Protein AF-0000000079726625 (afdb_homodimer)

Solvent-accessible surface area (backbone atoms only — not comparable to full-atom values): 26584 Å² total; per-residue (Å²): 125,80,91,59,58,45,36,35,36,34,38,48,50,61,68,59,41,50,49,52,41,50,54,44,37,72,76,68,40,56,81,48,45,80,24,52,32,28,70,52,34,39,53,48,41,72,72,69,56,46,57,30,37,39,31,24,46,80,27,88,80,30,96,45,37,30,55,58,28,49,41,59,38,52,74,76,40,96,51,44,33,29,39,46,28,74,72,80,50,70,67,56,52,58,59,41,52,78,60,60,53,50,36,78,44,56,54,84,73,52,72,67,57,54,53,50,39,52,52,49,23,54,52,51,43,53,54,50,51,50,52,52,50,51,36,50,50,50,49,25,50,58,49,37,45,94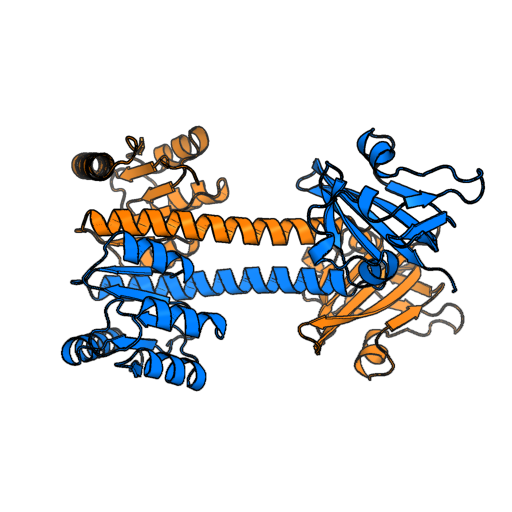,40,24,33,40,32,23,33,78,85,37,26,23,72,47,51,24,62,48,29,23,71,65,27,72,43,49,51,79,73,41,49,68,34,48,47,76,73,41,40,45,39,28,39,68,80,52,87,73,39,74,57,58,66,65,64,45,44,75,71,63,78,41,64,64,49,78,41,74,68,24,33,38,31,21,66,85,64,50,76,42,56,26,33,37,40,36,26,50,21,48,52,97,86,34,82,49,17,39,34,39,37,32,44,75,56,82,128,126,79,91,61,60,46,36,35,35,35,38,50,52,61,69,60,41,50,50,50,39,50,54,45,36,72,76,67,40,57,80,47,45,79,21,51,33,28,70,52,36,38,52,49,43,71,72,67,58,45,58,32,37,39,30,24,46,79,27,87,80,29,96,44,37,29,54,56,28,49,41,59,38,51,74,76,40,94,52,44,35,29,40,45,28,75,72,78,51,70,68,59,52,60,60,39,52,79,59,61,53,50,36,78,43,56,53,86,74,53,72,66,57,53,52,50,43,52,54,50,22,54,52,51,45,53,53,51,49,50,52,50,51,51,36,49,51,50,50,26,50,57,49,37,45,94,39,22,34,40,31,23,33,78,85,36,26,24,72,45,49,24,62,49,28,22,70,66,27,71,42,50,51,78,72,41,50,66,34,47,47,75,73,40,39,45,41,27,38,70,80,51,85,72,40,74,58,60,67,65,65,46,43,74,70,63,78,39,64,64,49,77,42,74,69,23,34,37,31,20,66,85,63,51,76,41,55,25,33,37,41,36,26,49,20,48,51,97,86,34,80,50,18,40,35,40,37,33,44,75,53,82,130

Foldseek 3Di:
DPPAWAEEEEAQDPVVQVVLQVLCVVVPHDRHHYHNELVRSLVCCVVVVTQEYEAEQARPPYPHGRLVSLQNNCVPHPHAYEYEYQDDDPVSVVSNVVSVHQYYHHPPDDSVVVVVSVVSRSVVSVVVVVVVVVVVVVLVVVQPPPWWKWKAFLQQQTCATHPNVCVVAVDDRVRRHRDHVVLRKWKAAPVPPGDTDDVSVCCSVPVDFKDWDAQIWIQHNVRDIFTWIKMKGFDDDPRDGTIMMITIDGDDD/DPPAWAEEEEAQDPVVQVVLQVLCVVVPHDRHHYHNELVRSLVCCVVVVTQEYEAEQARPPYPHGRLVSLQNNCVPHPHAYEYEYQDDDPVSVVSNVVSVHQYYHHPPDDSVVVVVSVVSRSVVSVVVVVVVVVVVVVLVVVQPPPWWKWKAFLQQQTCATHPNVCVVAVDDRVRRHRDHVVLRKWKAAPVPPGDTDDVSVCCSVPVDFKDWDAQIWIQHNVRDIFTWIKMKGFDDDPRDGTIMMITIDGDDD

pLDDT: mean 92.31, std 8.37, range [39.91, 98.44]

Nearest PDB structures (foldseek):
  3cg0-assembly2_D  TM=9.453E-01  e=1.811E-12  Oleidesulfovibrio alaskensis G20
  6oec-assembly3_H  TM=8.052E-01  e=1.205E-09  Carboxydothermus hydrogenoformans Z-2901
  6oec-assembly4_K  TM=7.975E-01  e=1.748E-09  Carboxydothermus hydrogenoformans Z-2901
  6oec-assembly1_C  TM=8.055E-01  e=2.696E-09  Carboxydothermus hydrogenoformans Z-2901
  6oec-assembly3_I  TM=7.957E-01  e=1.978E-09  Carboxydothermus hydrogenoformans Z-2901

Radius of gyration: 27.56 Å; Cα contacts (8 Å, |Δi|>4): 1011; chains: 2; bounding box: 52×83×65 Å

Organism: NCBI:txid2484979

Secondary structure (DSSP, 8-state):
--SS--EEEE-S-HHHHHHHHHHHHHTTPPPPEEESSHHHHHHHHHHH--SEEEE-S--TT-SS-HHHHHHHHHTT----EEEEES---HHHHHHHHTT--SEEEESS--HHHHHHHHHHHHHHHHHHHHHHHHHHHHHHHHHH-SSEEEEE-TTSBEEEE-HHHHHHHS--HHHHTTSBGGGT-EEE-TTTTTPEE-HHHHHHTTS-SEEEEEEEEEE-TTS-EEEEEEEEEEEEETTEEEEEEEEEEE---/--SS--EEEE-S-HHHHHHHHHHHHHTTPPPPEEESSHHHHHHHHHHH--SEEEE-S--TT-SS-HHHHHHHHHTT----EEEEES---HHHHHHHHTT--SEEEESS--HHHHHHHHHHHHHHHHHHHHHHHHHHHHHHHHHH-SSEEEEE-TTSBEEEE-HHHHHHHS--HHHHTTSBGGGT-EEE-TTTTTPEE-HHHHHHTTS-SEEEEEEEEEE-TTS-EEEEEEEEEEEEETTEEEEEEEEEEE---

Sequence (506 aa):
MNKWPQILIVEDENIVARDLKHRLMNIGYKPPIIATKGAEAVRIAKEVRPDIMIFDIMLSNSVIDGIEAAAEIRSEIDVPLIYLTAYADDYSVIRSKATEPYGYILKPFQTRELHIAIEMALYKHSLDQELKRQQNMLSSILNSIPEGLIATDIEGNVTFMNPYSEKLTGWTSLEAKGKNVRELFQLVSTVEKDISLDPISSLLSGNGSRIYFKNVMLVNRQGKRKWVDCVSKTILQENKVSGILFLFQGMTDMNKWPQILIVEDENIVARDLKHRLMNIGYKPPIIATKGAEAVRIAKEVRPDIMIFDIMLSNSVIDGIEAAAEIRSEIDVPLIYLTAYADDYSVIRSKATEPYGYILKPFQTRELHIAIEMALYKHSLDQELKRQQNMLSSILNSIPEGLIATDIEGNVTFMNPYSEKLTGWTSLEAKGKNVRELFQLVSTVEKDISLDPISSLLSGNGSRIYFKNVMLVNRQGKRKWVDCVSKTILQENKVSGILFLFQGMTD

InterPro domains:
  IPR000014 PAS domain [PS50112] (134-207)
  IPR000014 PAS domain [SM00091] (136-205)
  IPR000014 PAS domain [TIGR00229] (133-247)
  IPR000014 PAS domain [cd00130] (145-185)
  IPR001789 Signal transduction response regulator, receiver domain [PF00072] (7-118)
  IPR001789 Signal transduction response regulator, receiver domain [PS50110] (6-122)
  IPR001789 Signal transduction response regulator, receiver domain [SM00448] (5-118)
  IPR011006 CheY-like superfamily [SSF52172] (6-143)
  IPR013767 PAS fold [PF00989] (137-249)
  IPR035965 PAS domain superfamily [SSF55785] (128-249)
  IPR050595 Bacterial response regulator [PTHR44591] (5-125)

Structure (mmCIF, N/CA/C/O backbone):
data_AF-0000000079726625-model_v1
#
loop_
_entity.id
_entity.type
_entity.pdbx_description
1 polymer 'GGDEF domain-containing response regulator'
#
loop_
_atom_site.group_PDB
_atom_site.id
_atom_site.type_symbol
_atom_site.label_atom_id
_atom_site.label_alt_id
_atom_site.label_comp_id
_atom_site.label_asym_id
_atom_site.label_entity_id
_atom_site.label_seq_id
_atom_site.pdbx_PDB_ins_code
_atom_site.Cartn_x
_atom_site.Cartn_y
_atom_site.Cartn_z
_atom_site.occupancy
_atom_site.B_iso_or_equiv
_atom_site.auth_seq_id
_atom_site.auth_comp_id
_atom_site.auth_asym_id
_atom_site.auth_atom_id
_atom_site.pdbx_PDB_model_num
ATOM 1 N N . MET A 1 1 ? 7.738 -14.281 11.508 1 48.12 1 MET A N 1
ATOM 2 C CA . MET A 1 1 ? 6.891 -15.016 10.57 1 48.12 1 MET A CA 1
ATOM 3 C C . MET A 1 1 ? 6.523 -16.391 11.133 1 48.12 1 MET A C 1
ATOM 5 O O . MET A 1 1 ? 7.359 -17.062 11.734 1 48.12 1 MET A O 1
ATOM 9 N N . ASN A 1 2 ? 5.27 -16.562 11.375 1 54.12 2 ASN A N 1
ATOM 10 C CA . ASN A 1 2 ? 4.848 -17.828 11.969 1 54.12 2 ASN A CA 1
ATOM 11 C C . ASN A 1 2 ? 5.496 -19.031 11.273 1 54.12 2 ASN A C 1
ATOM 13 O O . ASN A 1 2 ? 5.379 -19.188 10.062 1 54.12 2 ASN A O 1
ATOM 17 N N . LYS A 1 3 ? 6.355 -19.719 11.891 1 62.62 3 LYS A N 1
ATOM 18 C CA . LYS A 1 3 ? 7.113 -20.891 11.438 1 62.62 3 LYS A CA 1
ATOM 19 C C . LYS A 1 3 ? 6.184 -21.984 10.945 1 62.62 3 LYS A C 1
ATOM 21 O O . LYS A 1 3 ? 6.547 -22.766 10.055 1 62.62 3 LYS A O 1
ATOM 26 N N . TRP A 1 4 ? 4.938 -21.922 11.336 1 83.56 4 TRP A N 1
ATOM 27 C CA . TRP A 1 4 ? 4.027 -22.984 10.938 1 83.56 4 TRP A CA 1
ATOM 28 C C . TRP A 1 4 ? 2.621 -22.438 10.703 1 83.56 4 TRP A C 1
ATOM 30 O O . TRP A 1 4 ? 1.78 -22.469 11.609 1 83.56 4 TRP A O 1
ATOM 40 N N . PRO A 1 5 ? 2.279 -22.016 9.531 1 93.81 5 PRO A N 1
ATOM 41 C CA . PRO A 1 5 ? 0.998 -21.359 9.258 1 93.81 5 PRO A CA 1
ATOM 42 C C . PRO A 1 5 ? -0.183 -22.328 9.32 1 93.81 5 PRO A C 1
ATOM 44 O O . PRO A 1 5 ? -0.061 -23.484 8.906 1 93.81 5 PRO A O 1
ATOM 47 N N . GLN A 1 6 ? -1.198 -21.953 9.93 1 96.31 6 GLN A N 1
ATOM 48 C CA . GLN A 1 6 ? -2.453 -22.703 9.898 1 96.31 6 GLN A CA 1
ATOM 49 C C . GLN A 1 6 ? -3.135 -22.578 8.539 1 96.31 6 GLN A C 1
ATOM 51 O O . GLN A 1 6 ? -3.463 -21.469 8.102 1 96.31 6 GLN A O 1
ATOM 56 N N . ILE A 1 7 ? -3.402 -23.766 7.941 1 98.19 7 ILE A N 1
ATOM 57 C CA . ILE A 1 7 ? -3.93 -23.781 6.582 1 98.19 7 ILE A CA 1
ATOM 58 C C . ILE A 1 7 ? -5.379 -24.266 6.598 1 98.19 7 ILE A C 1
ATOM 60 O O . ILE A 1 7 ? -5.711 -25.234 7.277 1 98.19 7 ILE A O 1
ATOM 64 N N . LEU A 1 8 ? -6.23 -23.531 5.949 1 98.44 8 LEU A N 1
ATOM 65 C CA . LEU A 1 8 ? -7.594 -23.984 5.684 1 98.44 8 LEU A CA 1
ATOM 66 C C . LEU A 1 8 ? -7.734 -24.469 4.242 1 98.44 8 LEU A C 1
ATOM 68 O O . LEU A 1 8 ? -7.477 -23.703 3.305 1 98.44 8 LEU A O 1
ATOM 72 N N . ILE A 1 9 ? -8.117 -25.719 4.109 1 98.44 9 ILE A N 1
ATOM 73 C CA . ILE A 1 9 ? -8.383 -26.297 2.799 1 98.44 9 ILE A CA 1
ATOM 74 C C . ILE A 1 9 ? -9.883 -26.344 2.551 1 98.44 9 ILE A C 1
ATOM 76 O O . ILE A 1 9 ? -10.648 -26.844 3.385 1 98.44 9 ILE A O 1
ATOM 80 N N . VAL A 1 10 ? -10.305 -25.766 1.428 1 98 10 VAL A N 1
ATOM 81 C CA . VAL A 1 10 ? -11.703 -25.844 1.018 1 98 10 VAL A CA 1
ATOM 82 C C . VAL A 1 10 ? -11.828 -26.703 -0.233 1 98 10 VAL A C 1
ATOM 84 O O . VAL A 1 10 ? -11.453 -26.281 -1.329 1 98 10 VAL A O 1
ATOM 87 N N . GLU A 1 11 ? -12.305 -27.875 -0.055 1 97.06 11 GLU A N 1
ATOM 88 C CA . GLU A 1 11 ? -12.359 -28.938 -1.055 1 97.06 11 GLU A CA 1
ATOM 89 C C . GLU A 1 11 ? -13.484 -29.922 -0.752 1 97.06 11 GLU A C 1
ATOM 91 O O . GLU A 1 11 ? -13.539 -30.484 0.339 1 97.06 11 GLU A O 1
ATOM 96 N N . ASP A 1 12 ? -14.383 -30.062 -1.745 1 95.62 12 ASP A N 1
ATOM 97 C CA . ASP A 1 12 ? -15.562 -30.875 -1.444 1 95.62 12 ASP A CA 1
ATOM 98 C C . ASP A 1 12 ? -15.289 -32.375 -1.698 1 95.62 12 ASP A C 1
ATOM 100 O O . ASP A 1 12 ? -16.016 -33.219 -1.213 1 95.62 12 ASP A O 1
ATOM 104 N N . GLU A 1 13 ? -14.289 -32.719 -2.512 1 94.81 13 GLU A N 1
ATOM 105 C CA . GLU A 1 13 ? -13.914 -34.125 -2.736 1 94.81 13 GLU A CA 1
ATOM 106 C C . GLU A 1 13 ? -13.008 -34.625 -1.625 1 94.81 13 GLU A C 1
ATOM 108 O O . GLU A 1 13 ? -11.82 -34.312 -1.588 1 94.81 13 GLU A O 1
ATOM 113 N N . ASN A 1 14 ? -13.539 -35.5 -0.842 1 94.5 14 ASN A N 1
ATOM 114 C CA . ASN A 1 14 ? -12.875 -35.969 0.375 1 94.5 14 ASN A CA 1
ATOM 115 C C . ASN A 1 14 ? -11.508 -36.562 0.077 1 94.5 14 ASN A C 1
ATOM 117 O O . ASN A 1 14 ? -10.539 -36.312 0.799 1 94.5 14 ASN A O 1
ATOM 121 N N . ILE A 1 15 ? -11.406 -37.344 -0.925 1 96 15 ILE A N 1
ATOM 122 C CA . ILE A 1 15 ? -10.156 -38 -1.275 1 96 15 ILE A CA 1
ATOM 123 C C . ILE A 1 15 ? -9.094 -36.969 -1.62 1 96 15 ILE A C 1
ATOM 125 O O . ILE A 1 15 ? -7.949 -37.062 -1.175 1 96 15 ILE A O 1
ATOM 129 N N . VAL A 1 16 ? -9.469 -35.969 -2.352 1 95.69 16 VAL A N 1
ATOM 130 C CA . VAL A 1 16 ? -8.555 -34.906 -2.764 1 95.69 16 VAL A CA 1
ATOM 131 C C . VAL A 1 16 ? -8.133 -34.094 -1.546 1 95.69 16 VAL A C 1
ATOM 133 O O . VAL A 1 16 ? -6.949 -33.781 -1.375 1 95.69 16 VAL A O 1
ATOM 136 N N . ALA A 1 17 ? -9.094 -33.75 -0.69 1 96.94 17 ALA A N 1
ATOM 137 C CA . ALA A 1 17 ? -8.828 -32.969 0.515 1 96.94 17 ALA A CA 1
ATOM 138 C C . ALA A 1 17 ? -7.84 -33.688 1.431 1 96.94 17 ALA A C 1
ATOM 140 O O . ALA A 1 17 ? -6.898 -33.094 1.939 1 96.94 17 ALA A O 1
ATOM 141 N N . ARG A 1 18 ? -8.039 -34.938 1.595 1 96.94 18 ARG A N 1
ATOM 142 C CA . ARG A 1 18 ? -7.188 -35.75 2.477 1 96.94 18 ARG A CA 1
ATOM 143 C C . ARG A 1 18 ? -5.789 -35.906 1.889 1 96.94 18 ARG A C 1
ATOM 145 O O . ARG A 1 18 ? -4.793 -35.844 2.617 1 96.94 18 ARG A O 1
ATOM 152 N N . ASP A 1 19 ? -5.797 -36.125 0.611 1 97.25 19 ASP A N 1
ATOM 153 C CA . ASP A 1 19 ? -4.504 -36.219 -0.06 1 97.25 19 ASP A CA 1
ATOM 154 C C . ASP A 1 19 ? -3.703 -34.938 0.126 1 97.25 19 ASP A C 1
ATOM 156 O O . ASP A 1 19 ? -2.516 -34.969 0.453 1 97.25 19 ASP A O 1
ATOM 160 N N . LEU A 1 20 ? -4.332 -33.812 -0.053 1 97.25 20 LEU A N 1
ATOM 161 C CA . LEU A 1 20 ? -3.689 -32.5 0.121 1 97.25 20 LEU A CA 1
ATOM 162 C C . LEU A 1 20 ? -3.172 -32.344 1.547 1 97.25 20 LEU A C 1
ATOM 164 O O . LEU A 1 20 ? -2.037 -31.906 1.753 1 97.25 20 LEU A O 1
ATOM 168 N N . LYS A 1 21 ? -4.035 -32.688 2.465 1 97.75 21 LYS A N 1
ATOM 169 C CA . LYS A 1 21 ? -3.658 -32.625 3.873 1 97.75 21 LYS A CA 1
ATOM 170 C C . LYS A 1 21 ? -2.404 -33.438 4.145 1 97.75 21 LYS A C 1
ATOM 172 O O . LYS A 1 21 ? -1.459 -32.969 4.77 1 97.75 21 LYS A O 1
ATOM 177 N N . HIS A 1 22 ? -2.379 -34.625 3.619 1 97.44 22 HIS A N 1
ATOM 178 C CA . HIS A 1 22 ? -1.25 -35.531 3.838 1 97.44 22 HIS A CA 1
ATOM 179 C C . HIS A 1 22 ? 0.023 -34.969 3.203 1 97.44 22 HIS A C 1
ATOM 181 O O . HIS A 1 22 ? 1.093 -35 3.814 1 97.44 22 HIS A O 1
ATOM 187 N N . ARG A 1 23 ? -0.094 -34.5 2.047 1 96.25 23 ARG A N 1
ATOM 188 C CA . ARG A 1 23 ? 1.051 -33.938 1.342 1 96.25 23 ARG A CA 1
ATOM 189 C C . ARG A 1 23 ? 1.651 -32.781 2.121 1 96.25 23 ARG A C 1
ATOM 191 O O . ARG A 1 23 ? 2.871 -32.688 2.289 1 96.25 23 ARG A O 1
ATOM 198 N N . LEU A 1 24 ? 0.817 -31.891 2.605 1 96.38 24 LEU A N 1
ATOM 199 C CA . LEU A 1 24 ? 1.276 -30.719 3.34 1 96.38 24 LEU A CA 1
ATOM 200 C C . LEU A 1 24 ? 1.916 -31.125 4.664 1 96.38 24 LEU A C 1
ATOM 202 O O . LEU A 1 24 ? 2.951 -30.578 5.051 1 96.38 24 LEU A O 1
ATOM 206 N N . MET A 1 25 ? 1.333 -32.094 5.297 1 96.12 25 MET A N 1
ATOM 207 C CA . MET A 1 25 ? 1.899 -32.594 6.555 1 96.12 25 MET A CA 1
ATOM 208 C C . MET A 1 25 ? 3.262 -33.219 6.328 1 96.12 25 MET A C 1
ATOM 210 O O . MET A 1 25 ? 4.18 -33.062 7.133 1 96.12 25 MET A O 1
ATOM 214 N N . ASN A 1 26 ? 3.453 -33.875 5.25 1 94.94 26 ASN A N 1
ATOM 215 C CA . ASN A 1 26 ? 4.695 -34.562 4.93 1 94.94 26 ASN A CA 1
ATOM 216 C C . ASN A 1 26 ? 5.844 -33.594 4.703 1 94.94 26 ASN A C 1
ATOM 218 O O . ASN A 1 26 ? 7.008 -33.906 4.926 1 94.94 26 ASN A O 1
ATOM 222 N N . ILE A 1 27 ? 5.5 -32.5 4.316 1 90.12 27 ILE A N 1
ATOM 223 C CA . ILE A 1 27 ? 6.582 -31.547 4.043 1 90.12 27 ILE A CA 1
ATOM 224 C C . ILE A 1 27 ? 6.789 -30.641 5.25 1 90.12 27 ILE A C 1
ATOM 226 O O . ILE A 1 27 ? 7.641 -29.75 5.227 1 90.12 27 ILE A O 1
ATOM 230 N N . GLY A 1 28 ? 5.926 -30.703 6.312 1 91.12 28 GLY A N 1
ATOM 231 C CA . GLY A 1 28 ? 6.293 -30.078 7.578 1 91.12 28 GLY A CA 1
ATOM 232 C C . GLY A 1 28 ? 5.227 -29.141 8.109 1 91.12 28 GLY A C 1
ATOM 233 O O . GL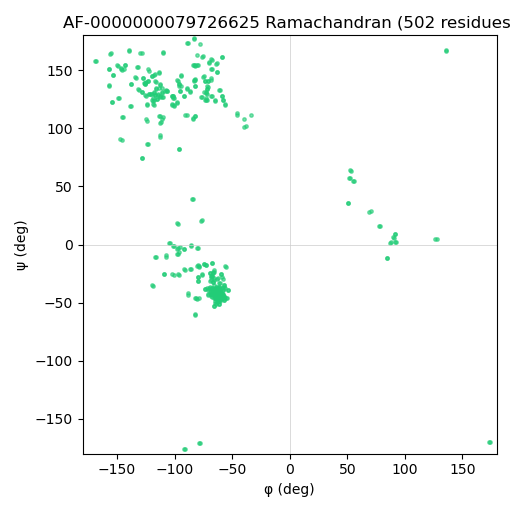Y A 1 28 ? 5.418 -28.5 9.141 1 91.12 28 GLY A O 1
ATOM 234 N N . TYR A 1 29 ? 4.059 -29.047 7.473 1 94.56 29 TYR A N 1
ATOM 235 C CA . TYR A 1 29 ? 3.01 -28.156 7.957 1 94.56 29 TYR A CA 1
ATOM 236 C C . TYR A 1 29 ? 2.193 -28.828 9.055 1 94.56 29 TYR A C 1
ATOM 238 O O . TYR A 1 29 ? 2.137 -30.062 9.133 1 94.56 29 TYR A O 1
ATOM 246 N N . LYS A 1 30 ? 1.623 -27.984 9.891 1 94.81 30 LYS A N 1
ATOM 247 C CA . LYS A 1 30 ? 0.603 -28.5 10.797 1 94.81 30 LYS A CA 1
ATOM 248 C C . LYS A 1 30 ? -0.605 -29.031 10.031 1 94.81 30 LYS A C 1
ATOM 250 O O . LYS A 1 30 ? -0.852 -28.625 8.891 1 94.81 30 LYS A O 1
ATOM 255 N N . PRO A 1 31 ? -1.351 -29.938 10.641 1 96.44 31 PRO A N 1
ATOM 256 C CA . PRO A 1 31 ? -2.535 -30.469 9.953 1 96.44 31 PRO A CA 1
ATOM 257 C C . PRO A 1 31 ? -3.51 -29.359 9.539 1 96.44 31 PRO A C 1
ATOM 259 O O . PRO A 1 31 ? -4.031 -28.641 10.398 1 96.44 31 PRO A O 1
ATOM 262 N N . PRO A 1 32 ? -3.768 -29.25 8.281 1 97.75 32 PRO A N 1
ATOM 263 C CA . PRO A 1 32 ? -4.723 -28.234 7.816 1 97.75 32 PRO A CA 1
ATOM 264 C C . PRO A 1 32 ? -6.152 -28.531 8.258 1 97.75 32 PRO A C 1
ATOM 266 O O . PRO A 1 32 ? -6.512 -29.703 8.469 1 97.75 32 PRO A O 1
ATOM 269 N N . ILE A 1 33 ? -6.863 -27.516 8.406 1 98 33 ILE A N 1
ATOM 270 C CA . ILE A 1 33 ? -8.305 -27.641 8.609 1 98 33 ILE A CA 1
ATOM 271 C C . ILE A 1 33 ? -9 -27.797 7.262 1 98 33 ILE A C 1
ATOM 273 O O . ILE A 1 33 ? -8.633 -27.125 6.289 1 98 33 ILE A O 1
ATOM 277 N N . ILE A 1 34 ? -10.047 -28.688 7.238 1 98.06 34 ILE A N 1
ATOM 278 C CA . ILE A 1 34 ? -10.719 -28.953 5.973 1 98.06 34 ILE A CA 1
ATOM 279 C C . ILE A 1 34 ? -12.18 -28.5 6.055 1 98.06 34 ILE A C 1
ATOM 281 O O . ILE A 1 34 ? -12.852 -28.766 7.051 1 98.06 34 ILE A O 1
ATOM 285 N N . ALA A 1 35 ? -12.586 -27.734 5.113 1 97.56 35 ALA A N 1
ATOM 286 C CA . ALA A 1 35 ? -14 -27.438 4.875 1 97.56 35 ALA A CA 1
ATOM 287 C C . ALA A 1 35 ? -14.469 -28.031 3.557 1 97.56 35 ALA A C 1
ATOM 289 O O . ALA A 1 35 ? -13.789 -27.922 2.535 1 97.56 35 ALA A O 1
ATOM 290 N N . THR A 1 36 ? -15.656 -28.641 3.477 1 95.75 36 THR A N 1
ATOM 291 C CA . THR A 1 36 ? -16.109 -29.359 2.291 1 95.75 36 THR A CA 1
ATOM 292 C C . THR A 1 36 ? -17.203 -28.562 1.564 1 95.75 36 THR A C 1
ATOM 294 O O . THR A 1 36 ? -17.594 -28.922 0.454 1 95.75 36 THR A O 1
ATOM 297 N N . LYS A 1 37 ? -17.672 -27.5 2.219 1 95.5 37 LYS A N 1
ATOM 298 C CA . LYS A 1 37 ? -18.672 -26.625 1.629 1 95.5 37 LYS A CA 1
ATOM 299 C C . LYS A 1 37 ? -18.281 -25.156 1.797 1 95.5 37 LYS A C 1
ATOM 301 O O . LYS A 1 37 ? -17.547 -24.812 2.719 1 95.5 37 LYS A O 1
ATOM 306 N N . GLY A 1 38 ? -18.734 -24.297 0.897 1 94.62 38 GLY A N 1
ATOM 307 C CA . GLY A 1 38 ? -18.438 -22.875 0.945 1 94.62 38 GLY A CA 1
ATOM 308 C C . GLY A 1 38 ? -18.859 -22.219 2.246 1 94.62 38 GLY A C 1
ATOM 309 O O . GLY A 1 38 ? -18.078 -21.516 2.875 1 94.62 38 GLY A O 1
ATOM 310 N N . ALA A 1 39 ? -20.094 -22.516 2.639 1 94 39 ALA A N 1
ATOM 311 C CA . ALA A 1 39 ? -20.641 -21.922 3.857 1 94 39 ALA A CA 1
ATOM 312 C C . ALA A 1 39 ? -19.844 -22.375 5.086 1 94 39 ALA A C 1
ATOM 314 O O . ALA A 1 39 ? -19.625 -21.578 6.012 1 94 39 ALA A O 1
ATOM 315 N N . GLU A 1 40 ? -19.469 -23.578 5.051 1 96.25 40 GLU A N 1
ATOM 316 C CA . GLU A 1 40 ? -18.641 -24.109 6.125 1 96.25 40 GLU A CA 1
ATOM 317 C C . GLU A 1 40 ? -17.281 -23.406 6.172 1 96.25 40 GLU A C 1
ATOM 319 O O . GLU A 1 40 ? -16.781 -23.094 7.25 1 96.25 40 GLU A O 1
ATOM 324 N N . ALA A 1 41 ? -16.719 -23.203 5.027 1 97.19 41 ALA A N 1
ATOM 325 C CA . ALA A 1 41 ? -15.438 -22.516 4.926 1 97.19 41 ALA A CA 1
ATOM 326 C C . ALA A 1 41 ? -15.523 -21.109 5.523 1 97.19 41 ALA A C 1
ATOM 328 O O . ALA A 1 41 ? -14.625 -20.688 6.25 1 97.19 41 ALA A O 1
ATOM 329 N N . VAL A 1 42 ? -16.625 -20.391 5.223 1 96.94 42 VAL A N 1
ATOM 330 C CA . VAL A 1 42 ? -16.828 -19.047 5.723 1 96.94 42 VAL A CA 1
ATOM 331 C C . VAL A 1 42 ? -16.891 -19.062 7.25 1 96.94 42 VAL A C 1
ATOM 333 O O . VAL A 1 42 ? -16.219 -18.266 7.91 1 96.94 42 VAL A O 1
ATOM 336 N N . ARG A 1 43 ? -17.641 -20.016 7.75 1 96.88 43 ARG A N 1
ATOM 337 C CA . ARG A 1 43 ? -17.781 -20.141 9.195 1 96.88 43 ARG A CA 1
ATOM 338 C C . ARG A 1 43 ? -16.438 -20.453 9.859 1 96.88 43 ARG A C 1
ATOM 340 O O . ARG A 1 43 ? -16.047 -19.797 10.812 1 96.88 43 ARG A O 1
ATOM 347 N N . ILE A 1 44 ? -15.75 -21.422 9.359 1 97.69 44 ILE A N 1
ATOM 348 C CA . ILE A 1 44 ? -14.492 -21.875 9.938 1 97.69 44 ILE A CA 1
ATOM 349 C C . ILE A 1 44 ? -13.453 -20.766 9.875 1 97.69 44 ILE A C 1
ATOM 351 O O . ILE A 1 44 ? -12.734 -20.516 10.844 1 97.69 44 ILE A O 1
ATOM 355 N N . ALA A 1 45 ? -13.367 -20.094 8.727 1 97.62 45 ALA A N 1
ATOM 356 C CA . ALA A 1 45 ? -12.391 -19.016 8.547 1 97.62 45 ALA A CA 1
ATOM 357 C C . ALA A 1 45 ? -12.594 -17.922 9.578 1 97.62 45 ALA A C 1
ATOM 359 O O . ALA A 1 45 ? -11.625 -17.391 10.133 1 97.62 45 ALA A O 1
ATOM 360 N N . LYS A 1 46 ? -13.844 -17.578 9.805 1 95.69 46 LYS A N 1
ATOM 361 C CA . LYS A 1 46 ? -14.164 -16.516 10.766 1 95.69 46 LYS A CA 1
ATOM 362 C C . LYS A 1 46 ? -13.797 -16.938 12.188 1 95.69 46 LYS A C 1
ATOM 364 O O . LYS A 1 46 ? -13.359 -16.109 12.992 1 95.69 46 LYS A O 1
ATOM 369 N N . GLU A 1 47 ? -13.906 -18.203 12.461 1 95.88 47 GLU A N 1
ATOM 370 C CA . GLU A 1 47 ? -13.672 -18.734 13.805 1 95.88 47 GLU A CA 1
ATOM 371 C C . GLU A 1 47 ? -12.18 -18.922 14.062 1 95.88 47 GLU A C 1
ATOM 373 O O . GLU A 1 47 ? -11.672 -18.516 15.102 1 95.88 47 GLU A O 1
ATOM 378 N N . VAL A 1 48 ? -11.5 -19.5 13.125 1 95.06 48 VAL A N 1
ATOM 379 C CA . VAL A 1 48 ? -10.141 -19.953 13.359 1 95.06 48 VAL A CA 1
ATOM 380 C C . VAL A 1 48 ? -9.148 -18.906 12.875 1 95.06 48 VAL A C 1
ATOM 382 O O . VAL A 1 48 ? -8 -18.859 13.336 1 95.06 48 VAL A O 1
ATOM 385 N N . ARG A 1 49 ? -9.508 -18.062 11.906 1 94.5 49 ARG A N 1
ATOM 386 C CA . ARG A 1 49 ? -8.641 -17.062 11.297 1 94.5 49 ARG A CA 1
ATOM 387 C C . ARG A 1 49 ? -7.344 -17.688 10.797 1 94.5 49 ARG A C 1
ATOM 389 O O . ARG A 1 49 ? -6.262 -17.359 11.289 1 94.5 49 ARG A O 1
ATOM 396 N N . PRO A 1 50 ? -7.477 -18.578 9.836 1 97.44 50 PRO A N 1
ATOM 397 C CA . PRO A 1 50 ? -6.281 -19.25 9.312 1 97.44 50 PRO A CA 1
ATOM 398 C C . PRO A 1 50 ? -5.258 -18.281 8.734 1 97.44 50 PRO A C 1
ATOM 400 O O . PRO A 1 50 ? -5.586 -17.125 8.461 1 97.44 50 PRO A O 1
ATOM 403 N N . ASP A 1 51 ? -4.031 -18.766 8.609 1 97.44 51 ASP A N 1
ATOM 404 C CA . ASP A 1 51 ? -2.967 -17.938 8.055 1 97.44 51 ASP A CA 1
ATOM 405 C C . ASP A 1 51 ? -3.043 -17.891 6.527 1 97.44 51 ASP A C 1
ATOM 407 O O . ASP A 1 51 ? -2.562 -16.938 5.906 1 97.44 51 ASP A O 1
ATOM 411 N N . ILE A 1 52 ? -3.572 -18.922 6.004 1 98.19 52 ILE A N 1
ATOM 412 C CA . ILE A 1 52 ? -3.701 -19 4.555 1 98.19 52 ILE A CA 1
ATOM 413 C C . ILE A 1 52 ? -4.812 -19.984 4.184 1 98.19 52 ILE A C 1
ATOM 415 O O . ILE A 1 52 ? -5.09 -20.922 4.93 1 98.19 52 ILE A O 1
ATOM 419 N N . MET A 1 53 ? -5.43 -19.75 3.064 1 98.44 53 MET A N 1
ATOM 420 C CA . MET A 1 53 ? -6.512 -20.609 2.598 1 98.44 53 MET A CA 1
ATOM 421 C C . MET A 1 53 ? -6.203 -21.156 1.213 1 98.44 53 MET A C 1
ATOM 423 O O . MET A 1 53 ? -5.676 -20.453 0.355 1 98.44 53 MET A O 1
ATOM 427 N N . ILE A 1 54 ? -6.543 -22.406 0.996 1 98.31 54 ILE A N 1
ATOM 428 C CA . ILE A 1 54 ? -6.441 -23.062 -0.302 1 98.31 54 ILE A CA 1
ATOM 429 C C . ILE A 1 54 ? -7.828 -23.5 -0.772 1 98.31 54 ILE A C 1
ATOM 431 O O . ILE A 1 54 ? -8.477 -24.328 -0.13 1 98.31 54 ILE A O 1
ATOM 435 N N . PHE A 1 55 ? -8.203 -22.984 -1.897 1 97.56 55 PHE A N 1
ATOM 436 C CA . PHE A 1 55 ? -9.586 -23.156 -2.34 1 97.56 55 PHE A CA 1
ATOM 437 C C . PHE A 1 55 ? -9.641 -23.938 -3.65 1 97.56 55 PHE A C 1
ATOM 439 O O . PHE A 1 55 ? -8.914 -23.625 -4.598 1 97.56 55 PHE A O 1
ATOM 446 N N . ASP A 1 56 ? -10.477 -24.938 -3.693 1 96.5 56 ASP A N 1
ATOM 447 C CA . ASP A 1 56 ? -11 -25.344 -4.996 1 96.5 56 ASP A CA 1
ATOM 448 C C . ASP A 1 56 ? -12.039 -24.359 -5.508 1 96.5 56 ASP A C 1
ATOM 450 O O . ASP A 1 56 ? -12.797 -23.781 -4.727 1 96.5 56 ASP A O 1
ATOM 454 N N . ILE A 1 57 ? -12.086 -24.156 -6.766 1 94 57 ILE A N 1
ATOM 455 C CA . ILE A 1 57 ? -13.055 -23.234 -7.348 1 94 57 ILE A CA 1
ATOM 456 C C . ILE A 1 57 ? -14.406 -23.922 -7.48 1 94 57 ILE A C 1
ATOM 458 O O . ILE A 1 57 ? -15.438 -23.359 -7.113 1 94 57 ILE A O 1
ATOM 462 N N . MET A 1 58 ? -14.32 -25.141 -8.008 1 91.06 58 MET A N 1
ATOM 463 C CA . MET A 1 58 ? -15.547 -25.906 -8.195 1 91.06 58 MET A CA 1
ATOM 464 C C . MET A 1 58 ? -15.883 -26.734 -6.957 1 91.06 58 MET A C 1
ATOM 466 O O . MET A 1 58 ? -15.164 -27.672 -6.621 1 91.06 58 MET A O 1
ATOM 470 N N . LEU A 1 59 ? -16.938 -26.328 -6.312 1 92.62 59 LEU A N 1
ATOM 471 C CA . LEU A 1 59 ? -17.484 -27.062 -5.184 1 92.62 59 LEU A CA 1
ATOM 472 C C . LEU A 1 59 ? -18.859 -27.656 -5.523 1 92.62 59 LEU A C 1
ATOM 474 O O . LEU A 1 59 ? -19.875 -26.984 -5.34 1 92.62 59 LEU A O 1
ATOM 478 N N . SER A 1 60 ? -18.875 -28.844 -5.973 1 86.69 60 SER A N 1
ATOM 479 C CA . SER A 1 60 ? -20.078 -29.453 -6.535 1 86.69 60 SER A CA 1
ATOM 480 C C . SER A 1 60 ? -21.156 -29.641 -5.473 1 86.69 60 SER A C 1
ATOM 482 O O . SER A 1 60 ? -22.344 -29.641 -5.781 1 86.69 60 SER A O 1
ATOM 484 N N . ASN A 1 61 ? -20.797 -29.812 -4.285 1 84.81 61 ASN A N 1
ATOM 485 C CA . ASN A 1 61 ? -21.734 -30.078 -3.195 1 84.81 61 ASN A CA 1
ATOM 486 C C . ASN A 1 61 ? -22.062 -28.797 -2.416 1 84.81 61 ASN A C 1
ATOM 488 O O . ASN A 1 61 ? -22.453 -28.859 -1.251 1 84.81 61 ASN A O 1
ATOM 492 N N . SER A 1 62 ? -21.797 -27.641 -3.039 1 83.81 62 SER A N 1
ATOM 493 C CA . SER A 1 62 ? -22.016 -26.375 -2.35 1 83.81 62 SER A CA 1
ATOM 494 C C . SER A 1 62 ? -22.969 -25.484 -3.135 1 83.81 62 SER A C 1
ATOM 496 O O . SER A 1 62 ? -23.031 -25.562 -4.363 1 83.81 62 SER A O 1
ATOM 498 N N . VAL A 1 63 ? -23.719 -24.625 -2.387 1 85.69 63 VAL A N 1
ATOM 499 C CA . VAL A 1 63 ? -24.609 -23.641 -2.986 1 85.69 63 VAL A CA 1
ATOM 500 C C . VAL A 1 63 ? -23.812 -22.547 -3.67 1 85.69 63 VAL A C 1
ATOM 502 O O . VAL A 1 63 ? -24.156 -22.109 -4.77 1 85.69 63 VAL A O 1
ATOM 505 N N . ILE A 1 64 ? -22.75 -22.219 -3.043 1 89.81 64 ILE A N 1
ATOM 506 C CA . ILE A 1 64 ? -21.875 -21.203 -3.625 1 89.81 64 ILE A CA 1
ATOM 507 C C . ILE A 1 64 ? -20.547 -21.828 -4.016 1 89.81 64 ILE A C 1
ATOM 509 O O . ILE A 1 64 ? -20.094 -22.781 -3.369 1 89.81 64 ILE A O 1
ATOM 513 N N . ASP A 1 65 ? -19.922 -21.328 -5.066 1 92.06 65 ASP A N 1
ATOM 514 C CA . ASP A 1 65 ? -18.656 -21.922 -5.5 1 92.06 65 ASP A CA 1
ATOM 515 C C . ASP A 1 65 ? -17.484 -21.359 -4.691 1 92.06 65 ASP A C 1
ATOM 517 O O . ASP A 1 65 ? -17.688 -20.562 -3.764 1 92.06 65 ASP A O 1
ATOM 521 N N . GLY A 1 66 ? -16.312 -21.828 -4.941 1 94.94 66 GLY A N 1
ATOM 522 C CA . GLY A 1 66 ? -15.141 -21.469 -4.168 1 94.94 66 GLY A CA 1
ATOM 523 C C . GLY A 1 66 ? -14.82 -19.984 -4.238 1 94.94 66 GLY A C 1
ATOM 524 O O . GLY A 1 66 ? -14.328 -19.406 -3.27 1 94.94 66 GLY A O 1
ATOM 525 N N . ILE A 1 67 ? -15.086 -19.312 -5.367 1 95.69 67 ILE A N 1
ATOM 526 C CA . ILE A 1 67 ? -14.781 -17.906 -5.555 1 95.69 67 ILE A CA 1
ATOM 527 C C . ILE A 1 67 ? -15.727 -17.047 -4.699 1 95.69 67 ILE A C 1
ATOM 529 O O . ILE A 1 67 ? -15.289 -16.109 -4.035 1 95.69 67 ILE A O 1
ATOM 533 N N . GLU A 1 68 ? -16.969 -17.375 -4.68 1 96.06 68 GLU A N 1
ATOM 534 C CA . GLU A 1 68 ? -17.953 -16.672 -3.867 1 96.06 68 GLU A CA 1
ATOM 535 C C . GLU A 1 68 ? -17.625 -16.797 -2.381 1 96.06 68 GLU A C 1
ATOM 537 O O . GLU A 1 68 ? -17.719 -15.82 -1.635 1 96.06 68 GLU A O 1
ATOM 542 N N . ALA A 1 69 ? -17.344 -18.047 -2.01 1 96.38 69 ALA A N 1
ATOM 543 C CA . ALA A 1 69 ? -16.984 -18.266 -0.612 1 96.38 69 ALA A CA 1
ATOM 544 C C . ALA A 1 69 ? -15.75 -17.453 -0.222 1 96.38 69 ALA A C 1
ATOM 546 O O . ALA A 1 69 ? -15.719 -16.828 0.838 1 96.38 69 ALA A O 1
ATOM 547 N N . ALA A 1 70 ? -14.719 -17.484 -1.072 1 97.12 70 ALA A N 1
ATOM 548 C CA . ALA A 1 70 ? -13.484 -16.734 -0.825 1 97.12 70 ALA A CA 1
ATOM 549 C C . ALA A 1 70 ? -13.773 -15.234 -0.71 1 97.12 70 ALA A C 1
ATOM 551 O O . ALA A 1 70 ? -13.234 -14.555 0.168 1 97.12 70 ALA A O 1
ATOM 552 N N . ALA A 1 71 ? -14.625 -14.727 -1.587 1 96.69 71 ALA A N 1
ATOM 553 C CA . ALA A 1 71 ? -14.984 -13.312 -1.577 1 96.69 71 ALA A CA 1
ATOM 554 C C . ALA A 1 71 ? -15.656 -12.922 -0.263 1 96.69 71 ALA A C 1
ATOM 556 O O . ALA A 1 71 ? -15.359 -11.875 0.308 1 96.69 71 ALA A O 1
ATOM 557 N N . GLU A 1 72 ? -16.531 -13.773 0.169 1 96.25 72 GLU A N 1
ATOM 558 C CA . GLU A 1 72 ? -17.219 -13.516 1.428 1 96.25 72 GLU A CA 1
ATOM 559 C C . GLU A 1 72 ? -16.25 -13.492 2.602 1 96.25 72 GLU A C 1
ATOM 561 O O . GLU A 1 72 ? -16.328 -12.617 3.467 1 96.25 72 GLU A O 1
ATOM 566 N N . ILE A 1 73 ? -15.375 -14.43 2.635 1 96.81 73 ILE A N 1
ATOM 567 C CA . ILE A 1 73 ? -14.391 -14.5 3.715 1 96.81 73 ILE A CA 1
ATOM 568 C C . ILE A 1 73 ? -13.508 -13.258 3.689 1 96.81 73 ILE A C 1
ATOM 570 O O . ILE A 1 73 ? -13.289 -12.625 4.723 1 96.81 73 ILE A O 1
ATOM 574 N N . ARG A 1 74 ? -13.039 -12.875 2.498 1 94.81 74 ARG A N 1
ATOM 575 C CA . ARG A 1 74 ? -12.078 -11.789 2.336 1 94.81 74 ARG A CA 1
ATOM 576 C C . ARG A 1 74 ? -12.719 -10.445 2.668 1 94.81 74 ARG A C 1
ATOM 578 O O . ARG A 1 74 ? -12.016 -9.477 2.982 1 94.81 74 ARG A O 1
ATOM 585 N N . SER A 1 75 ? -14.016 -10.391 2.545 1 93.12 75 SER A N 1
ATOM 586 C CA . SER A 1 75 ? -14.703 -9.156 2.895 1 93.12 75 SER A CA 1
ATOM 587 C C . SER A 1 75 ? -14.617 -8.875 4.391 1 93.12 75 SER A C 1
ATOM 589 O O . SER A 1 75 ? -14.797 -7.738 4.828 1 93.12 75 SER A O 1
ATOM 591 N N . GLU A 1 76 ? -14.266 -9.875 5.125 1 92.69 76 GLU A N 1
ATOM 592 C CA . GLU A 1 76 ? -14.266 -9.719 6.574 1 92.69 76 GLU A CA 1
ATOM 593 C C . GLU A 1 76 ? -12.875 -9.914 7.156 1 92.69 76 GLU A C 1
ATOM 595 O O . GLU A 1 76 ? -12.523 -9.305 8.172 1 92.69 76 GLU A O 1
ATOM 600 N N . ILE A 1 77 ? -12.188 -10.812 6.543 1 93.69 77 ILE A N 1
ATOM 601 C CA . ILE A 1 77 ? -10.859 -11.086 7.074 1 93.69 77 ILE A CA 1
ATOM 602 C C . ILE A 1 77 ? -9.82 -10.992 5.957 1 93.69 77 ILE A C 1
ATOM 604 O O . ILE A 1 77 ? -10.102 -11.367 4.812 1 93.69 77 ILE A O 1
ATOM 608 N N . ASP A 1 78 ? -8.68 -10.492 6.27 1 94.81 78 ASP A N 1
ATOM 609 C CA . ASP A 1 78 ? -7.594 -10.336 5.309 1 94.81 78 ASP A CA 1
ATOM 610 C C . ASP A 1 78 ? -6.625 -11.516 5.383 1 94.81 78 ASP A C 1
ATOM 612 O O . ASP A 1 78 ? -5.594 -11.438 6.055 1 94.81 78 ASP A O 1
ATOM 616 N N . VAL A 1 79 ? -6.949 -12.562 4.746 1 96.25 79 VAL A N 1
ATOM 617 C CA . VAL A 1 79 ? -6.164 -13.789 4.723 1 96.25 79 VAL A CA 1
ATOM 618 C C . VAL A 1 79 ? -5.766 -14.125 3.289 1 96.25 79 VAL A C 1
ATOM 620 O O . VAL A 1 79 ? -6.594 -14.047 2.377 1 96.25 79 VAL A O 1
ATOM 623 N N . PRO A 1 80 ? -4.445 -14.391 3.084 1 97.69 80 PRO A N 1
ATOM 624 C CA . PRO A 1 80 ? -4.062 -14.758 1.72 1 97.69 80 PRO A CA 1
ATOM 625 C C . PRO A 1 80 ? -4.719 -16.062 1.253 1 97.69 80 PRO A C 1
ATOM 627 O O . PRO A 1 80 ? -4.965 -16.953 2.061 1 97.69 80 PRO A O 1
ATOM 630 N N . LEU A 1 81 ? -4.965 -16.109 -0.033 1 97.5 81 LEU A N 1
ATOM 631 C CA . LEU A 1 81 ? -5.672 -17.266 -0.585 1 97.5 81 LEU A CA 1
ATOM 632 C C . LEU A 1 81 ? -4.992 -17.766 -1.853 1 97.5 81 LEU A C 1
ATOM 634 O O . LEU A 1 81 ? -4.426 -16.984 -2.613 1 97.5 81 LEU A O 1
ATOM 638 N N . ILE A 1 82 ? -5 -19.078 -2.047 1 97.81 82 ILE A N 1
ATOM 639 C CA . ILE A 1 82 ? -4.527 -19.766 -3.244 1 97.81 82 ILE A CA 1
ATOM 640 C C . ILE A 1 82 ? -5.652 -20.609 -3.834 1 97.81 82 ILE A C 1
ATOM 642 O O . ILE A 1 82 ? -6.324 -21.344 -3.111 1 97.81 82 ILE A O 1
ATOM 646 N N . TYR A 1 83 ? -5.875 -20.438 -5.098 1 97.38 83 TYR A N 1
ATOM 647 C CA . TYR A 1 83 ? -6.797 -21.359 -5.762 1 97.38 83 TYR A CA 1
ATOM 648 C C . TYR A 1 83 ? -6.07 -22.609 -6.242 1 97.38 83 TYR A C 1
ATOM 650 O O . TYR A 1 83 ? -4.965 -22.516 -6.781 1 97.38 83 TYR A O 1
ATOM 658 N N . LEU A 1 84 ? -6.598 -23.719 -5.969 1 96.38 84 LEU A N 1
ATOM 659 C CA . LEU A 1 84 ? -6.16 -25.031 -6.457 1 96.38 84 LEU A CA 1
ATOM 660 C C . LEU A 1 84 ? -7.309 -25.766 -7.137 1 96.38 84 LEU A C 1
ATOM 662 O O . LEU A 1 84 ? -8.219 -26.266 -6.465 1 96.38 84 LEU A O 1
ATOM 666 N N . THR A 1 85 ? -7.25 -25.875 -8.539 1 93.19 85 THR A N 1
ATOM 667 C CA . THR A 1 85 ? -8.453 -26.312 -9.234 1 93.19 85 THR A CA 1
ATOM 668 C C . THR A 1 85 ? -8.094 -27.062 -10.508 1 93.19 85 THR A C 1
ATOM 670 O O . THR A 1 85 ? -6.984 -26.938 -11.031 1 93.19 85 THR A O 1
ATOM 673 N N . ALA A 1 86 ? -8.992 -27.969 -10.984 1 89.75 86 ALA A N 1
ATOM 674 C CA . ALA A 1 86 ? -8.797 -28.719 -12.227 1 89.75 86 ALA A CA 1
ATOM 675 C C . ALA A 1 86 ? -9.141 -27.859 -13.445 1 89.75 86 ALA A C 1
ATOM 677 O O . ALA A 1 86 ? -8.57 -28.047 -14.516 1 89.75 86 ALA A O 1
ATOM 678 N N . TYR A 1 87 ? -10.062 -27 -13.25 1 79.19 87 TYR A N 1
ATOM 679 C CA . TYR A 1 87 ? -10.617 -26.266 -14.383 1 79.19 87 TYR A CA 1
ATOM 680 C C . TYR A 1 87 ? -10.383 -24.766 -14.234 1 79.19 87 TYR A C 1
ATOM 682 O O . TYR A 1 87 ? -10.5 -24.219 -13.133 1 79.19 87 TYR A O 1
ATOM 690 N N . ALA A 1 88 ? -9.797 -24.25 -15.258 1 80.12 88 ALA A N 1
ATOM 691 C CA . ALA A 1 88 ? -9.594 -22.812 -15.258 1 80.12 88 ALA A CA 1
ATOM 692 C C . ALA A 1 88 ? -10.125 -22.188 -16.547 1 80.12 88 ALA A C 1
ATOM 694 O O . ALA A 1 88 ? -9.352 -21.703 -17.375 1 80.12 88 ALA A O 1
ATOM 695 N N . ASP A 1 89 ? -11.508 -22.109 -16.609 1 87.81 89 ASP A N 1
ATOM 696 C CA . ASP A 1 89 ? -12.039 -21.391 -17.766 1 87.81 89 ASP A CA 1
ATOM 697 C C . ASP A 1 89 ? -11.883 -19.891 -17.609 1 87.81 89 ASP A C 1
ATOM 699 O O . ASP A 1 89 ? -11.656 -19.391 -16.5 1 87.81 89 ASP A O 1
ATOM 703 N N . ASP A 1 90 ? -11.977 -19.203 -18.688 1 88.38 90 ASP A N 1
ATOM 704 C CA . ASP A 1 90 ? -11.711 -17.766 -18.703 1 88.38 90 ASP A CA 1
ATOM 705 C C . ASP A 1 90 ? -12.641 -17.031 -17.734 1 88.38 90 ASP A C 1
ATOM 707 O O . ASP A 1 90 ? -12.219 -16.078 -17.078 1 88.38 90 ASP A O 1
ATOM 711 N N . TYR A 1 91 ? -13.805 -17.5 -17.703 1 90.56 91 TYR A N 1
ATOM 712 C CA . TYR A 1 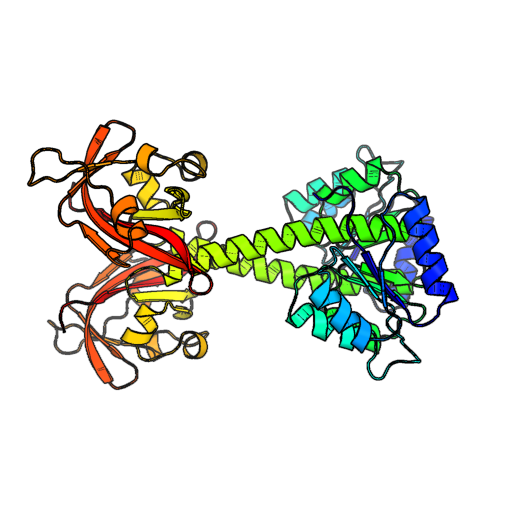91 ? -14.789 -16.859 -16.828 1 90.56 91 TYR A CA 1
ATOM 713 C C . TYR A 1 91 ? -14.383 -16.984 -15.367 1 90.56 91 TYR A C 1
ATOM 715 O O . TYR A 1 91 ? -14.414 -16.016 -14.625 1 90.56 91 TYR A O 1
ATOM 723 N N . SER A 1 92 ? -13.977 -18.125 -14.938 1 91.38 92 SER A N 1
ATOM 724 C CA . SER A 1 92 ? -13.555 -18.359 -13.555 1 91.38 92 SER A CA 1
ATOM 725 C C . SER A 1 92 ? -12.289 -17.562 -13.234 1 91.38 92 SER A C 1
ATOM 727 O O . SER A 1 92 ? -12.141 -17.047 -12.117 1 91.38 92 SER A O 1
ATOM 729 N N . VAL A 1 93 ? -11.438 -17.5 -14.195 1 92.06 93 VAL A N 1
ATOM 730 C CA . VAL A 1 93 ? -10.18 -16.781 -13.992 1 92.06 93 VAL A CA 1
ATOM 731 C C . VAL A 1 93 ? -10.469 -15.289 -13.781 1 92.06 93 VAL A C 1
ATOM 733 O O . VAL A 1 93 ? -9.938 -14.68 -12.852 1 92.06 93 VAL A O 1
ATOM 736 N N . ILE A 1 94 ? -11.359 -14.711 -14.516 1 92.31 94 ILE A N 1
ATOM 737 C CA . ILE A 1 94 ? -11.727 -13.305 -14.406 1 92.31 94 ILE A CA 1
ATOM 738 C C . ILE A 1 94 ? -12.375 -13.039 -13.055 1 92.31 94 ILE A C 1
ATOM 740 O O . ILE A 1 94 ? -12.016 -12.086 -12.359 1 92.31 94 ILE A O 1
ATOM 744 N N . ARG A 1 95 ? -13.281 -13.875 -12.648 1 93.25 95 ARG A N 1
ATOM 745 C CA . ARG A 1 95 ? -13.977 -13.719 -11.375 1 93.25 95 ARG A CA 1
ATOM 746 C C . ARG A 1 95 ? -13.008 -13.844 -10.203 1 93.25 95 ARG A C 1
ATOM 748 O O . ARG A 1 95 ? -13.148 -13.133 -9.203 1 93.25 95 ARG A O 1
ATOM 755 N N . SER A 1 96 ? -12.086 -14.742 -10.352 1 94.75 96 SER A N 1
ATOM 756 C CA . SER A 1 96 ? -11.172 -15.031 -9.258 1 94.75 96 SER A CA 1
ATOM 757 C C . SER A 1 96 ? -10.227 -13.852 -9 1 94.75 96 SER A C 1
ATOM 759 O O . SER A 1 96 ? -9.75 -13.664 -7.879 1 94.75 96 SER A O 1
ATOM 761 N N . LYS A 1 97 ? -9.945 -13.062 -10.016 1 93.88 97 LYS A N 1
ATOM 762 C CA . LYS A 1 97 ? -9.047 -11.914 -9.875 1 93.88 97 LYS A CA 1
ATOM 763 C C . LYS A 1 97 ? -9.547 -10.961 -8.789 1 93.88 97 LYS A C 1
ATOM 765 O O . LYS A 1 97 ? -8.758 -10.43 -8.008 1 93.88 97 LYS A O 1
ATOM 770 N N . ALA A 1 98 ? -10.836 -10.859 -8.695 1 91.81 98 ALA A N 1
ATOM 771 C CA . ALA A 1 98 ? -11.445 -9.898 -7.781 1 91.81 98 ALA A CA 1
ATOM 772 C C . ALA A 1 98 ? -11.164 -10.266 -6.328 1 91.81 98 ALA A C 1
ATOM 774 O O . ALA A 1 98 ? -11.18 -9.398 -5.449 1 91.81 98 ALA A O 1
ATOM 775 N N . THR A 1 99 ? -10.898 -11.539 -6.098 1 95.31 99 THR A N 1
ATOM 776 C CA . THR A 1 99 ? -10.578 -11.969 -4.742 1 95.31 99 THR A CA 1
ATOM 777 C C . THR A 1 99 ? -9.094 -11.781 -4.453 1 95.31 99 THR A C 1
ATOM 779 O O . THR A 1 99 ? -8.625 -12.094 -3.357 1 95.31 99 THR A O 1
ATOM 782 N N . GLU A 1 100 ? -8.352 -11.305 -5.43 1 95.06 100 GLU A N 1
ATOM 783 C CA . GLU A 1 100 ? -6.934 -10.969 -5.34 1 95.06 100 GLU A CA 1
ATOM 784 C C . GLU A 1 100 ? -6.129 -12.133 -4.773 1 95.06 100 GLU A C 1
ATOM 786 O O . GLU A 1 100 ? -5.398 -11.969 -3.793 1 95.06 100 GLU A O 1
ATOM 791 N N . PRO A 1 101 ? -6.207 -13.25 -5.418 1 96.69 101 PRO A N 1
ATOM 792 C CA . PRO A 1 101 ? -5.453 -14.391 -4.902 1 96.69 101 PRO A CA 1
ATOM 793 C C . PRO A 1 101 ? -3.943 -14.211 -5.023 1 96.69 101 PRO A C 1
ATOM 795 O O . PRO A 1 101 ? -3.477 -13.438 -5.867 1 96.69 101 PRO A O 1
ATOM 798 N N . TYR A 1 102 ? -3.217 -14.977 -4.215 1 96.75 102 TYR A N 1
ATOM 799 C CA . TYR A 1 102 ? -1.76 -14.906 -4.234 1 96.75 102 TYR A CA 1
ATOM 800 C C . TYR A 1 102 ? -1.173 -16.078 -5.027 1 96.75 102 TYR A C 1
ATOM 802 O O . TYR A 1 102 ? 0.043 -16.156 -5.219 1 96.75 102 TYR A O 1
ATOM 810 N N . GLY A 1 103 ? -2.076 -16.875 -5.477 1 95.25 103 GLY A N 1
ATOM 811 C CA . GLY A 1 103 ? -1.664 -18 -6.297 1 95.25 103 GLY A CA 1
ATOM 812 C C . GLY A 1 103 ? -2.826 -18.703 -6.977 1 95.25 103 GLY A C 1
ATOM 813 O O . GLY A 1 103 ? -3.969 -18.609 -6.523 1 95.25 103 GLY A O 1
ATOM 814 N N . TYR A 1 104 ? -2.525 -19.375 -7.992 1 95.56 104 TYR A N 1
ATOM 815 C CA . TYR A 1 104 ? -3.451 -20.172 -8.789 1 95.56 104 TYR A CA 1
ATOM 816 C C . TYR A 1 104 ? -2.77 -21.422 -9.336 1 95.56 104 TYR A C 1
ATOM 818 O O . TYR A 1 104 ? -1.885 -21.328 -10.195 1 95.56 104 TYR A O 1
ATOM 826 N N . ILE A 1 105 ? -3.152 -22.547 -8.805 1 95.62 105 ILE A N 1
ATOM 827 C CA . ILE A 1 105 ? -2.502 -23.797 -9.156 1 95.62 105 ILE A CA 1
ATOM 828 C C . ILE A 1 105 ? -3.5 -24.719 -9.859 1 95.62 105 ILE A C 1
ATOM 830 O O . ILE A 1 105 ? -4.621 -24.906 -9.383 1 95.62 105 ILE A O 1
ATOM 834 N N . LEU A 1 106 ? -3.078 -25.328 -10.953 1 94.75 106 LEU A N 1
ATOM 835 C CA . LEU A 1 106 ? -3.928 -26.266 -11.68 1 94.75 106 LEU A CA 1
ATOM 836 C C . LEU A 1 106 ? -3.633 -27.703 -11.266 1 94.75 106 LEU A C 1
ATOM 838 O O . LEU A 1 106 ? -2.473 -28.078 -11.086 1 94.75 106 LEU A O 1
ATOM 842 N N . LYS A 1 107 ? -4.738 -28.484 -11.109 1 93.62 107 LYS A N 1
ATOM 843 C CA . LYS A 1 107 ? -4.613 -29.922 -10.922 1 93.62 107 LYS A CA 1
ATOM 844 C C . LYS A 1 107 ? -4.445 -30.641 -12.258 1 93.62 107 LYS A C 1
ATOM 846 O O . LYS A 1 107 ? -5.094 -30.281 -13.25 1 93.62 107 LYS A O 1
ATOM 851 N N . PRO A 1 108 ? -3.568 -31.719 -12.258 1 93.12 108 PRO A N 1
ATOM 852 C CA . PRO A 1 108 ? -2.668 -32.188 -11.211 1 93.12 108 PRO A CA 1
ATOM 853 C C . PRO A 1 108 ? -1.496 -31.25 -10.961 1 93.12 108 PRO A C 1
ATOM 855 O O . PRO A 1 108 ? -1.171 -30.422 -11.82 1 93.12 108 PRO A O 1
ATOM 858 N N . PHE A 1 109 ? -0.941 -31.312 -9.812 1 92 109 PHE A N 1
ATOM 859 C CA . PHE A 1 109 ? 0.17 -30.453 -9.43 1 92 109 PHE A CA 1
ATOM 860 C C . PHE A 1 109 ? 1.212 -31.234 -8.633 1 92 109 PHE A C 1
ATOM 862 O O . PHE A 1 109 ? 0.947 -32.344 -8.18 1 92 109 PHE A O 1
ATOM 869 N N . GLN A 1 110 ? 2.365 -30.609 -8.492 1 90.94 110 GLN A N 1
ATOM 870 C CA . GLN A 1 110 ? 3.42 -31.156 -7.645 1 90.94 110 GLN A CA 1
ATOM 871 C C . GLN A 1 110 ? 3.359 -30.562 -6.242 1 90.94 110 GLN A C 1
ATOM 873 O O . GLN A 1 110 ? 3.068 -29.375 -6.074 1 90.94 110 GLN A O 1
ATOM 878 N N . THR A 1 111 ? 3.717 -31.453 -5.312 1 92.81 111 THR A N 1
ATOM 879 C CA . THR A 1 111 ? 3.717 -31 -3.926 1 92.81 111 THR A CA 1
ATOM 880 C C . THR A 1 111 ? 4.625 -29.781 -3.75 1 92.81 111 THR A C 1
ATOM 882 O O . THR A 1 111 ? 4.297 -28.859 -3.006 1 92.81 111 THR A O 1
ATOM 885 N N . ARG A 1 112 ? 5.688 -29.797 -4.449 1 92.25 112 ARG A N 1
ATOM 886 C CA . ARG A 1 112 ? 6.652 -28.703 -4.375 1 92.25 112 ARG A CA 1
ATOM 887 C C . ARG A 1 112 ? 6.031 -27.391 -4.859 1 92.25 112 ARG A C 1
ATOM 889 O O . ARG A 1 112 ? 6.305 -26.328 -4.305 1 92.25 112 ARG A O 1
ATOM 896 N N . GLU A 1 113 ? 5.23 -27.453 -5.906 1 93.25 113 GLU A N 1
ATOM 897 C CA . GLU A 1 113 ? 4.535 -26.281 -6.434 1 93.25 113 GLU A CA 1
ATOM 898 C C . GLU A 1 113 ? 3.639 -25.656 -5.371 1 93.25 113 GLU A C 1
ATOM 900 O O . GLU A 1 113 ? 3.609 -24.422 -5.227 1 93.25 113 GLU A O 1
ATOM 905 N N . LEU A 1 114 ? 2.957 -26.484 -4.68 1 94.94 114 LEU A N 1
ATOM 906 C CA . LEU A 1 114 ? 2.061 -26.031 -3.627 1 94.94 114 LEU A CA 1
ATOM 907 C C . LEU A 1 114 ? 2.848 -25.375 -2.492 1 94.94 114 LEU A C 1
ATOM 909 O O . LEU A 1 114 ? 2.463 -24.312 -1.99 1 94.94 114 LEU A O 1
ATOM 913 N N . HIS A 1 115 ? 3.916 -25.984 -2.125 1 94.44 115 HIS A N 1
ATOM 914 C CA . HIS A 1 115 ? 4.777 -25.438 -1.077 1 94.44 115 HIS A CA 1
ATOM 915 C C . HIS A 1 115 ? 5.297 -24.062 -1.446 1 94.44 115 HIS A C 1
ATOM 917 O O . HIS A 1 115 ? 5.234 -23.125 -0.638 1 94.44 115 HIS A O 1
ATOM 923 N N . ILE A 1 116 ? 5.77 -23.875 -2.654 1 94.62 116 ILE A N 1
ATOM 924 C CA . ILE A 1 116 ? 6.305 -22.609 -3.123 1 94.62 116 ILE A CA 1
ATOM 925 C C . ILE A 1 116 ? 5.199 -21.547 -3.111 1 94.62 116 ILE A C 1
ATOM 927 O O . ILE A 1 116 ? 5.41 -20.422 -2.641 1 94.62 116 ILE A O 1
ATOM 931 N N . ALA A 1 117 ? 4.039 -21.938 -3.609 1 95.31 117 ALA A N 1
ATOM 932 C CA . ALA A 1 117 ? 2.914 -21 -3.66 1 95.31 117 ALA A CA 1
ATOM 933 C C . ALA A 1 117 ? 2.553 -20.5 -2.266 1 95.31 117 ALA A C 1
ATOM 935 O O . ALA A 1 117 ? 2.27 -19.328 -2.078 1 95.31 117 ALA A O 1
ATOM 936 N N . ILE A 1 118 ? 2.551 -21.406 -1.297 1 96.19 118 ILE A N 1
ATOM 937 C CA . ILE A 1 118 ? 2.213 -21.062 0.077 1 96.19 118 ILE A CA 1
ATOM 938 C C . ILE A 1 118 ? 3.25 -20.078 0.631 1 96.19 118 ILE A C 1
ATOM 940 O O . ILE A 1 118 ? 2.898 -19.047 1.203 1 96.19 118 ILE A O 1
ATOM 944 N N . GLU A 1 119 ? 4.492 -20.391 0.405 1 93.88 119 GLU A N 1
ATOM 945 C CA . GLU A 1 119 ? 5.574 -19.531 0.889 1 93.88 119 GLU A CA 1
ATOM 946 C C . GLU A 1 119 ? 5.496 -18.141 0.269 1 93.88 119 GLU A C 1
ATOM 948 O O . GLU A 1 119 ? 5.582 -17.141 0.976 1 93.88 119 GLU A O 1
ATOM 953 N N . MET A 1 120 ? 5.27 -18.094 -1 1 94.69 120 MET A N 1
ATOM 954 C CA . MET A 1 120 ? 5.195 -16.828 -1.716 1 94.69 120 MET A CA 1
ATOM 955 C C . MET A 1 120 ? 3.982 -16.016 -1.265 1 94.69 120 MET A C 1
ATOM 957 O O . MET A 1 120 ? 4.07 -14.797 -1.095 1 94.69 120 MET A O 1
ATOM 961 N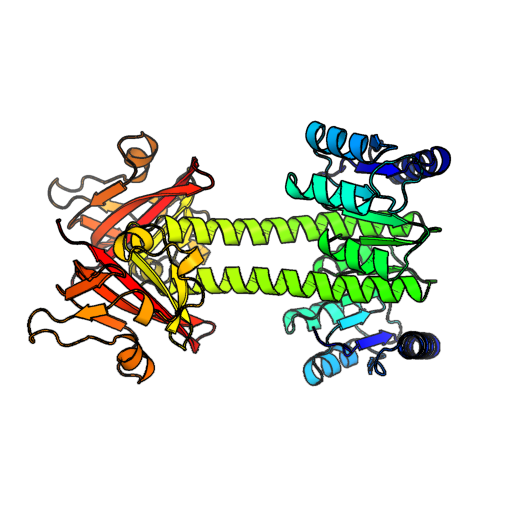 N . ALA A 1 121 ? 2.902 -16.734 -1.112 1 96.69 121 ALA A N 1
ATOM 962 C CA . ALA A 1 121 ? 1.664 -16.078 -0.703 1 96.69 121 ALA A CA 1
ATOM 963 C C . ALA A 1 121 ? 1.814 -15.422 0.669 1 96.69 121 ALA A C 1
ATOM 965 O O . ALA A 1 121 ? 1.424 -14.266 0.863 1 96.69 121 ALA A O 1
ATOM 966 N N . LEU A 1 122 ? 2.383 -16.156 1.585 1 96.44 122 LEU A N 1
ATOM 967 C CA . LEU A 1 122 ? 2.562 -15.648 2.939 1 96.44 122 LEU A CA 1
ATOM 968 C C . LEU A 1 122 ? 3.506 -14.453 2.949 1 96.44 122 LEU A C 1
ATOM 970 O O . LEU A 1 122 ? 3.234 -13.453 3.611 1 96.44 122 LEU A O 1
ATOM 974 N N . TYR A 1 123 ? 4.543 -14.57 2.188 1 95.56 123 TYR A N 1
ATOM 975 C CA . TYR A 1 123 ? 5.516 -13.484 2.123 1 95.56 123 TYR A CA 1
ATOM 976 C C . TYR A 1 123 ? 4.906 -12.234 1.492 1 95.56 123 TYR A C 1
ATOM 978 O O . TYR A 1 123 ? 4.953 -11.148 2.074 1 95.56 123 TYR A O 1
ATOM 986 N N . LYS A 1 124 ? 4.332 -12.414 0.335 1 95.81 124 LYS A N 1
ATOM 987 C CA . LYS A 1 124 ? 3.746 -11.281 -0.383 1 95.81 124 LYS A CA 1
ATOM 988 C C . LYS A 1 124 ? 2.621 -10.641 0.425 1 95.81 124 LYS A C 1
ATOM 990 O O . LYS A 1 124 ? 2.488 -9.422 0.453 1 95.81 124 LYS A O 1
ATOM 995 N N . HIS A 1 125 ? 1.806 -11.453 1.045 1 96.75 125 HIS A N 1
ATOM 996 C CA . HIS A 1 125 ? 0.723 -10.945 1.879 1 96.75 125 HIS A CA 1
ATOM 997 C C . HIS A 1 125 ? 1.261 -10.078 3.012 1 96.75 125 HIS A C 1
ATOM 999 O O . HIS A 1 125 ? 0.688 -9.031 3.322 1 96.75 125 HIS A O 1
ATOM 1005 N N . SER A 1 126 ? 2.35 -10.555 3.611 1 96.38 126 SER A N 1
ATOM 1006 C CA . SER A 1 126 ? 2.938 -9.773 4.695 1 96.38 126 SER A CA 1
ATOM 1007 C C . SER A 1 126 ? 3.4 -8.406 4.199 1 96.38 126 SER A C 1
ATOM 1009 O O . SER A 1 126 ? 3.244 -7.398 4.898 1 96.38 126 SER A O 1
ATOM 1011 N N . LEU A 1 127 ? 3.953 -8.312 3.012 1 95.69 127 LEU A N 1
ATOM 1012 C CA . LEU A 1 127 ? 4.383 -7.051 2.418 1 95.69 127 LEU A CA 1
ATOM 1013 C C . LEU A 1 127 ? 3.184 -6.152 2.121 1 95.69 127 LEU A C 1
ATOM 1015 O O . LEU A 1 127 ? 3.221 -4.949 2.389 1 95.69 127 LEU A O 1
ATOM 1019 N N . ASP A 1 128 ? 2.139 -6.781 1.583 1 96.25 128 ASP A N 1
ATOM 1020 C CA . ASP A 1 128 ? 0.92 -6.027 1.294 1 96.25 128 ASP A CA 1
ATOM 1021 C C . ASP A 1 128 ? 0.315 -5.449 2.572 1 96.25 128 ASP A C 1
ATOM 1023 O O . ASP A 1 128 ? -0.142 -4.305 2.584 1 96.25 128 ASP A O 1
ATOM 1027 N N . GLN A 1 129 ? 0.318 -6.25 3.588 1 96.31 129 GLN A N 1
ATOM 1028 C CA . GLN A 1 129 ? -0.217 -5.801 4.867 1 96.31 129 GLN A CA 1
ATOM 1029 C C . GLN A 1 129 ? 0.578 -4.617 5.41 1 96.31 129 GLN A C 1
ATOM 1031 O O . GLN A 1 129 ? 0.003 -3.676 5.961 1 96.31 129 GLN A O 1
ATOM 1036 N N . GLU A 1 130 ? 1.857 -4.688 5.266 1 96.12 130 GLU A N 1
ATOM 1037 C CA . GLU A 1 130 ? 2.701 -3.586 5.723 1 96.12 130 GLU A CA 1
ATOM 1038 C C . GLU A 1 130 ? 2.4 -2.303 4.953 1 96.12 130 GLU A C 1
ATOM 1040 O O . GLU A 1 130 ? 2.312 -1.225 5.543 1 96.12 130 GLU A O 1
ATOM 1045 N N . LEU A 1 131 ? 2.285 -2.41 3.697 1 96.19 131 LEU A N 1
ATOM 1046 C CA . LEU A 1 131 ? 1.97 -1.257 2.861 1 96.19 131 LEU A CA 1
ATOM 1047 C C . LEU A 1 131 ? 0.624 -0.655 3.25 1 96.19 131 LEU A C 1
ATOM 1049 O O . LEU A 1 131 ? 0.492 0.567 3.355 1 96.19 131 LEU A O 1
ATOM 1053 N N . LYS A 1 132 ? -0.356 -1.483 3.455 1 96.38 132 LYS A N 1
ATOM 1054 C CA . LYS A 1 132 ? -1.682 -1.034 3.871 1 96.38 132 LYS A CA 1
ATOM 1055 C C . LYS A 1 132 ? -1.627 -0.355 5.238 1 96.38 132 LYS A C 1
ATOM 1057 O O . LYS A 1 132 ? -2.273 0.672 5.453 1 96.38 132 LYS A O 1
ATOM 1062 N N . ARG A 1 133 ? -0.849 -0.92 6.141 1 95.12 133 ARG A N 1
ATOM 1063 C CA . ARG A 1 133 ? -0.685 -0.344 7.469 1 95.12 133 ARG A CA 1
ATOM 1064 C C . ARG A 1 133 ? -0.076 1.053 7.391 1 95.12 133 ARG A C 1
ATOM 1066 O O . ARG A 1 133 ? -0.51 1.966 8.094 1 95.12 133 ARG A O 1
ATOM 1073 N N . GLN A 1 134 ? 0.922 1.188 6.574 1 95.44 134 GLN A N 1
ATOM 1074 C CA . GLN A 1 134 ? 1.567 2.484 6.398 1 95.44 134 GLN A CA 1
ATOM 1075 C C . GLN A 1 134 ? 0.595 3.51 5.82 1 95.44 134 GLN A C 1
ATOM 1077 O O . GLN A 1 134 ? 0.544 4.652 6.281 1 95.44 134 GLN A O 1
ATOM 1082 N N . GLN A 1 135 ? -0.096 3.094 4.793 1 96.75 135 GLN A N 1
ATOM 1083 C CA . GLN A 1 135 ? -1.098 3.971 4.195 1 96.75 135 GLN A CA 1
ATOM 1084 C C . GLN A 1 135 ? -2.133 4.406 5.23 1 96.75 135 GLN A C 1
ATOM 1086 O O . GLN A 1 135 ? -2.471 5.59 5.316 1 96.75 135 GLN A O 1
ATOM 1091 N N . ASN A 1 136 ? -2.617 3.461 6.047 1 96.19 136 ASN A N 1
ATOM 1092 C CA . ASN A 1 136 ? -3.602 3.756 7.086 1 96.19 136 ASN A CA 1
ATOM 1093 C C . ASN A 1 136 ? -3.037 4.703 8.141 1 96.19 136 ASN A C 1
ATOM 1095 O O . ASN A 1 136 ? -3.744 5.59 8.625 1 96.19 136 ASN A O 1
ATOM 1099 N N . MET A 1 137 ? -1.836 4.426 8.453 1 96.06 137 MET A N 1
ATOM 1100 C CA . MET A 1 137 ? -1.176 5.285 9.438 1 96.06 137 MET A CA 1
ATOM 1101 C C . MET A 1 137 ? -1.098 6.723 8.93 1 96.06 137 MET A C 1
ATOM 1103 O O . MET A 1 137 ? -1.481 7.656 9.633 1 96.06 137 MET A O 1
ATOM 1107 N N . LEU A 1 138 ? -0.655 6.953 7.715 1 97.88 138 LEU A N 1
ATOM 1108 C CA . LEU A 1 138 ? -0.541 8.281 7.129 1 97.88 138 LEU A CA 1
ATOM 1109 C C . LEU A 1 138 ? -1.906 8.961 7.039 1 97.88 138 LEU A C 1
ATOM 1111 O O . LEU A 1 138 ? -2.039 10.141 7.348 1 97.88 138 LEU A O 1
ATOM 1115 N N . SER A 1 139 ? -2.863 8.188 6.633 1 97.5 139 SER A N 1
ATOM 1116 C CA . SER A 1 139 ? -4.227 8.703 6.543 1 97.5 139 SER A CA 1
ATOM 1117 C C . SER A 1 139 ? -4.746 9.148 7.906 1 97.5 139 SER A C 1
ATOM 1119 O O . SER A 1 139 ? -5.379 10.195 8.023 1 97.5 139 SER A O 1
ATOM 1121 N N . SER A 1 140 ? -4.48 8.352 8.906 1 97.12 140 SER A N 1
ATOM 1122 C CA . SER A 1 140 ? -4.941 8.68 10.25 1 97.12 140 SER A CA 1
ATOM 1123 C C . SER A 1 140 ? -4.297 9.961 10.766 1 97.12 140 SER A C 1
ATOM 1125 O O . SER A 1 140 ? -4.945 10.758 11.445 1 97.12 140 SER A O 1
ATOM 1127 N N . ILE A 1 141 ? -3.055 10.133 10.461 1 97.69 141 ILE A N 1
ATOM 1128 C CA . ILE A 1 141 ? -2.363 11.359 10.836 1 97.69 141 ILE A CA 1
ATOM 1129 C C . ILE A 1 141 ? -3.039 12.555 10.172 1 97.69 141 ILE A C 1
ATOM 1131 O O . ILE A 1 141 ? -3.418 13.516 10.852 1 97.69 141 ILE A O 1
ATOM 1135 N N . LEU A 1 142 ? -3.232 12.492 8.891 1 98 142 LEU A N 1
ATOM 1136 C CA . LEU A 1 142 ? -3.848 13.57 8.133 1 98 142 LEU A CA 1
ATOM 1137 C C . LEU A 1 142 ? -5.242 13.883 8.664 1 98 142 LEU A C 1
ATOM 1139 O O . LEU A 1 142 ? -5.609 15.055 8.82 1 98 142 LEU A O 1
ATOM 1143 N N . ASN A 1 143 ? -5.945 12.859 9.016 1 96.75 143 ASN A N 1
ATOM 1144 C CA . ASN A 1 143 ? -7.32 13.016 9.477 1 96.75 143 ASN A CA 1
ATOM 1145 C C . ASN A 1 143 ? -7.375 13.594 10.891 1 96.75 143 ASN A C 1
ATOM 1147 O O . ASN A 1 143 ? -8.422 14.078 11.328 1 96.75 143 ASN A O 1
ATOM 1151 N N . SER A 1 144 ? -6.254 13.523 11.539 1 94.94 144 SER A N 1
ATOM 1152 C CA . SER A 1 144 ? -6.242 13.977 12.93 1 94.94 144 SER A CA 1
ATOM 1153 C C . SER A 1 144 ? -5.719 15.398 13.047 1 94.94 144 SER A C 1
ATOM 1155 O O . SER A 1 144 ? -5.727 15.984 14.133 1 94.94 144 SER A O 1
ATOM 1157 N N . ILE A 1 145 ? -5.219 15.945 12 1 94.81 145 ILE A N 1
ATOM 1158 C CA . ILE A 1 145 ? -4.801 17.344 12.016 1 94.81 145 ILE A CA 1
ATOM 1159 C C . ILE A 1 145 ? -5.984 18.234 12.398 1 94.81 145 ILE A C 1
ATOM 1161 O O . ILE A 1 145 ? -7.055 18.141 11.797 1 94.81 145 ILE A O 1
ATOM 1165 N N . PRO A 1 146 ? -5.812 19.031 13.422 1 92.62 146 PRO A N 1
ATOM 1166 C CA . PRO A 1 146 ? -6.938 19.828 13.914 1 92.62 146 PRO A CA 1
ATOM 1167 C C . PRO A 1 146 ? -7.125 21.125 13.141 1 92.62 146 PRO A C 1
ATOM 1169 O O . PRO A 1 146 ? -7.367 22.172 13.742 1 92.62 146 PRO A O 1
ATOM 1172 N N . GLU A 1 147 ? -6.957 21.109 11.914 1 92.94 147 GLU A N 1
ATOM 1173 C CA . GLU A 1 147 ? -7.18 22.188 10.969 1 92.94 147 GLU A CA 1
ATOM 1174 C C . GLU A 1 147 ? -7.734 21.672 9.648 1 92.94 147 GLU A C 1
ATOM 1176 O O . GLU A 1 147 ? -7.57 20.484 9.32 1 92.94 147 GLU A O 1
ATOM 1181 N N . GLY A 1 148 ? -8.438 22.562 8.984 1 95.69 148 GLY A N 1
ATOM 1182 C CA . GLY A 1 148 ? -8.875 22.156 7.664 1 95.69 148 GLY A CA 1
ATOM 1183 C C . GLY A 1 148 ? -7.727 21.844 6.723 1 95.69 148 GLY A C 1
ATOM 1184 O O . GLY A 1 148 ? -6.75 22.594 6.668 1 95.69 148 GLY A O 1
ATOM 1185 N N . LEU A 1 149 ? -7.828 20.766 6.07 1 97.44 149 LEU A N 1
ATOM 1186 C CA . LEU A 1 149 ? -6.777 20.359 5.137 1 97.44 149 LEU A CA 1
ATOM 1187 C C . LEU A 1 149 ? -7.379 19.812 3.854 1 97.44 149 LEU A C 1
ATOM 1189 O O . LEU A 1 149 ? -8.148 18.844 3.891 1 97.44 149 LEU A O 1
ATOM 1193 N N . ILE A 1 150 ? -7.078 20.453 2.752 1 97.94 150 ILE A N 1
ATOM 1194 C CA . ILE A 1 150 ? -7.484 19.984 1.431 1 97.94 150 ILE A CA 1
ATOM 1195 C C . ILE A 1 150 ? -6.266 19.922 0.511 1 97.94 150 ILE A C 1
ATOM 1197 O O . ILE A 1 150 ? -5.445 20.844 0.497 1 97.94 150 ILE A O 1
ATOM 1201 N N . ALA A 1 151 ? -6.117 18.812 -0.166 1 98.31 151 ALA A N 1
ATOM 1202 C CA . ALA A 1 151 ? -5.074 18.672 -1.181 1 98.31 151 ALA A CA 1
ATOM 1203 C C . ALA A 1 151 ? -5.684 18.438 -2.561 1 98.31 151 ALA A C 1
ATOM 1205 O O . ALA A 1 151 ? -6.719 17.781 -2.686 1 98.31 151 ALA A O 1
ATOM 1206 N N . THR A 1 152 ? -5.02 18.953 -3.529 1 97.5 152 THR A N 1
ATOM 1207 C CA . THR A 1 152 ? -5.473 18.781 -4.906 1 97.5 152 THR A CA 1
ATOM 1208 C C . THR A 1 152 ? -4.332 18.297 -5.789 1 97.5 152 THR A C 1
ATOM 1210 O O . THR A 1 152 ? -3.174 18.266 -5.367 1 97.5 152 THR A O 1
ATOM 1213 N N . ASP A 1 153 ? -4.73 17.797 -6.996 1 95.69 153 ASP A N 1
ATOM 1214 C CA . ASP A 1 153 ? -3.715 17.609 -8.031 1 95.69 153 ASP A CA 1
ATOM 1215 C C . ASP A 1 153 ? -3.367 18.938 -8.695 1 95.69 153 ASP A C 1
ATOM 1217 O O . ASP A 1 153 ? -3.768 20.016 -8.219 1 95.69 153 ASP A O 1
ATOM 1221 N N . ILE A 1 154 ? -2.572 18.906 -9.812 1 93.12 154 ILE A N 1
ATOM 1222 C CA . ILE A 1 154 ? -2.055 20.109 -10.453 1 93.12 154 ILE A CA 1
ATOM 1223 C C . ILE A 1 154 ? -3.186 20.844 -11.18 1 93.12 154 ILE A C 1
ATOM 1225 O O . ILE A 1 154 ? -3.053 22.016 -11.523 1 93.12 154 ILE A O 1
ATOM 1229 N N . GLU A 1 155 ? -4.289 20.109 -11.422 1 94.19 155 GLU A N 1
ATOM 1230 C CA . GLU A 1 155 ? -5.434 20.688 -12.109 1 94.19 155 GLU A CA 1
ATOM 1231 C C . GLU A 1 155 ? -6.434 21.281 -11.109 1 94.19 155 GLU A C 1
ATOM 1233 O O . GLU A 1 155 ? -7.445 21.859 -11.508 1 94.19 155 GLU A O 1
ATOM 1238 N N . GLY A 1 156 ? -6.188 21.125 -9.852 1 94.94 156 GLY A N 1
ATOM 1239 C CA . GLY A 1 156 ? -7.055 21.672 -8.82 1 94.94 156 GLY A CA 1
ATOM 1240 C C . GLY A 1 156 ? -8.133 20.688 -8.383 1 94.94 156 GLY A C 1
ATOM 1241 O O . GLY A 1 156 ? -9.047 21.062 -7.633 1 94.94 156 GLY A O 1
ATOM 1242 N N . ASN A 1 157 ? -8.047 19.453 -8.836 1 97.62 157 ASN A N 1
ATOM 1243 C CA . ASN A 1 157 ? -9 18.453 -8.398 1 97.62 157 ASN A CA 1
ATOM 1244 C C . ASN A 1 157 ? -8.625 17.859 -7.043 1 97.62 157 ASN A C 1
ATOM 1246 O O . ASN A 1 157 ? -7.461 17.516 -6.816 1 97.62 157 ASN A O 1
ATOM 1250 N N . VAL A 1 158 ? -9.641 17.734 -6.219 1 98.25 158 VAL A N 1
ATOM 1251 C CA . VAL A 1 158 ? -9.414 17.328 -4.836 1 98.25 158 VAL A CA 1
ATOM 1252 C C . VAL A 1 158 ? -8.922 15.883 -4.793 1 98.25 158 VAL A C 1
ATOM 1254 O O . VAL A 1 158 ? -9.523 15 -5.395 1 98.25 158 VAL A O 1
ATOM 1257 N N . THR A 1 159 ? -7.824 15.656 -4.117 1 97.75 159 THR A N 1
ATOM 1258 C CA . THR A 1 159 ? -7.266 14.32 -3.939 1 97.75 159 THR A CA 1
ATOM 1259 C C . THR A 1 159 ? -7.434 13.852 -2.496 1 97.75 159 THR A C 1
ATOM 1261 O O . THR A 1 159 ? -7.445 12.656 -2.227 1 97.75 159 THR A O 1
ATOM 1264 N N . PHE A 1 160 ? -7.535 14.82 -1.565 1 98.19 160 PHE A N 1
ATOM 1265 C CA . PHE A 1 160 ? -7.707 14.492 -0.155 1 98.19 160 PHE A CA 1
ATOM 1266 C C . PHE A 1 160 ? -8.43 15.617 0.576 1 98.19 160 PHE A C 1
ATOM 1268 O O . PHE A 1 160 ? -8.234 16.797 0.262 1 98.19 160 PHE A O 1
ATOM 1275 N N . MET A 1 161 ? -9.195 15.289 1.495 1 97.88 161 MET A N 1
ATOM 1276 C CA . MET A 1 161 ? -9.875 16.219 2.389 1 97.88 161 ME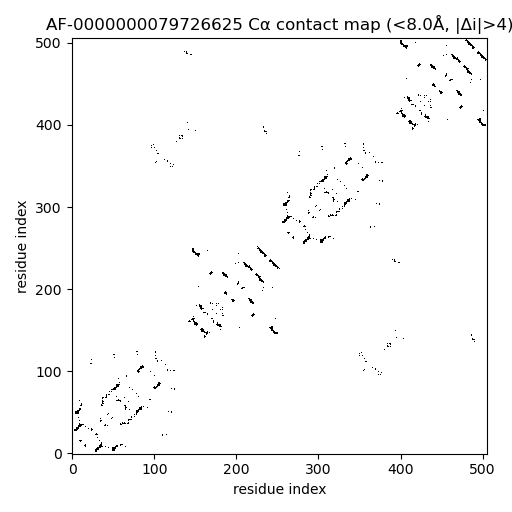T A CA 1
ATOM 1277 C C . MET A 1 161 ? -10.07 15.602 3.77 1 97.88 161 MET A C 1
ATOM 1279 O O . MET A 1 161 ? -10.578 14.484 3.891 1 97.88 161 MET A O 1
ATOM 1283 N N . ASN A 1 162 ? -9.625 16.297 4.777 1 96.69 162 ASN A N 1
ATOM 1284 C CA . ASN A 1 162 ? -9.766 15.727 6.113 1 96.69 162 ASN A CA 1
ATOM 1285 C C . ASN A 1 162 ? -11.094 16.109 6.75 1 96.69 162 ASN A C 1
ATOM 1287 O O . ASN A 1 162 ? -11.836 16.922 6.203 1 96.69 162 ASN A O 1
ATOM 1291 N N . PRO A 1 163 ? -11.438 15.578 7.902 1 94.94 163 PRO A N 1
ATOM 1292 C CA . PRO A 1 163 ? -12.742 15.797 8.523 1 94.94 163 PRO A CA 1
ATOM 1293 C C . PRO A 1 163 ? -13 17.266 8.867 1 94.94 163 PRO A C 1
ATOM 1295 O O . PRO A 1 163 ? -14.133 17.75 8.734 1 94.94 163 PRO A O 1
ATOM 1298 N N . TYR A 1 164 ? -12.039 17.984 9.289 1 93.88 164 TYR A N 1
ATOM 1299 C CA . TYR A 1 164 ? -12.211 19.406 9.617 1 93.88 164 TYR A CA 1
ATOM 1300 C C . TYR A 1 164 ? -12.664 20.188 8.391 1 93.88 164 TYR A C 1
ATOM 1302 O O . TYR A 1 164 ? -13.523 21.078 8.5 1 93.88 164 TYR A O 1
ATOM 1310 N N . SER A 1 165 ? -12.125 19.875 7.262 1 96 165 SER A N 1
ATOM 1311 C CA . SER A 1 165 ? -12.484 20.547 6.02 1 96 165 SER A CA 1
ATOM 1312 C C . SER A 1 165 ? -13.914 20.219 5.598 1 96 165 SER A C 1
ATOM 1314 O O . SER A 1 165 ? -14.586 21.031 4.973 1 96 165 SER A O 1
ATOM 1316 N N . GLU A 1 166 ? -14.32 19 5.973 1 95.94 166 GLU A N 1
ATOM 1317 C CA . GLU A 1 166 ? -15.711 18.641 5.684 1 95.94 166 GLU A CA 1
ATOM 1318 C C . GLU A 1 166 ? -16.672 19.594 6.398 1 95.94 166 GLU A C 1
ATOM 1320 O O . GLU A 1 166 ? -17.625 20.094 5.797 1 95.94 166 GLU A O 1
ATOM 1325 N N . LYS A 1 167 ? -16.375 19.875 7.613 1 92.62 167 LYS A N 1
ATOM 1326 C CA . LYS A 1 167 ? -17.188 20.781 8.406 1 92.62 167 LYS A CA 1
ATOM 1327 C C . LYS A 1 167 ? -17.109 22.203 7.867 1 92.62 167 LYS A C 1
ATOM 1329 O O . LYS A 1 167 ? -18.109 22.922 7.816 1 92.62 167 LYS A O 1
ATOM 1334 N N . LEU A 1 168 ? -15.961 22.531 7.445 1 93.75 168 LEU A N 1
ATOM 1335 C CA . LEU A 1 168 ? -15.703 23.875 6.977 1 93.75 168 LEU A CA 1
ATOM 1336 C C . LEU A 1 168 ? -16.391 24.141 5.641 1 93.75 168 LEU A C 1
ATOM 1338 O O . LEU A 1 168 ? -16.969 25.219 5.426 1 93.75 168 LEU A O 1
ATOM 1342 N N . THR A 1 169 ? -16.406 23.172 4.75 1 94.5 169 THR A N 1
ATOM 1343 C CA . THR A 1 169 ? -16.859 23.391 3.379 1 94.5 169 THR A CA 1
ATOM 1344 C C . THR A 1 169 ? -18.281 22.891 3.186 1 94.5 169 THR A C 1
ATOM 1346 O O . THR A 1 169 ? -18.953 23.281 2.234 1 94.5 169 THR A O 1
ATOM 1349 N N . GLY A 1 170 ? -18.672 21.891 4.031 1 95.25 170 GLY A N 1
ATOM 1350 C CA . GLY A 1 170 ? -19.969 21.266 3.889 1 95.25 170 GLY A CA 1
ATOM 1351 C C . GLY A 1 170 ? -19.969 20.094 2.939 1 95.25 170 GLY A C 1
ATOM 1352 O O . GLY A 1 170 ? -21.016 19.5 2.664 1 95.25 170 GLY A O 1
ATOM 1353 N N . TRP A 1 171 ? -18.828 19.75 2.4 1 96.5 171 TRP A N 1
ATOM 1354 C CA . TRP A 1 171 ? -18.656 18.594 1.533 1 96.5 171 TRP A CA 1
ATOM 1355 C C . TRP A 1 171 ? -18.109 17.406 2.314 1 96.5 171 TRP A C 1
ATOM 1357 O O . TRP A 1 171 ? -17.281 17.578 3.209 1 96.5 171 TRP A O 1
ATOM 1367 N N . THR A 1 172 ? -18.594 16.234 1.99 1 96.38 172 THR A N 1
ATOM 1368 C CA . THR A 1 172 ? -17.891 15.062 2.496 1 96.38 172 THR A CA 1
ATOM 1369 C C . THR A 1 172 ? -16.672 14.75 1.647 1 96.38 172 THR A C 1
ATOM 1371 O O . THR A 1 172 ? -16.609 15.133 0.477 1 96.38 172 THR A O 1
ATOM 1374 N N . SER A 1 173 ? -15.719 14.102 2.268 1 96.06 173 SER A N 1
ATOM 1375 C CA . SER A 1 173 ? -14.523 13.703 1.522 1 96.06 173 SER A CA 1
ATOM 1376 C C . SER A 1 173 ? -14.898 12.906 0.276 1 96.06 173 SER A C 1
ATOM 1378 O O . SER A 1 173 ? -14.297 13.094 -0.787 1 96.06 173 SER A O 1
ATOM 1380 N N . LEU A 1 174 ? -15.875 12.062 0.364 1 95.44 174 LEU A N 1
ATOM 1381 C CA . LEU A 1 174 ? -16.328 11.227 -0.744 1 95.44 174 LEU A CA 1
ATOM 1382 C C . LEU A 1 174 ? -16.906 12.078 -1.863 1 95.44 174 LEU A C 1
ATOM 1384 O O . LEU A 1 174 ? -16.609 11.867 -3.037 1 95.44 174 LEU A O 1
ATOM 1388 N N . GLU A 1 175 ? -17.688 13.047 -1.531 1 96.5 175 GLU A N 1
ATOM 1389 C CA . GLU A 1 175 ? -18.297 13.938 -2.514 1 96.5 175 GLU A CA 1
ATOM 1390 C C . GLU A 1 175 ? -17.25 14.828 -3.176 1 96.5 175 GLU A C 1
ATOM 1392 O O . GLU A 1 175 ? -17.359 15.156 -4.359 1 96.5 175 GLU A O 1
ATOM 1397 N N . ALA A 1 176 ? -16.312 15.273 -2.42 1 97.56 176 ALA A N 1
ATOM 1398 C CA . ALA A 1 176 ? -15.328 16.266 -2.85 1 97.56 176 ALA A CA 1
ATOM 1399 C C . ALA A 1 176 ? -14.273 15.641 -3.756 1 97.56 176 ALA A C 1
ATOM 1401 O O . ALA A 1 176 ? -13.688 16.328 -4.598 1 97.56 176 ALA A O 1
ATOM 1402 N N . LYS A 1 177 ? -14.078 14.32 -3.58 1 97 177 LYS A N 1
ATOM 1403 C CA . LYS A 1 177 ? -13 13.648 -4.309 1 97 177 LYS A CA 1
ATOM 1404 C C . LYS A 1 177 ? -13.188 13.805 -5.816 1 97 177 LYS A C 1
ATOM 1406 O O . LYS A 1 177 ? -14.258 13.5 -6.352 1 97 177 LYS A O 1
ATOM 1411 N N . GLY A 1 178 ? -12.141 14.266 -6.469 1 96.75 178 GLY A N 1
ATOM 1412 C CA . GLY A 1 178 ? -12.148 14.391 -7.918 1 96.75 178 GLY A CA 1
ATOM 1413 C C . GLY A 1 178 ? -12.781 15.68 -8.398 1 96.75 178 GLY A C 1
ATOM 1414 O O . GLY A 1 178 ? -12.625 16.062 -9.562 1 96.75 178 GLY A O 1
ATOM 1415 N N . LYS A 1 179 ? -13.445 16.422 -7.574 1 97.06 179 LYS A N 1
ATOM 1416 C CA . LYS A 1 179 ? -14.016 17.703 -7.941 1 97.06 179 LYS A CA 1
ATOM 1417 C C . LYS A 1 179 ? -12.969 18.812 -7.871 1 97.06 179 LYS A C 1
ATOM 1419 O O . LYS A 1 179 ? -11.992 18.703 -7.129 1 97.06 179 LYS A O 1
ATOM 1424 N N . ASN A 1 180 ? -13.242 19.844 -8.68 1 96.69 180 ASN A N 1
ATOM 1425 C CA . ASN A 1 180 ? -12.359 21 -8.602 1 96.69 180 ASN A CA 1
ATOM 1426 C C . ASN A 1 180 ? -12.578 21.781 -7.305 1 96.69 180 ASN A C 1
ATOM 1428 O O . ASN A 1 180 ? -13.719 22 -6.895 1 96.69 180 ASN A O 1
ATOM 1432 N N . VAL A 1 181 ? -11.539 22.141 -6.656 1 96.38 181 VAL A N 1
ATOM 1433 C CA . VAL A 1 181 ? -11.594 22.766 -5.344 1 96.38 181 VAL A CA 1
ATOM 1434 C C . VAL A 1 181 ? -12.391 24.062 -5.43 1 96.38 181 VAL A C 1
ATOM 1436 O O . VAL A 1 181 ? -13.016 24.484 -4.453 1 96.38 181 VAL A O 1
ATOM 1439 N N . ARG A 1 182 ? -12.438 24.672 -6.59 1 92.75 182 ARG A N 1
ATOM 1440 C CA . ARG A 1 182 ? -13.18 25.922 -6.805 1 92.75 182 ARG A CA 1
ATOM 1441 C C . ARG A 1 182 ? -14.68 25.688 -6.637 1 92.75 182 ARG A C 1
ATOM 1443 O O . ARG A 1 182 ? -15.43 26.641 -6.402 1 92.75 182 ARG A O 1
ATOM 1450 N N . GLU A 1 183 ? -15.055 24.469 -6.797 1 94.38 183 GLU A N 1
ATOM 1451 C CA . GLU A 1 183 ? -16.453 24.109 -6.594 1 94.38 183 GLU A CA 1
ATOM 1452 C C . GLU A 1 183 ? -16.766 23.938 -5.109 1 94.38 183 GLU A C 1
ATOM 1454 O O . GLU A 1 183 ? -17.938 23.922 -4.711 1 94.38 183 GLU A O 1
ATOM 1459 N N . LEU A 1 184 ? -15.75 23.766 -4.305 1 95.69 184 LEU A N 1
ATOM 1460 C CA . LEU A 1 184 ? -15.938 23.391 -2.906 1 95.69 184 LEU A CA 1
ATOM 1461 C C . LEU A 1 184 ? -16.109 24.625 -2.031 1 95.69 184 LEU A C 1
ATOM 1463 O O . LEU A 1 184 ? -16.922 24.641 -1.109 1 95.69 184 LEU A O 1
ATOM 1467 N N . PHE A 1 185 ? -15.227 25.594 -2.354 1 93.31 185 PHE A N 1
ATOM 1468 C CA . PHE A 1 185 ? -15.242 26.812 -1.538 1 93.31 185 PHE A CA 1
ATOM 1469 C C . PHE A 1 185 ? -14.688 28 -2.318 1 93.31 185 PHE A C 1
ATOM 1471 O O . PHE A 1 185 ? -14.07 27.812 -3.373 1 93.31 185 PHE A O 1
ATOM 1478 N N . GLN A 1 186 ? -14.961 29.188 -1.781 1 93.38 186 GLN A N 1
ATOM 1479 C CA . GLN A 1 186 ? -14.367 30.422 -2.266 1 93.38 186 GLN A CA 1
ATOM 1480 C C . GLN A 1 186 ? -13.68 31.188 -1.133 1 93.38 186 GLN A C 1
ATOM 1482 O O . GLN A 1 186 ? -14.156 31.172 0.003 1 93.38 186 GLN A O 1
ATOM 1487 N N . LEU A 1 187 ? -12.562 31.719 -1.437 1 92.38 187 LEU A N 1
ATOM 1488 C CA . LEU A 1 187 ? -11.906 32.656 -0.525 1 92.38 187 LEU A CA 1
ATOM 1489 C C . LEU A 1 187 ? -12.102 34.094 -0.983 1 92.38 187 LEU A C 1
ATOM 1491 O O . LEU A 1 187 ? -11.875 34.406 -2.152 1 92.38 187 LEU A O 1
ATOM 1495 N N . VAL A 1 188 ? -12.547 34.844 -0.087 1 92.25 188 VAL A N 1
ATOM 1496 C CA . VAL A 1 188 ? -12.836 36.219 -0.439 1 92.25 188 VAL A CA 1
ATOM 1497 C C . VAL A 1 188 ? -12.102 37.156 0.51 1 92.25 188 VAL A C 1
ATOM 1499 O O . VAL A 1 188 ? -12.023 36.906 1.713 1 92.25 188 VAL A O 1
ATOM 1502 N N . SER A 1 189 ? -11.562 38.25 -0.114 1 88.38 189 SER A N 1
ATOM 1503 C CA . SER A 1 189 ? -10.898 39.25 0.687 1 88.38 189 SER A CA 1
ATOM 1504 C C . SER A 1 189 ? -11.891 40.062 1.523 1 88.38 189 SER A C 1
ATOM 1506 O O . SER A 1 189 ? -12.992 40.375 1.058 1 88.38 189 SER A O 1
ATOM 1508 N N . THR A 1 190 ? -11.516 40.344 2.693 1 79.75 190 THR A N 1
ATOM 1509 C CA . THR A 1 190 ? -12.359 41.156 3.551 1 79.75 190 THR A CA 1
ATOM 1510 C C . THR A 1 190 ? -12.008 42.625 3.391 1 79.75 190 THR A C 1
ATOM 1512 O O . THR A 1 190 ? -12.781 43.5 3.791 1 79.75 190 THR A O 1
ATOM 1515 N N . VAL A 1 191 ? -10.828 42.875 2.924 1 78.69 191 VAL A N 1
ATOM 1516 C CA . VAL A 1 191 ? -10.367 44.25 2.775 1 78.69 191 VAL A CA 1
ATOM 1517 C C . VAL A 1 191 ? -10.898 44.844 1.471 1 78.69 191 VAL A C 1
ATOM 1519 O O . VAL A 1 191 ? -11.492 45.906 1.467 1 78.69 191 VAL A O 1
ATOM 1522 N N . GLU A 1 192 ? -10.508 44.188 0.368 1 73.19 192 GLU A N 1
ATOM 1523 C CA . GLU A 1 192 ? -11.031 44.594 -0.929 1 73.19 192 GLU A CA 1
ATOM 1524 C C . GLU A 1 192 ? -12.383 43.969 -1.219 1 73.19 192 GLU A C 1
ATOM 1526 O O . GLU A 1 192 ? -12.508 42.719 -1.184 1 73.19 192 GLU A O 1
ATOM 1531 N N . LYS A 1 193 ? -13.227 44.844 -1.158 1 71.44 193 LYS A N 1
ATOM 1532 C CA . LYS A 1 193 ? -14.617 44.406 -1.232 1 71.44 193 LYS A CA 1
ATOM 1533 C C . LYS A 1 193 ? -14.773 43.281 -2.258 1 71.44 193 LYS A C 1
ATOM 1535 O O . LYS A 1 193 ? -14.656 43.5 -3.463 1 71.44 193 LYS A O 1
ATOM 1540 N N . ASP A 1 194 ? -14.875 41.906 -1.803 1 66.69 194 ASP A N 1
ATOM 1541 C CA . ASP A 1 194 ? -15.406 40.688 -2.396 1 66.69 194 ASP A CA 1
ATOM 1542 C C . ASP A 1 194 ? -14.516 40.219 -3.541 1 66.69 194 ASP A C 1
ATOM 1544 O O . ASP A 1 194 ? -15.008 39.656 -4.535 1 66.69 194 ASP A O 1
ATOM 1548 N N . ILE A 1 195 ? -13.25 40.594 -3.361 1 77.88 195 ILE A N 1
ATOM 1549 C CA . ILE A 1 195 ? -12.359 40.062 -4.387 1 77.88 195 ILE A CA 1
ATOM 1550 C C . ILE A 1 195 ? -12.062 38.594 -4.098 1 77.88 195 ILE A C 1
ATOM 1552 O O . ILE A 1 195 ? -11.727 38.25 -2.967 1 77.88 195 ILE A O 1
ATOM 1556 N N . SER A 1 196 ? -12.297 37.844 -5.07 1 83.56 196 SER A N 1
ATOM 1557 C CA . SER A 1 196 ? -12.023 36.438 -4.965 1 83.56 196 SER A CA 1
ATOM 1558 C C . SER A 1 196 ? -10.523 36.156 -5 1 83.56 196 SER A C 1
ATOM 1560 O O . SER A 1 196 ? -9.805 36.719 -5.82 1 83.56 196 SER A O 1
ATOM 1562 N N . LEU A 1 197 ? -10.07 35.406 -4.078 1 85.44 197 LEU A N 1
ATOM 1563 C CA . LEU A 1 197 ? -8.672 34.969 -4.016 1 85.44 197 LEU A CA 1
ATOM 1564 C C . LEU A 1 197 ? -8.492 33.594 -4.641 1 85.44 197 LEU A C 1
ATOM 1566 O O . LEU A 1 197 ? -9.344 32.719 -4.473 1 85.44 197 LEU A O 1
ATOM 1570 N N . ASP A 1 198 ? -7.488 33.5 -5.488 1 85.38 198 ASP A N 1
ATOM 1571 C CA . ASP A 1 198 ? -7.234 32.25 -6.176 1 85.38 198 ASP A CA 1
ATOM 1572 C C . ASP A 1 198 ? -5.809 31.766 -5.922 1 85.38 198 ASP A C 1
ATOM 1574 O O . ASP A 1 198 ? -4.922 31.953 -6.758 1 85.38 198 ASP A O 1
ATOM 1578 N N . PRO A 1 199 ? -5.664 31.062 -4.863 1 84.81 199 PRO A N 1
ATOM 1579 C CA . PRO A 1 199 ? -4.32 30.578 -4.535 1 84.81 199 PRO A CA 1
ATOM 1580 C C . PRO A 1 199 ? -3.758 29.625 -5.59 1 84.81 199 PRO A C 1
ATOM 1582 O O . PRO A 1 199 ? -2.541 29.547 -5.777 1 84.81 199 PRO A O 1
ATOM 1585 N N . ILE A 1 200 ? -4.527 28.891 -6.277 1 88.38 200 ILE A N 1
ATOM 1586 C CA . ILE A 1 200 ? -4.07 27.891 -7.23 1 88.38 200 ILE A CA 1
ATOM 1587 C C . ILE A 1 200 ? -3.328 28.578 -8.375 1 88.38 200 ILE A C 1
ATOM 1589 O O . ILE A 1 200 ? -2.199 28.203 -8.703 1 88.38 200 ILE A O 1
ATOM 1593 N N . SER A 1 201 ? -3.984 29.578 -8.945 1 84.88 201 SER A N 1
ATOM 1594 C CA . SER A 1 201 ? -3.369 30.297 -10.062 1 84.88 201 SER A CA 1
ATOM 1595 C C . SER A 1 201 ? -2.062 30.969 -9.641 1 84.88 201 SER A C 1
ATOM 1597 O O . SER A 1 201 ? -1.092 30.969 -10.398 1 84.88 201 SER A O 1
ATOM 1599 N N . SER A 1 202 ? -2.018 31.453 -8.469 1 84.38 202 SER A N 1
ATOM 1600 C CA . SER A 1 202 ? -0.831 32.125 -7.961 1 84.38 202 SER A CA 1
ATOM 1601 C C . SER A 1 202 ? 0.325 31.156 -7.766 1 84.38 202 SER A C 1
ATOM 1603 O O . SER A 1 202 ? 1.461 31.438 -8.148 1 84.38 202 SER A O 1
ATOM 1605 N N . LEU A 1 203 ? 0.086 30 -7.246 1 88.12 203 LEU A N 1
ATOM 1606 C CA . LEU A 1 203 ? 1.117 29.016 -6.941 1 88.12 203 LEU A CA 1
ATOM 1607 C C . LEU A 1 203 ? 1.646 28.359 -8.211 1 88.12 203 LEU A C 1
ATOM 1609 O O . LEU A 1 203 ? 2.848 28.109 -8.336 1 88.12 203 LEU A O 1
ATOM 1613 N N . LEU A 1 204 ? 0.784 28.109 -9.148 1 85.56 204 LEU A N 1
ATOM 1614 C CA . LEU A 1 204 ? 1.175 27.375 -10.352 1 85.56 204 LEU A CA 1
ATOM 1615 C C . LEU A 1 204 ? 1.889 28.297 -11.336 1 85.56 204 LEU A C 1
ATOM 1617 O O . LEU A 1 204 ? 2.592 27.828 -12.227 1 85.56 204 LEU A O 1
ATOM 1621 N N . SER A 1 205 ? 1.736 29.641 -11.164 1 80.62 205 SER A N 1
ATOM 1622 C CA . SER A 1 205 ? 2.42 30.594 -12.023 1 80.62 205 SER A CA 1
ATOM 1623 C C . SER A 1 205 ? 3.867 30.797 -11.586 1 80.62 205 SER A C 1
ATOM 1625 O O . SER A 1 205 ? 4.645 31.469 -12.273 1 80.62 205 SER A O 1
ATOM 1627 N N . GLY A 1 206 ? 4.238 30.172 -10.539 1 72.44 206 GLY A N 1
ATOM 1628 C CA . GLY A 1 206 ? 5.629 30.234 -10.117 1 72.44 206 GLY A CA 1
ATOM 1629 C C . GLY A 1 206 ? 5.906 31.375 -9.156 1 72.44 206 GLY A C 1
ATOM 1630 O O . GLY A 1 206 ? 7.066 31.719 -8.914 1 72.44 206 GLY A O 1
ATOM 1631 N N . ASN A 1 207 ? 4.941 32.062 -8.734 1 64.25 207 ASN A N 1
ATOM 1632 C CA . ASN A 1 207 ? 5.121 33.219 -7.844 1 64.25 207 ASN A CA 1
ATOM 1633 C C . ASN A 1 207 ? 5.402 32.781 -6.41 1 64.25 207 ASN A C 1
ATOM 1635 O O . ASN A 1 207 ? 5.223 33.562 -5.469 1 64.25 207 ASN A O 1
ATOM 1639 N N . GLY A 1 208 ? 5.84 31.562 -6.281 1 71.62 208 GLY A N 1
ATOM 1640 C CA . GLY A 1 208 ? 6.141 31.062 -4.945 1 71.62 208 GLY A CA 1
ATOM 1641 C C . GLY A 1 208 ? 5.629 29.656 -4.695 1 71.62 208 GLY A C 1
ATOM 1642 O O . GLY A 1 208 ? 4.891 29.109 -5.516 1 71.62 208 GLY A O 1
ATOM 1643 N N . SER A 1 209 ? 6.184 29.109 -3.541 1 86.5 209 SER A N 1
ATOM 1644 C CA . SER A 1 209 ? 5.77 27.75 -3.195 1 86.5 209 SER A CA 1
ATOM 1645 C C . SER A 1 209 ? 4.777 27.766 -2.035 1 86.5 209 SER A C 1
ATOM 1647 O O . SER A 1 209 ? 4.254 26.703 -1.658 1 86.5 209 SER A O 1
ATOM 1649 N N . ARG A 1 210 ? 4.441 29.016 -1.562 1 92.06 210 ARG A N 1
ATOM 1650 C CA . ARG A 1 210 ? 3.549 29.141 -0.416 1 92.06 210 ARG A CA 1
ATOM 1651 C C . ARG A 1 210 ? 2.867 30.516 -0.4 1 92.06 210 ARG A C 1
ATOM 1653 O O . ARG A 1 210 ? 3.496 31.531 -0.703 1 92.06 210 ARG A O 1
ATOM 1660 N N . ILE A 1 211 ? 1.555 30.562 -0.108 1 91.75 211 ILE A N 1
ATOM 1661 C CA . ILE A 1 211 ? 0.785 31.797 0.01 1 91.75 211 ILE A CA 1
ATOM 1662 C C . ILE A 1 211 ? -0.033 31.766 1.3 1 91.75 211 ILE A C 1
ATOM 1664 O O . ILE A 1 211 ? -0.646 30.75 1.635 1 91.75 211 ILE A O 1
ATOM 1668 N N . TYR A 1 212 ? 0.037 32.906 2.025 1 90.25 212 TYR A N 1
ATOM 1669 C CA . TYR A 1 212 ? -0.725 33.031 3.262 1 90.25 212 TYR A CA 1
ATOM 1670 C C . TYR A 1 212 ? -1.852 34.062 3.092 1 90.25 212 TYR A C 1
ATOM 1672 O O . TYR A 1 212 ? -1.627 35.156 2.611 1 90.25 212 TYR A O 1
ATOM 1680 N N . PHE A 1 213 ? -3.002 33.656 3.393 1 89.06 213 PHE A N 1
ATOM 1681 C CA . PHE A 1 213 ? -4.152 34.562 3.467 1 89.06 213 PHE A CA 1
ATOM 1682 C C . PHE A 1 213 ? -4.645 34.688 4.902 1 89.06 213 PHE A C 1
ATOM 1684 O O . PHE A 1 213 ? -5.203 33.719 5.461 1 89.06 213 PHE A O 1
ATOM 1691 N N . LYS A 1 214 ? -4.418 35.875 5.43 1 89.19 214 LYS A N 1
ATOM 1692 C CA . LYS A 1 214 ? -4.844 36.125 6.805 1 89.19 214 LYS A CA 1
ATOM 1693 C C . LYS A 1 214 ? -6.219 36.781 6.844 1 89.19 214 LYS A C 1
ATOM 1695 O O . LYS A 1 214 ? -6.492 37.719 6.066 1 89.19 214 LYS A O 1
ATOM 1700 N N . ASN A 1 215 ? -7.016 36.312 7.723 1 89.75 215 ASN A N 1
ATOM 1701 C CA . ASN A 1 215 ? -8.312 36.938 7.996 1 89.75 215 ASN A CA 1
ATOM 1702 C C . ASN A 1 215 ? -9.148 37.062 6.727 1 89.75 215 ASN A C 1
ATOM 1704 O O . ASN A 1 215 ? -9.617 38.156 6.395 1 89.75 215 ASN A O 1
ATOM 1708 N N . VAL A 1 216 ? -9.344 36 6.07 1 92.06 216 VAL A N 1
ATOM 1709 C CA . VAL A 1 216 ? -10.164 35.969 4.867 1 92.06 216 VAL A CA 1
ATOM 1710 C C . VAL A 1 216 ? -11.461 35.219 5.137 1 92.06 216 VAL A C 1
ATOM 1712 O O . VAL A 1 216 ? -11.617 34.594 6.191 1 92.06 216 VAL A O 1
ATOM 1715 N N . MET A 1 217 ? -12.32 35.438 4.211 1 92.75 217 MET A N 1
ATOM 1716 C CA . MET A 1 217 ? -13.617 34.75 4.348 1 92.75 217 MET A CA 1
ATOM 1717 C C . MET A 1 217 ? -13.695 33.531 3.457 1 92.75 217 MET A C 1
ATOM 1719 O O . MET A 1 217 ? -13.359 33.594 2.273 1 92.75 217 MET A O 1
ATOM 1723 N N . LEU A 1 218 ? -14.055 32.406 4.055 1 93.75 218 LEU A N 1
ATOM 1724 C CA . LEU A 1 218 ? -14.352 31.188 3.293 1 93.75 218 LEU A CA 1
ATOM 1725 C C . LEU A 1 218 ? -15.859 31.031 3.094 1 93.75 218 LEU A C 1
ATOM 1727 O O . LEU A 1 218 ? -16.625 31.078 4.055 1 93.75 218 LEU A O 1
ATOM 1731 N N . VAL A 1 219 ? -16.266 30.953 1.846 1 94.5 219 VAL A N 1
ATOM 1732 C CA . VAL A 1 219 ? -17.672 30.703 1.505 1 94.5 219 VAL A CA 1
ATOM 1733 C C . VAL A 1 219 ? -17.859 29.234 1.131 1 94.5 219 VAL A C 1
ATOM 1735 O O . VAL A 1 219 ? -17.25 28.75 0.178 1 94.5 219 VAL A O 1
ATOM 1738 N N . ASN A 1 220 ? -18.672 28.562 1.849 1 93.69 220 ASN A N 1
ATOM 1739 C CA . ASN A 1 220 ? -18.812 27.125 1.648 1 93.69 220 ASN A CA 1
ATOM 1740 C C . ASN A 1 220 ? -19.922 26.797 0.65 1 93.69 220 ASN A C 1
ATOM 1742 O O . ASN A 1 220 ? -20.422 27.703 -0.041 1 93.69 220 ASN A O 1
ATOM 1746 N N . ARG A 1 221 ? -20.203 25.531 0.45 1 92.06 221 ARG A N 1
ATOM 1747 C CA . ARG A 1 221 ? -21.125 25.047 -0.583 1 92.06 221 ARG A CA 1
ATOM 1748 C C . ARG A 1 221 ? -22.516 25.641 -0.393 1 92.06 221 ARG A C 1
ATOM 1750 O O . ARG A 1 221 ? -23.234 25.875 -1.366 1 92.06 221 ARG A O 1
ATOM 1757 N N . GLN A 1 222 ? -22.938 26 0.812 1 92.44 222 GLN A N 1
ATOM 1758 C CA . GLN A 1 222 ? -24.266 26.516 1.12 1 92.44 222 GLN A CA 1
ATOM 1759 C C . GLN A 1 222 ? -24.266 28.047 1.166 1 92.44 222 GLN A C 1
ATOM 1761 O O . GLN A 1 222 ? -25.266 28.672 1.507 1 92.44 222 GLN A O 1
ATOM 1766 N N . GLY A 1 223 ? -23.188 28.641 0.997 1 91.75 223 GLY A N 1
ATOM 1767 C CA . GLY A 1 223 ? -23.078 30.094 1.016 1 91.75 223 GLY A CA 1
ATOM 1768 C C . GLY A 1 223 ? -22.75 30.641 2.387 1 91.75 223 GLY A C 1
ATOM 1769 O O . GLY A 1 223 ? -22.688 31.859 2.57 1 91.75 223 GLY A O 1
ATOM 1770 N N . LYS A 1 224 ? -22.578 29.734 3.324 1 93.19 224 LYS A N 1
ATOM 1771 C CA . LYS A 1 224 ? -22.188 30.172 4.66 1 93.19 224 LYS A CA 1
ATOM 1772 C C . LYS A 1 224 ? -20.766 30.734 4.656 1 93.19 224 LYS A C 1
ATOM 1774 O O . LYS A 1 224 ? -19.875 30.172 4.016 1 93.19 224 LYS A O 1
ATOM 1779 N N . ARG A 1 225 ? -20.594 31.797 5.488 1 92.38 225 ARG A N 1
ATOM 1780 C CA . ARG A 1 225 ? -19.297 32.469 5.539 1 92.38 225 ARG A CA 1
ATOM 1781 C C . ARG A 1 225 ? -18.625 32.281 6.891 1 92.38 225 ARG A C 1
ATOM 1783 O O . ARG A 1 225 ? -19.281 32.312 7.934 1 92.38 225 ARG A O 1
ATOM 1790 N N . LYS A 1 226 ? -17.406 31.984 6.797 1 92.5 226 LYS A N 1
ATOM 1791 C CA . LYS A 1 226 ? -16.594 31.828 8.008 1 92.5 226 LYS A CA 1
ATOM 1792 C C . LYS A 1 226 ? -15.234 32.469 7.855 1 92.5 226 LYS A C 1
ATOM 1794 O O . LYS A 1 226 ? -14.602 32.375 6.801 1 92.5 226 LYS A O 1
ATOM 1799 N N . TRP A 1 227 ? -14.812 33.156 8.938 1 92.69 227 TRP A N 1
ATOM 1800 C CA . TRP A 1 227 ? -13.469 33.719 8.953 1 92.69 227 TRP A CA 1
ATOM 1801 C C . TRP A 1 227 ? -12.422 32.625 9.125 1 92.69 227 TRP A C 1
ATOM 1803 O O . TRP A 1 227 ? -12.562 31.75 9.984 1 92.69 227 TRP A O 1
ATOM 1813 N N . VAL A 1 228 ? -11.391 32.688 8.242 1 93.25 228 VAL A N 1
ATOM 1814 C CA . VAL A 1 228 ? -10.328 31.688 8.359 1 93.25 228 VAL A CA 1
ATOM 1815 C C . VAL A 1 228 ? -8.992 32.312 7.984 1 93.25 228 VAL A C 1
ATOM 1817 O O . VAL A 1 228 ? -8.953 33.375 7.32 1 93.25 228 VAL A O 1
ATOM 1820 N N . ASP A 1 229 ? -7.934 31.828 8.562 1 92.44 229 ASP A N 1
ATOM 1821 C CA . ASP A 1 229 ? -6.613 31.953 7.949 1 92.44 229 ASP A CA 1
ATOM 1822 C C . ASP A 1 229 ? -6.336 30.766 7.02 1 92.44 229 ASP A C 1
ATOM 1824 O O . ASP A 1 229 ? -6.688 29.625 7.328 1 92.44 229 ASP A O 1
ATOM 1828 N N . CYS A 1 230 ? -5.816 31.094 5.855 1 93.5 230 CYS A N 1
ATOM 1829 C CA . CYS A 1 230 ? -5.535 30.031 4.895 1 93.5 230 CYS A CA 1
ATOM 1830 C C . CYS A 1 230 ? -4.078 30.062 4.445 1 93.5 230 CYS A C 1
ATOM 1832 O O . CYS A 1 230 ? -3.557 31.141 4.117 1 93.5 230 CYS A O 1
ATOM 1834 N N . VAL A 1 231 ? -3.43 28.984 4.543 1 93.56 231 VAL A N 1
ATOM 1835 C CA . VAL A 1 231 ? -2.111 28.828 3.938 1 93.56 231 VAL A CA 1
ATOM 1836 C C . VAL A 1 231 ? -2.186 27.812 2.793 1 93.56 231 VAL A C 1
ATOM 1838 O O . VAL A 1 231 ? -2.736 26.734 2.953 1 93.56 231 VAL A O 1
ATOM 1841 N N . SER A 1 232 ? -1.712 28.188 1.631 1 94.38 232 SER A N 1
ATOM 1842 C CA . SER A 1 232 ? -1.636 27.297 0.479 1 94.38 232 SER A CA 1
ATOM 1843 C C . SER A 1 232 ? -0.191 27.062 0.048 1 94.38 232 SER A C 1
ATOM 1845 O O . SER A 1 232 ? 0.621 28 0.074 1 94.38 232 SER A O 1
ATOM 1847 N N . LYS A 1 233 ? 0.085 25.891 -0.303 1 95.25 233 LYS A N 1
ATOM 1848 C CA . LYS A 1 233 ? 1.443 25.5 -0.677 1 95.25 233 LYS A CA 1
ATOM 1849 C C . LYS A 1 233 ? 1.432 24.422 -1.762 1 95.25 233 LYS A C 1
ATOM 1851 O O . LYS A 1 233 ? 0.5 23.625 -1.839 1 95.25 233 LYS A O 1
ATOM 1856 N N . THR A 1 234 ? 2.514 24.453 -2.561 1 96 234 THR A N 1
ATOM 1857 C CA . THR A 1 234 ? 2.645 23.391 -3.561 1 96 234 THR A CA 1
ATOM 1858 C C . THR A 1 234 ? 3.029 22.062 -2.906 1 96 234 THR A C 1
ATOM 1860 O O . THR A 1 234 ? 3.775 22.047 -1.926 1 96 234 THR A O 1
ATOM 1863 N N . ILE A 1 235 ? 2.496 21.016 -3.355 1 96.19 235 ILE A N 1
ATOM 1864 C CA . ILE A 1 235 ? 2.896 19.672 -2.979 1 96.19 235 ILE A CA 1
ATOM 1865 C C . ILE A 1 235 ? 3.959 19.156 -3.945 1 96.19 235 ILE A C 1
ATOM 1867 O O . ILE A 1 235 ? 3.785 19.219 -5.164 1 96.19 235 ILE A O 1
ATOM 1871 N N . LEU A 1 236 ? 5.043 18.703 -3.328 1 92.94 236 LEU A N 1
ATOM 1872 C CA . LEU A 1 236 ? 6.121 18.203 -4.172 1 92.94 236 LEU A CA 1
ATOM 1873 C C . LEU A 1 236 ? 6.191 16.672 -4.105 1 92.94 236 LEU A C 1
ATOM 1875 O O . LEU A 1 236 ? 6.039 16.094 -3.033 1 92.94 236 LEU A O 1
ATOM 1879 N N . GLN A 1 237 ? 6.27 16.047 -5.191 1 90.62 237 GLN A N 1
ATOM 1880 C CA . GLN A 1 237 ? 6.582 14.633 -5.348 1 90.62 237 GLN A CA 1
ATOM 1881 C C . GLN A 1 237 ? 7.789 14.438 -6.258 1 90.62 237 GLN A C 1
ATOM 1883 O O . GLN A 1 237 ? 7.773 14.844 -7.422 1 90.62 237 GLN A O 1
ATOM 1888 N N . GLU A 1 238 ? 8.812 13.828 -5.742 1 87 238 GLU A N 1
ATOM 1889 C CA . GLU A 1 238 ? 10.062 13.641 -6.473 1 87 238 GLU A CA 1
ATOM 1890 C C . GLU A 1 238 ? 10.555 14.961 -7.062 1 87 238 GLU A C 1
ATOM 1892 O O . GLU A 1 238 ? 10.875 15.031 -8.25 1 87 238 GLU A O 1
ATOM 1897 N N . ASN A 1 239 ? 10.367 16 -6.402 1 87 239 ASN A N 1
ATOM 1898 C CA . ASN A 1 239 ? 10.891 17.344 -6.695 1 87 239 ASN A CA 1
ATOM 1899 C C . ASN A 1 239 ? 10.102 18.016 -7.816 1 87 239 ASN A C 1
ATOM 1901 O O . ASN A 1 239 ? 10.594 18.938 -8.461 1 87 239 ASN A O 1
ATOM 1905 N N . LYS A 1 240 ? 8.945 17.516 -8.125 1 92 240 LYS A N 1
ATOM 1906 C CA . LYS A 1 240 ? 8.039 18.156 -9.078 1 92 240 LYS A CA 1
ATOM 1907 C C . LYS A 1 240 ? 6.715 18.516 -8.414 1 92 240 LYS A C 1
ATOM 1909 O O . LYS A 1 240 ? 6.223 17.781 -7.547 1 92 240 LYS A O 1
ATOM 1914 N N . VAL A 1 241 ? 6.203 19.609 -8.852 1 93.5 241 VAL A N 1
ATOM 1915 C CA . VAL A 1 241 ? 4.91 20.016 -8.312 1 93.5 241 VAL A CA 1
ATOM 1916 C C . VAL A 1 241 ? 3.838 19.016 -8.711 1 93.5 241 VAL A C 1
ATOM 1918 O O . VAL A 1 241 ? 3.676 18.703 -9.898 1 93.5 241 VAL A O 1
ATOM 1921 N N . SER A 1 242 ? 3.178 18.5 -7.719 1 95 242 SER A N 1
ATOM 1922 C CA . SER A 1 242 ? 2.182 17.469 -7.984 1 95 242 SER A CA 1
ATOM 1923 C C . SER A 1 242 ? 0.785 17.922 -7.578 1 95 242 SER A C 1
ATOM 1925 O O . SER A 1 242 ? -0.207 17.266 -7.887 1 95 242 SER A O 1
ATOM 1927 N N . GLY A 1 243 ? 0.703 19 -6.898 1 96 243 GLY A N 1
ATOM 1928 C CA . GLY A 1 243 ? -0.591 19.5 -6.461 1 96 243 GLY A CA 1
ATOM 1929 C C . GLY A 1 243 ? -0.484 20.703 -5.535 1 96 243 GLY A C 1
ATOM 1930 O O . GLY A 1 243 ? 0.566 21.344 -5.457 1 96 243 GLY A O 1
ATOM 1931 N N . ILE A 1 244 ? -1.654 21.062 -4.949 1 96.56 244 ILE A N 1
ATOM 1932 C CA . ILE A 1 244 ? -1.729 22.203 -4.043 1 96.56 244 ILE A CA 1
ATOM 1933 C C . ILE A 1 244 ? -2.346 21.766 -2.717 1 96.56 244 ILE A C 1
ATOM 1935 O O . ILE A 1 244 ? -3.297 20.984 -2.693 1 96.56 244 ILE A O 1
ATOM 1939 N N . LEU A 1 245 ? -1.768 22.25 -1.702 1 97.44 245 LEU A N 1
ATOM 1940 C CA . LEU A 1 245 ? -2.242 22.016 -0.342 1 97.44 245 LEU A CA 1
ATOM 1941 C C . LEU A 1 245 ? -2.881 23.281 0.233 1 97.44 245 LEU A C 1
ATOM 1943 O O . LEU A 1 245 ? -2.355 24.375 0.061 1 97.44 245 LEU A O 1
ATOM 1947 N N . PHE A 1 246 ? -4.078 23.141 0.843 1 96.5 246 PHE A N 1
ATOM 1948 C CA . PHE A 1 246 ? -4.75 24.203 1.581 1 96.5 246 PHE A CA 1
ATOM 1949 C C . PHE A 1 246 ? -4.867 23.844 3.059 1 96.5 246 PHE A C 1
ATOM 1951 O O . PHE A 1 246 ? -5.359 22.766 3.404 1 96.5 246 PHE A O 1
ATOM 1958 N N . LEU A 1 247 ? -4.406 24.672 3.867 1 95.75 247 LEU A N 1
ATOM 1959 C CA . LEU A 1 247 ? -4.598 24.578 5.309 1 95.75 247 LEU A CA 1
ATOM 1960 C C . LEU A 1 247 ? -5.445 25.734 5.828 1 95.75 247 LEU A C 1
ATOM 1962 O O . LEU A 1 247 ? -5.18 26.891 5.516 1 95.75 247 LEU A O 1
ATOM 1966 N N . PHE A 1 248 ? -6.484 25.344 6.594 1 94.75 248 PHE A N 1
ATOM 1967 C CA . PHE A 1 248 ? -7.391 26.359 7.125 1 94.75 248 PHE A CA 1
ATOM 1968 C C . PHE A 1 248 ? -7.383 26.359 8.648 1 94.75 248 PHE A C 1
ATOM 1970 O O . PHE A 1 248 ? -7.566 25.297 9.266 1 94.75 248 PHE A O 1
ATOM 1977 N N . GLN A 1 249 ? -7.109 27.422 9.172 1 88 249 GLN A N 1
ATOM 1978 C CA . GLN A 1 249 ? -7.254 27.609 10.617 1 88 249 GLN A CA 1
ATOM 1979 C C . GLN A 1 249 ? -8.406 28.562 10.93 1 88 249 GLN A C 1
ATOM 1981 O O . GLN A 1 249 ? -8.469 29.672 10.398 1 88 249 GLN A O 1
ATOM 1986 N N . GLY A 1 250 ? -9.539 27.875 11.539 1 75.31 250 GLY A N 1
ATOM 1987 C CA . GLY A 1 250 ? -10.742 28.641 11.812 1 75.31 250 GLY A CA 1
ATOM 1988 C C . GLY A 1 250 ? -10.602 29.578 13 1 75.31 250 GLY A C 1
ATOM 1989 O O . GLY A 1 250 ? -9.812 29.312 13.914 1 75.31 250 GLY A O 1
ATOM 1990 N N . MET A 1 251 ? -10.828 30.781 12.875 1 62.94 251 MET A N 1
ATOM 1991 C CA . MET A 1 251 ? -11.016 31.688 14.008 1 62.94 251 MET A CA 1
ATOM 1992 C C . MET A 1 251 ? -12.414 31.531 14.602 1 62.94 251 MET A C 1
ATOM 1994 O O . MET A 1 251 ? -13.273 30.891 14.008 1 62.94 251 MET A O 1
ATOM 1998 N N . THR A 1 252 ? -12.781 32.188 15.812 1 48.16 252 THR A N 1
ATOM 1999 C CA . THR A 1 252 ? -13.945 32.25 16.688 1 48.16 252 THR A CA 1
ATOM 2000 C C . THR A 1 252 ? -15.234 32.281 15.867 1 48.16 252 THR A C 1
ATOM 2002 O O . THR A 1 252 ? -15.289 32.938 14.82 1 48.16 252 THR A O 1
ATOM 2005 N N . ASP A 1 253 ? -16.125 31.094 15.812 1 39.91 253 ASP A N 1
ATOM 2006 C CA . ASP A 1 253 ? -17.484 31.625 15.797 1 39.91 253 ASP A CA 1
ATOM 2007 C C . ASP A 1 253 ? -17.609 32.812 16.734 1 39.91 253 ASP A C 1
ATOM 2009 O O . ASP A 1 253 ? -16.953 32.875 17.766 1 39.91 253 ASP A O 1
ATOM 2013 N N . MET B 1 1 ? -6.492 -1.153 -19.031 1 47.66 1 MET B N 1
ATOM 2014 C CA . MET B 1 1 ? -5.523 -2.242 -18.938 1 47.66 1 MET B CA 1
ATOM 2015 C C . MET B 1 1 ? -5.031 -2.664 -20.312 1 47.66 1 MET B C 1
ATOM 2017 O O . MET B 1 1 ? -5.812 -2.742 -21.266 1 47.66 1 MET B O 1
ATOM 2021 N N . ASN B 1 2 ? -3.795 -2.443 -20.547 1 53.97 2 ASN B N 1
ATOM 2022 C CA . ASN B 1 2 ? -3.268 -2.77 -21.875 1 53.97 2 ASN B CA 1
ATOM 2023 C C . ASN B 1 2 ? -3.73 -4.148 -22.328 1 53.97 2 ASN B C 1
ATOM 2025 O O . ASN B 1 2 ? -3.508 -5.145 -21.641 1 53.97 2 ASN B O 1
ATOM 2029 N N . LYS B 1 3 ? -4.512 -4.234 -23.297 1 62.47 3 LYS B N 1
ATOM 2030 C CA . LYS B 1 3 ? -5.117 -5.406 -23.922 1 62.47 3 LYS B CA 1
ATOM 2031 C C . LYS B 1 3 ? -4.051 -6.395 -24.375 1 62.47 3 LYS B C 1
ATOM 2033 O O . LYS B 1 3 ? -4.289 -7.605 -24.406 1 62.47 3 LYS B O 1
ATOM 2038 N N . TRP B 1 4 ? -2.811 -5.918 -24.5 1 83.56 4 TRP B N 1
ATOM 2039 C CA . TRP B 1 4 ? -1.762 -6.801 -24.984 1 83.56 4 TRP B CA 1
ATOM 2040 C C . TRP B 1 4 ? -0.418 -6.469 -24.359 1 83.56 4 TRP B C 1
ATOM 2042 O O . TRP B 1 4 ? 0.371 -5.707 -24.922 1 83.56 4 TRP B O 1
ATOM 2052 N N . PRO B 1 5 ? -0.055 -7.074 -23.25 1 93.75 5 PRO B N 1
ATOM 2053 C CA . PRO B 1 5 ? 1.157 -6.707 -22.516 1 93.75 5 PRO B CA 1
ATOM 2054 C C . PRO B 1 5 ? 2.436 -7.145 -23.234 1 93.75 5 PRO B C 1
ATOM 2056 O O . PRO B 1 5 ? 2.471 -8.219 -23.844 1 93.75 5 PRO B O 1
ATOM 2059 N N . GLN B 1 6 ? 3.365 -6.324 -23.281 1 96.31 6 GLN B N 1
ATOM 2060 C CA . GLN B 1 6 ? 4.695 -6.68 -23.766 1 96.31 6 GLN B CA 1
ATOM 2061 C C . GLN B 1 6 ? 5.43 -7.555 -22.75 1 96.31 6 GLN B C 1
ATOM 2063 O O . GLN B 1 6 ? 5.66 -7.133 -21.609 1 96.31 6 GLN B O 1
ATOM 2068 N N . ILE B 1 7 ? 5.855 -8.742 -23.266 1 98.12 7 ILE B N 1
ATOM 2069 C CA . ILE B 1 7 ? 6.453 -9.727 -22.359 1 98.12 7 ILE B CA 1
ATOM 2070 C C . ILE B 1 7 ? 7.941 -9.859 -22.656 1 98.12 7 ILE B C 1
ATOM 2072 O O . ILE B 1 7 ? 8.344 -9.93 -23.828 1 98.12 7 ILE B O 1
ATOM 2076 N N . LEU B 1 8 ? 8.742 -9.797 -21.656 1 98.44 8 LEU B N 1
ATOM 2077 C CA . LEU B 1 8 ? 10.164 -10.133 -21.75 1 98.44 8 LEU B CA 1
ATOM 2078 C C . LEU B 1 8 ? 10.43 -11.516 -21.172 1 98.44 8 LEU B C 1
ATOM 2080 O O . LEU B 1 8 ? 10.141 -11.773 -20 1 98.44 8 LEU B O 1
ATOM 2084 N N . ILE B 1 9 ? 10.945 -12.375 -22.016 1 98.38 9 ILE B N 1
ATOM 2085 C CA . ILE B 1 9 ? 11.336 -13.719 -21.594 1 98.38 9 ILE B CA 1
ATOM 2086 C C . ILE B 1 9 ? 12.852 -13.773 -21.391 1 98.38 9 ILE B C 1
ATOM 2088 O O . ILE B 1 9 ? 13.617 -13.375 -22.266 1 98.38 9 ILE B O 1
ATOM 2092 N N . VAL B 1 10 ? 13.258 -14.211 -20.203 1 98 10 VAL B N 1
ATOM 2093 C CA . VAL B 1 10 ? 14.68 -14.406 -19.922 1 98 10 VAL B CA 1
ATOM 2094 C C . VAL B 1 10 ? 14.961 -15.898 -19.75 1 98 10 VAL B C 1
ATOM 2096 O O . VAL B 1 10 ? 14.602 -16.5 -18.734 1 98 10 VAL B O 1
ATOM 2099 N N . GLU B 1 11 ? 15.539 -16.469 -20.734 1 97 11 GLU B N 1
ATOM 2100 C CA . GLU B 1 11 ? 15.766 -17.891 -20.891 1 97 11 GLU B CA 1
ATOM 2101 C C . GLU B 1 11 ? 16.969 -18.172 -21.781 1 97 11 GLU B C 1
ATOM 2103 O O . GLU B 1 11 ? 17.047 -17.703 -22.922 1 97 11 GLU B O 1
ATOM 2108 N N . ASP B 1 12 ? 17.953 -18.922 -21.203 1 95.56 12 ASP B N 1
ATOM 2109 C CA . ASP B 1 12 ? 19.188 -19.078 -21.953 1 95.56 12 ASP B CA 1
ATOM 2110 C C . ASP B 1 12 ? 19.094 -20.25 -22.922 1 95.56 12 ASP B C 1
ATOM 2112 O O . ASP B 1 12 ? 19.891 -20.359 -23.859 1 95.56 12 ASP B O 1
ATOM 2116 N N . GLU B 1 13 ? 18.188 -21.203 -22.719 1 94.75 13 GLU B N 1
ATOM 2117 C CA . GLU B 1 13 ? 17.984 -22.312 -23.656 1 94.75 13 GLU B CA 1
ATOM 2118 C C . GLU B 1 13 ? 17.078 -21.906 -24.812 1 94.75 13 GLU B C 1
ATOM 2120 O O . GLU B 1 13 ? 15.867 -21.797 -24.656 1 94.75 13 GLU B O 1
ATOM 2125 N N . ASN B 1 14 ? 17.656 -21.812 -25.969 1 94.5 14 ASN B N 1
ATOM 2126 C CA . ASN B 1 14 ? 16.984 -21.266 -27.141 1 94.5 14 ASN B CA 1
ATOM 2127 C C . ASN B 1 14 ? 15.703 -22.031 -27.469 1 94.5 14 ASN B C 1
ATOM 2129 O O . ASN B 1 14 ? 14.68 -21.422 -27.781 1 94.5 14 ASN B O 1
ATOM 2133 N N . ILE B 1 15 ? 15.742 -23.297 -27.406 1 95.94 15 ILE B N 1
ATOM 2134 C CA . ILE B 1 15 ? 14.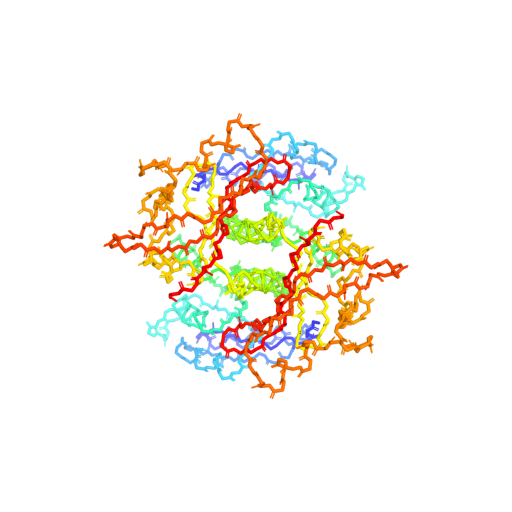602 -24.125 -27.734 1 95.94 15 ILE B CA 1
ATOM 2135 C C . ILE B 1 15 ? 13.445 -23.844 -26.781 1 95.94 15 ILE B C 1
ATOM 2137 O O . ILE B 1 15 ? 12.297 -23.703 -27.203 1 95.94 15 ILE B O 1
ATOM 2141 N N . VAL B 1 16 ? 13.742 -23.703 -25.531 1 95.56 16 VAL B N 1
ATOM 2142 C CA . VAL B 1 16 ? 12.742 -23.438 -24.5 1 95.56 16 VAL B CA 1
ATOM 2143 C C . VAL B 1 16 ? 12.172 -22.031 -24.703 1 95.56 16 VAL B C 1
ATOM 2145 O O . VAL B 1 16 ? 10.953 -21.844 -24.641 1 95.56 16 VAL B O 1
ATOM 2148 N N . ALA B 1 17 ? 13.039 -21.078 -24.953 1 96.81 17 ALA B N 1
ATOM 2149 C CA . ALA B 1 17 ? 12.633 -19.703 -25.156 1 96.81 17 ALA B CA 1
ATOM 2150 C C . ALA B 1 17 ? 11.68 -19.578 -26.359 1 96.81 17 ALA B C 1
ATOM 2152 O O . ALA B 1 17 ? 10.656 -18.906 -26.266 1 96.81 17 ALA B O 1
ATOM 2153 N N . ARG B 1 18 ? 12.023 -20.219 -27.391 1 96.88 18 ARG B N 1
ATOM 2154 C CA . ARG B 1 18 ? 11.211 -20.156 -28.609 1 96.88 18 ARG B CA 1
ATOM 2155 C C . ARG B 1 18 ? 9.875 -20.859 -28.406 1 96.88 18 ARG B C 1
ATOM 2157 O O . ARG B 1 18 ? 8.844 -20.391 -28.906 1 96.88 18 ARG B O 1
ATOM 2164 N N . ASP B 1 19 ? 9.977 -21.969 -27.766 1 97.19 19 ASP B N 1
ATOM 2165 C CA . ASP B 1 19 ? 8.734 -22.672 -27.453 1 97.19 19 ASP B CA 1
ATOM 2166 C C . ASP B 1 19 ? 7.789 -21.797 -26.641 1 97.19 19 ASP B C 1
ATOM 2168 O O . ASP B 1 19 ? 6.598 -21.719 -26.938 1 97.19 19 ASP B O 1
ATOM 2172 N N . LEU B 1 20 ? 8.305 -21.156 -25.656 1 97.19 20 LEU B N 1
ATOM 2173 C CA . LEU B 1 20 ? 7.512 -20.266 -24.812 1 97.19 20 LEU B CA 1
ATOM 2174 C C . LEU B 1 20 ? 6.906 -19.125 -25.641 1 97.19 20 LEU B C 1
ATOM 2176 O O . LEU B 1 20 ? 5.723 -18.812 -25.5 1 97.19 20 LEU B O 1
ATOM 2180 N N . LYS B 1 21 ? 7.75 -18.547 -26.438 1 97.75 21 LYS B N 1
ATOM 2181 C CA . LYS B 1 21 ? 7.297 -17.484 -27.328 1 97.75 21 LYS B CA 1
ATOM 2182 C C . LYS B 1 21 ? 6.133 -17.953 -28.188 1 97.75 21 LYS B C 1
ATOM 2184 O O . LYS B 1 21 ? 5.105 -17.266 -28.281 1 97.75 21 LYS B O 1
ATOM 2189 N N . HIS B 1 22 ? 6.266 -19.109 -28.75 1 97.44 22 HIS B N 1
ATOM 2190 C CA . HIS B 1 22 ? 5.23 -19.641 -29.625 1 97.44 22 HIS B CA 1
ATOM 2191 C C . HIS B 1 22 ? 3.941 -19.922 -28.859 1 97.44 22 HIS B C 1
ATOM 2193 O O . HIS B 1 22 ? 2.852 -19.594 -29.328 1 97.44 22 HIS B O 1
ATOM 2199 N N . ARG B 1 23 ? 4.07 -20.484 -27.75 1 96.25 23 ARG B N 1
ATOM 2200 C CA . ARG B 1 23 ? 2.908 -20.781 -26.922 1 96.25 23 ARG B CA 1
ATOM 2201 C C . ARG B 1 23 ? 2.141 -19.516 -26.562 1 96.25 23 ARG B C 1
ATOM 2203 O O . ARG B 1 23 ? 0.913 -19.469 -26.688 1 96.25 23 ARG B O 1
ATOM 2210 N N . LEU B 1 24 ? 2.848 -18.484 -26.172 1 96.38 24 LEU B N 1
ATOM 2211 C CA . LEU B 1 24 ? 2.221 -17.219 -25.781 1 96.38 24 LEU B CA 1
ATOM 2212 C C . LEU B 1 24 ? 1.562 -16.547 -26.984 1 96.38 24 LEU B C 1
ATOM 2214 O O . LEU B 1 24 ? 0.452 -16.016 -26.875 1 96.38 24 LEU B O 1
ATOM 2218 N N . MET B 1 25 ? 2.211 -16.625 -28.094 1 96.12 25 MET B N 1
ATOM 2219 C CA . MET B 1 25 ? 1.638 -16.047 -29.312 1 96.12 25 MET B CA 1
ATOM 2220 C C . MET B 1 25 ? 0.368 -16.797 -29.719 1 96.12 25 MET B C 1
ATOM 2222 O O . MET B 1 25 ? -0.603 -16.172 -30.156 1 96.12 25 MET B O 1
ATOM 2226 N N . ASN B 1 26 ? 0.316 -18.031 -29.516 1 94.94 26 ASN B N 1
ATOM 2227 C CA . ASN B 1 26 ? -0.825 -18.859 -29.891 1 94.94 26 ASN B CA 1
ATOM 2228 C C . ASN B 1 26 ? -2.059 -18.531 -29.062 1 94.94 26 ASN B C 1
ATOM 2230 O O . ASN B 1 26 ? -3.189 -18.734 -29.516 1 94.94 26 ASN B O 1
ATOM 2234 N N . ILE B 1 27 ? -1.809 -18.078 -27.953 1 90.06 27 ILE B N 1
ATOM 2235 C CA . ILE B 1 27 ? -2.975 -17.797 -27.125 1 90.06 27 ILE B CA 1
ATOM 2236 C C . ILE B 1 27 ? -3.33 -16.312 -27.219 1 90.06 27 ILE B C 1
ATOM 2238 O O . ILE B 1 27 ? -4.25 -15.844 -26.531 1 90.06 27 ILE B O 1
ATOM 2242 N N . GLY B 1 28 ? -2.543 -15.461 -27.938 1 91.12 28 GLY B N 1
ATOM 2243 C CA . GLY B 1 28 ? -3.041 -14.141 -28.297 1 91.12 28 GLY B CA 1
ATOM 2244 C C . GLY B 1 28 ? -2.113 -13.016 -27.875 1 91.12 28 GLY B C 1
ATOM 2245 O O . GLY B 1 28 ? -2.426 -11.836 -28.078 1 91.12 28 GLY B O 1
ATOM 2246 N N . TYR B 1 29 ? -0.939 -13.32 -27.328 1 94.5 29 TYR B N 1
ATOM 2247 C CA . TYR B 1 29 ? -0.019 -12.266 -26.922 1 94.5 29 TYR B CA 1
ATOM 2248 C C . TYR B 1 29 ? 0.809 -11.766 -28.094 1 94.5 29 TYR B C 1
ATOM 2250 O O . TYR B 1 29 ? 1.001 -12.492 -29.078 1 94.5 29 TYR B O 1
ATOM 2258 N N . LYS B 1 30 ? 1.242 -10.539 -27.969 1 94.81 30 LYS B N 1
ATOM 2259 C CA . LYS B 1 30 ? 2.264 -10.07 -28.906 1 94.81 30 LYS B CA 1
ATOM 2260 C C . LYS B 1 30 ? 3.562 -10.852 -28.734 1 94.81 30 LYS B C 1
ATOM 2262 O O . LYS B 1 30 ? 3.824 -11.414 -27.672 1 94.81 30 LYS B O 1
ATOM 2267 N N . PRO B 1 31 ? 4.355 -10.891 -29.797 1 96.38 31 PRO B N 1
ATOM 2268 C CA . PRO B 1 31 ? 5.625 -11.617 -29.688 1 96.38 31 PRO B CA 1
ATOM 2269 C C . PRO B 1 31 ? 6.492 -11.109 -28.531 1 96.38 31 PRO B C 1
ATOM 2271 O O . PRO B 1 31 ? 6.891 -9.938 -28.516 1 96.38 31 PRO B O 1
ATOM 2274 N N . PRO B 1 32 ? 6.797 -11.977 -27.625 1 97.75 32 PRO B N 1
ATOM 2275 C CA . PRO B 1 32 ? 7.66 -11.57 -26.5 1 97.75 32 PRO B CA 1
ATOM 2276 C C . PRO B 1 32 ? 9.086 -11.273 -26.953 1 97.75 32 PRO B C 1
ATOM 2278 O O . PRO B 1 32 ? 9.555 -11.812 -27.953 1 97.75 32 PRO B O 1
ATOM 2281 N N . ILE B 1 33 ? 9.68 -10.422 -26.234 1 98 33 ILE B N 1
ATOM 2282 C CA . ILE B 1 33 ? 11.109 -10.195 -26.391 1 98 33 ILE B CA 1
ATOM 2283 C C . ILE B 1 33 ? 11.891 -11.234 -25.594 1 98 33 ILE B C 1
ATOM 2285 O O . ILE B 1 33 ? 11.508 -11.586 -24.469 1 98 33 ILE B O 1
ATOM 2289 N N . ILE B 1 34 ? 13.031 -11.703 -26.203 1 98.06 34 ILE B N 1
ATOM 2290 C CA . ILE B 1 34 ? 13.789 -12.766 -25.547 1 98.06 34 ILE B CA 1
ATOM 2291 C C . ILE B 1 34 ? 15.18 -12.25 -25.188 1 98.06 34 ILE B C 1
ATOM 2293 O O . ILE B 1 34 ? 15.836 -11.586 -26 1 98.06 34 ILE B O 1
ATOM 2297 N N . ALA B 1 35 ? 15.555 -12.422 -23.969 1 97.44 35 ALA B N 1
ATOM 2298 C CA . ALA B 1 35 ? 16.938 -12.258 -23.516 1 97.44 35 ALA B CA 1
ATOM 2299 C C . ALA B 1 35 ? 17.531 -13.594 -23.094 1 97.44 35 ALA B C 1
ATOM 2301 O O . ALA B 1 35 ? 16.891 -14.367 -22.391 1 97.44 35 ALA B O 1
ATOM 2302 N N . THR B 1 36 ? 18.781 -13.914 -23.422 1 95.5 36 THR B N 1
ATOM 2303 C CA . THR B 1 36 ? 19.375 -15.219 -23.172 1 95.5 36 THR B CA 1
ATOM 2304 C C . THR B 1 36 ? 20.406 -15.141 -22.031 1 95.5 36 THR B C 1
ATOM 2306 O O . THR B 1 36 ? 20.906 -16.172 -21.578 1 95.5 36 THR B O 1
ATOM 2309 N N . LYS B 1 37 ? 20.734 -13.922 -21.641 1 95.25 37 LYS B N 1
ATOM 2310 C CA . LYS B 1 37 ? 21.672 -13.688 -20.547 1 95.25 37 LYS B CA 1
ATOM 2311 C C . LYS B 1 37 ? 21.109 -12.664 -19.562 1 95.25 37 LYS B C 1
ATOM 2313 O O . LYS B 1 37 ? 20.281 -11.82 -19.938 1 95.25 37 LYS B O 1
ATOM 2318 N N . GLY B 1 38 ? 21.5 -12.719 -18.297 1 94.44 38 GLY B N 1
ATOM 2319 C CA . GLY B 1 38 ? 21.047 -11.805 -17.266 1 94.44 38 GLY B CA 1
ATOM 2320 C C . GLY B 1 38 ? 21.312 -10.352 -17.594 1 94.44 38 GLY B C 1
ATOM 2321 O O . GLY B 1 38 ? 20.422 -9.508 -17.516 1 94.44 38 GLY B O 1
ATOM 2322 N N . ALA B 1 39 ? 22.547 -10.109 -18.016 1 93.88 39 ALA B N 1
ATOM 2323 C CA . ALA B 1 39 ? 22.953 -8.742 -18.328 1 93.88 39 ALA B CA 1
ATOM 2324 C C . ALA B 1 39 ? 22.172 -8.188 -19.5 1 93.88 39 ALA B C 1
ATOM 2326 O O . ALA B 1 39 ? 21.812 -7.008 -19.531 1 93.88 39 ALA B O 1
ATOM 2327 N N . GLU B 1 40 ? 21.938 -9.031 -20.422 1 96.12 40 GLU B N 1
ATOM 2328 C CA . GLU B 1 40 ? 21.109 -8.648 -21.578 1 96.12 40 GLU B CA 1
ATOM 2329 C C . GLU B 1 40 ? 19.688 -8.32 -21.141 1 96.12 40 GLU B C 1
ATOM 2331 O O . GLU B 1 40 ? 19.094 -7.348 -21.625 1 96.12 40 GLU B O 1
ATOM 2336 N N . ALA B 1 41 ? 19.156 -9.117 -20.266 1 97.12 41 ALA B N 1
ATOM 2337 C CA . ALA B 1 41 ? 17.812 -8.891 -19.734 1 97.12 41 ALA B CA 1
ATOM 2338 C C . ALA B 1 41 ? 17.719 -7.527 -19.062 1 97.12 41 ALA B C 1
ATOM 2340 O O . ALA B 1 41 ? 16.734 -6.801 -19.25 1 97.12 41 ALA B O 1
ATOM 2341 N N . VAL B 1 42 ? 18.734 -7.168 -18.281 1 96.81 42 VAL B N 1
ATOM 2342 C CA . VAL B 1 42 ? 18.766 -5.895 -17.562 1 96.81 42 VAL B CA 1
ATOM 2343 C C . VAL B 1 42 ? 18.75 -4.742 -18.562 1 96.81 42 VAL B C 1
ATOM 2345 O O . VAL B 1 42 ? 17.953 -3.805 -18.422 1 96.81 42 VAL B O 1
ATOM 2348 N N . ARG B 1 43 ? 19.562 -4.895 -19.578 1 96.81 43 ARG B N 1
ATOM 2349 C CA . ARG B 1 43 ? 19.656 -3.859 -20.594 1 96.81 43 ARG B CA 1
ATOM 2350 C C . ARG B 1 43 ? 18.328 -3.713 -21.344 1 96.81 43 ARG B C 1
ATOM 2352 O O . ARG B 1 43 ? 17.812 -2.604 -21.484 1 96.81 43 ARG B O 1
ATOM 2359 N N . ILE B 1 44 ? 17.781 -4.793 -21.781 1 97.62 44 ILE B N 1
ATOM 2360 C CA . ILE B 1 44 ? 16.547 -4.789 -22.562 1 97.62 44 ILE B CA 1
ATOM 2361 C C . ILE B 1 44 ? 15.398 -4.23 -21.719 1 97.62 44 ILE B C 1
ATOM 2363 O O . ILE B 1 44 ? 14.609 -3.416 -22.203 1 97.62 44 ILE B O 1
ATOM 2367 N N . ALA B 1 45 ? 15.297 -4.676 -20.484 1 97.62 45 ALA B N 1
ATOM 2368 C CA . ALA B 1 45 ? 14.219 -4.23 -19.594 1 97.62 45 ALA B CA 1
ATOM 2369 C C . ALA B 1 45 ? 14.242 -2.715 -19.422 1 97.62 45 ALA B C 1
ATOM 2371 O O . ALA B 1 45 ? 13.195 -2.062 -19.422 1 97.62 45 ALA B O 1
ATOM 2372 N N . LYS B 1 46 ? 15.43 -2.186 -19.25 1 95.62 46 LYS B N 1
ATOM 2373 C CA . LYS B 1 46 ? 15.578 -0.747 -19.062 1 95.62 46 LYS B CA 1
ATOM 2374 C C . LYS B 1 46 ? 15.195 0.021 -20.312 1 95.62 46 LYS B C 1
ATOM 2376 O O . LYS B 1 46 ? 14.625 1.11 -20.234 1 95.62 46 LYS B O 1
ATOM 2381 N N . GLU B 1 47 ? 15.43 -0.574 -21.453 1 95.81 47 GLU B N 1
ATOM 2382 C CA . GLU B 1 47 ? 15.188 0.078 -22.734 1 95.81 47 GLU B CA 1
ATOM 2383 C C . GLU B 1 47 ? 13.719 -0.02 -23.125 1 95.81 47 GLU B C 1
ATOM 2385 O O . GLU B 1 47 ? 13.102 0.977 -23.516 1 95.81 47 GLU B O 1
ATOM 2390 N N . VAL B 1 48 ? 13.156 -1.173 -22.984 1 95 48 VAL B N 1
ATOM 2391 C CA . VAL B 1 48 ? 11.836 -1.442 -23.562 1 95 48 VAL B CA 1
ATOM 2392 C C . VAL B 1 48 ? 10.758 -1.25 -22.5 1 95 48 VAL B C 1
ATOM 2394 O O . VAL B 1 48 ? 9.594 -1 -22.828 1 95 48 VAL B O 1
ATOM 2397 N N . ARG B 1 49 ? 11.078 -1.393 -21.219 1 94.5 49 ARG B N 1
ATOM 2398 C CA . ARG B 1 49 ? 10.141 -1.311 -20.094 1 94.5 49 ARG B CA 1
ATOM 2399 C C . ARG B 1 49 ? 8.945 -2.236 -20.312 1 94.5 49 ARG B C 1
ATOM 2401 O O . ARG B 1 49 ? 7.812 -1.776 -20.438 1 94.5 49 ARG B O 1
ATOM 2408 N N . PRO B 1 50 ? 9.227 -3.521 -20.359 1 97.38 50 PRO B N 1
ATOM 2409 C CA . PRO B 1 50 ? 8.148 -4.48 -20.578 1 97.38 50 PRO B CA 1
ATOM 2410 C C . PRO B 1 50 ? 7.055 -4.406 -19.516 1 97.38 50 PRO B C 1
ATOM 2412 O O . PRO B 1 50 ? 7.27 -3.84 -18.453 1 97.38 50 PRO B O 1
ATOM 2415 N N . ASP B 1 51 ? 5.895 -4.953 -19.875 1 97.38 51 ASP B N 1
ATOM 2416 C CA . ASP B 1 51 ? 4.773 -4.957 -18.938 1 97.38 51 ASP B CA 1
ATOM 2417 C C . ASP B 1 51 ? 4.922 -6.074 -17.906 1 97.38 51 ASP B C 1
ATOM 2419 O O . ASP B 1 51 ? 4.375 -5.988 -16.812 1 97.38 51 ASP B O 1
ATOM 2423 N N . ILE B 1 52 ? 5.594 -7.082 -18.328 1 98.19 52 ILE B N 1
ATOM 2424 C CA . ILE B 1 52 ? 5.805 -8.219 -17.438 1 98.19 52 ILE B CA 1
ATOM 2425 C C . ILE B 1 52 ? 7.031 -9 -17.875 1 98.19 52 ILE B C 1
ATOM 2427 O O . ILE B 1 52 ? 7.375 -9.016 -19.062 1 98.19 52 ILE B O 1
ATOM 2431 N N . MET B 1 53 ? 7.672 -9.625 -16.938 1 98.38 53 MET B N 1
ATOM 2432 C CA . MET B 1 53 ? 8.867 -10.414 -17.234 1 98.38 53 MET B CA 1
ATOM 2433 C C . MET B 1 53 ? 8.695 -11.859 -16.766 1 98.38 53 MET B C 1
ATOM 2435 O O . MET B 1 53 ? 8.133 -12.109 -15.703 1 98.38 53 MET B O 1
ATOM 2439 N N . ILE B 1 54 ? 9.188 -12.789 -17.562 1 98.31 54 ILE B N 1
ATOM 2440 C CA . ILE B 1 54 ? 9.219 -14.211 -17.219 1 98.31 54 ILE B CA 1
ATOM 2441 C C . ILE B 1 54 ? 10.672 -14.695 -17.188 1 98.31 54 ILE B C 1
ATOM 2443 O O . ILE B 1 54 ? 11.367 -14.672 -18.203 1 98.31 54 ILE B O 1
ATOM 2447 N N . PHE B 1 55 ? 11.055 -15.18 -16.047 1 97.5 55 PHE B N 1
ATOM 2448 C CA . PHE B 1 55 ? 12.461 -15.469 -15.82 1 97.5 55 PHE B CA 1
ATOM 2449 C C . PHE B 1 55 ? 12.672 -16.953 -15.555 1 97.5 55 PHE B C 1
ATOM 2451 O O . PHE B 1 55 ? 11.969 -17.547 -14.734 1 97.5 55 PHE B O 1
ATOM 2458 N N . ASP B 1 56 ? 13.617 -17.531 -16.25 1 96.5 56 ASP B N 1
ATOM 2459 C CA . ASP B 1 56 ? 14.242 -18.719 -15.688 1 96.5 56 ASP B CA 1
ATOM 2460 C C . ASP B 1 56 ? 15.203 -18.359 -14.555 1 96.5 56 ASP B C 1
ATOM 2462 O O . ASP B 1 56 ? 15.859 -17.328 -14.594 1 96.5 56 ASP B O 1
ATOM 2466 N N . ILE B 1 57 ? 15.266 -19.172 -13.57 1 93.88 57 ILE B N 1
ATOM 2467 C CA . ILE B 1 57 ? 16.156 -18.922 -12.438 1 93.88 57 ILE B CA 1
ATOM 2468 C C . ILE B 1 57 ? 17.578 -19.312 -12.812 1 93.88 57 ILE B C 1
ATOM 2470 O O . ILE B 1 57 ? 18.531 -18.562 -12.562 1 93.88 57 ILE B O 1
ATOM 2474 N N . MET B 1 58 ? 17.641 -20.5 -13.422 1 90.81 58 MET B N 1
ATOM 2475 C CA . MET B 1 58 ? 18.969 -21 -13.805 1 90.81 58 MET B CA 1
ATOM 2476 C C . MET B 1 58 ? 19.328 -20.562 -15.219 1 90.81 58 MET B C 1
ATOM 2478 O O . MET B 1 58 ? 18.703 -20.984 -16.188 1 90.81 58 MET B O 1
ATOM 2482 N N . LEU B 1 59 ? 20.297 -19.688 -15.273 1 92.5 59 LEU B N 1
ATOM 2483 C CA . LEU B 1 59 ? 20.859 -19.25 -16.547 1 92.5 59 LEU B CA 1
ATOM 2484 C C . LEU B 1 59 ? 22.297 -19.734 -16.688 1 92.5 59 LEU B C 1
ATOM 2486 O O . LEU B 1 59 ? 23.234 -19.062 -16.25 1 92.5 59 LEU B O 1
ATOM 2490 N N . SER B 1 60 ? 22.484 -20.828 -17.297 1 86.44 60 SER B N 1
ATOM 2491 C CA . SER B 1 60 ? 23.766 -21.516 -17.344 1 86.44 60 SER B CA 1
ATOM 2492 C C . SER B 1 60 ? 24.797 -20.703 -18.109 1 86.44 60 SER B C 1
ATOM 2494 O O . SER B 1 60 ? 26 -20.812 -17.844 1 86.44 60 SER B O 1
ATOM 2496 N N . ASN B 1 61 ? 24.422 -19.953 -19.031 1 84.62 61 ASN B N 1
ATOM 2497 C CA . ASN B 1 61 ? 25.312 -19.188 -19.891 1 84.62 61 ASN B CA 1
ATOM 2498 C C . ASN B 1 61 ? 25.469 -17.75 -19.406 1 84.62 61 ASN B C 1
ATOM 2500 O O . ASN B 1 61 ? 25.828 -16.859 -20.188 1 84.62 61 ASN B O 1
ATOM 2504 N N . SER B 1 62 ? 25.094 -17.516 -18.125 1 83.62 62 SER B N 1
ATOM 2505 C CA . SER B 1 62 ? 25.141 -16.156 -17.594 1 83.62 62 SER B CA 1
ATOM 2506 C C . SER B 1 62 ? 26.031 -16.062 -16.359 1 83.62 62 SER B C 1
ATOM 2508 O O . SER B 1 62 ? 26.188 -17.047 -15.633 1 83.62 62 SER B O 1
ATOM 2510 N N . VAL B 1 63 ? 26.656 -14.867 -16.172 1 85.94 63 VAL B N 1
ATOM 2511 C CA . VAL B 1 63 ? 27.484 -14.594 -14.992 1 85.94 63 VAL B CA 1
ATOM 2512 C C . VAL B 1 63 ? 26.594 -14.492 -13.75 1 85.94 63 VAL B C 1
ATOM 2514 O O . VAL B 1 63 ? 26.953 -15.008 -12.688 1 85.94 63 VAL B O 1
ATOM 2517 N N . ILE B 1 64 ? 25.469 -13.93 -13.969 1 89.44 64 ILE B N 1
ATOM 2518 C CA . ILE B 1 64 ? 24.516 -13.82 -12.867 1 89.44 64 ILE B CA 1
ATOM 2519 C C . ILE B 1 64 ? 23.281 -14.672 -13.156 1 89.44 64 ILE B C 1
ATOM 2521 O O . ILE B 1 64 ? 22.891 -14.844 -14.312 1 89.44 64 ILE B O 1
ATOM 2525 N N . ASP B 1 65 ? 22.656 -15.211 -12.109 1 91.81 65 ASP B N 1
ATOM 2526 C CA . ASP B 1 65 ? 21.484 -16.047 -12.336 1 91.81 65 ASP B CA 1
ATOM 2527 C C . ASP B 1 65 ? 20.219 -15.211 -12.5 1 91.81 65 ASP B C 1
ATOM 2529 O O . ASP B 1 65 ? 20.281 -13.977 -12.492 1 91.81 65 ASP B O 1
ATOM 2533 N N . GLY B 1 66 ? 19.141 -15.836 -12.766 1 94.75 66 GLY B N 1
ATOM 2534 C CA . GLY B 1 66 ? 17.891 -15.148 -13.047 1 94.75 66 GLY B CA 1
ATOM 2535 C C . GLY B 1 66 ? 17.406 -14.281 -11.898 1 94.75 66 GLY B C 1
ATOM 2536 O O . GLY B 1 66 ? 16.797 -13.234 -12.109 1 94.75 66 GLY B O 1
ATOM 2537 N N . ILE B 1 67 ? 17.656 -14.68 -10.641 1 95.56 67 ILE B N 1
ATOM 2538 C CA . ILE B 1 67 ? 17.203 -13.945 -9.461 1 95.56 67 ILE B CA 1
ATOM 2539 C C . ILE B 1 67 ? 18 -12.648 -9.328 1 95.56 67 ILE B C 1
ATOM 2541 O O . ILE B 1 67 ? 17.422 -11.586 -9.07 1 95.56 67 ILE B O 1
ATOM 2545 N N . GLU B 1 68 ? 19.266 -12.703 -9.531 1 95.94 68 GLU B N 1
ATOM 2546 C CA . GLU B 1 68 ? 20.109 -11.516 -9.469 1 95.94 68 GLU B CA 1
ATOM 2547 C C . GLU B 1 68 ? 19.734 -10.516 -10.555 1 95.94 68 GLU B C 1
ATOM 2549 O O . GLU B 1 68 ? 19.672 -9.312 -10.297 1 95.94 68 GLU B O 1
ATOM 2554 N N . ALA B 1 69 ? 19.578 -11.062 -11.75 1 96.25 69 ALA B N 1
ATOM 2555 C CA . ALA B 1 69 ? 19.172 -10.195 -12.852 1 96.25 69 ALA B CA 1
ATOM 2556 C C . ALA B 1 69 ? 17.828 -9.516 -12.547 1 96.25 69 ALA B C 1
ATOM 2558 O O . ALA B 1 69 ? 17.688 -8.312 -12.766 1 96.25 69 ALA B O 1
ATOM 2559 N N . ALA B 1 70 ? 16.859 -10.281 -12.062 1 97.06 70 ALA B N 1
ATOM 2560 C CA . ALA B 1 70 ? 15.547 -9.75 -11.711 1 97.06 70 ALA B CA 1
ATOM 2561 C C . ALA B 1 70 ? 15.656 -8.672 -10.641 1 97.06 70 ALA B C 1
ATOM 2563 O O . ALA B 1 70 ? 15 -7.629 -10.727 1 97.06 70 ALA B O 1
ATOM 2564 N N . ALA B 1 71 ? 16.484 -8.922 -9.648 1 96.62 71 ALA B N 1
ATOM 2565 C CA . ALA B 1 71 ? 16.688 -7.961 -8.562 1 96.62 71 ALA B CA 1
ATOM 2566 C C . ALA B 1 71 ? 17.25 -6.645 -9.094 1 96.62 71 ALA B C 1
ATOM 2568 O O . ALA B 1 71 ? 16.812 -5.566 -8.68 1 96.62 71 ALA B O 1
ATOM 2569 N N . GLU B 1 72 ? 18.188 -6.766 -9.977 1 96.19 72 GLU B N 1
ATOM 2570 C CA . GLU B 1 72 ? 18.781 -5.57 -10.562 1 96.19 72 GLU B CA 1
ATOM 2571 C C . GLU B 1 72 ? 17.75 -4.773 -11.359 1 96.19 72 GLU B C 1
ATOM 2573 O O . GLU B 1 72 ? 17.688 -3.547 -11.25 1 96.19 72 GLU B O 1
ATOM 2578 N N . ILE B 1 73 ? 16.984 -5.453 -12.133 1 96.75 73 ILE B N 1
ATOM 2579 C CA . ILE B 1 73 ? 15.961 -4.789 -12.938 1 96.75 73 ILE B CA 1
ATOM 2580 C C . ILE B 1 73 ? 14.945 -4.109 -12.023 1 96.75 73 ILE B C 1
ATOM 2582 O O . ILE B 1 73 ? 14.609 -2.941 -12.219 1 96.75 73 ILE B O 1
ATOM 2586 N N . ARG B 1 74 ? 14.508 -4.816 -10.977 1 94.81 74 ARG B N 1
ATOM 2587 C CA . ARG B 1 74 ? 13.445 -4.348 -10.094 1 94.81 74 ARG B CA 1
ATOM 2588 C C . ARG B 1 74 ? 13.914 -3.16 -9.258 1 94.81 74 ARG B C 1
ATOM 2590 O O . ARG B 1 74 ? 13.094 -2.381 -8.766 1 94.81 74 ARG B O 1
ATOM 2597 N N . SER B 1 75 ? 15.203 -3.074 -9.078 1 93 75 SER B N 1
ATOM 2598 C CA . SER B 1 75 ? 15.734 -1.938 -8.336 1 93 75 SER B CA 1
ATOM 2599 C C . SER B 1 75 ? 15.539 -0.634 -9.102 1 93 75 SER B C 1
ATOM 2601 O O . SER B 1 75 ? 15.578 0.448 -8.508 1 93 75 SER B O 1
ATOM 2603 N N . GLU B 1 76 ? 15.25 -0.75 -10.359 1 92.62 76 GLU B N 1
ATOM 2604 C CA . GLU B 1 76 ? 15.156 0.455 -11.172 1 92.62 76 GLU B CA 1
ATOM 2605 C C . GLU B 1 76 ? 13.766 0.614 -11.773 1 92.62 76 GLU B C 1
ATOM 2607 O O . GLU B 1 76 ? 13.297 1.735 -11.984 1 92.62 76 GLU B O 1
ATOM 2612 N N . ILE B 1 77 ? 13.219 -0.517 -12.094 1 93.75 77 ILE B N 1
ATOM 2613 C CA . ILE B 1 77 ? 11.906 -0.441 -12.719 1 93.75 77 ILE B CA 1
ATOM 2614 C C . ILE B 1 77 ? 10.922 -1.343 -11.969 1 93.75 77 ILE B C 1
ATOM 2616 O O . ILE B 1 77 ? 11.297 -2.42 -11.5 1 93.75 77 ILE B O 1
ATOM 2620 N N . ASP B 1 78 ? 9.719 -0.907 -11.852 1 94.75 78 ASP B N 1
ATOM 2621 C CA . ASP B 1 78 ? 8.672 -1.652 -11.156 1 94.75 78 ASP B CA 1
ATOM 2622 C C . ASP B 1 78 ? 7.832 -2.461 -12.141 1 94.75 78 ASP B C 1
ATOM 2624 O O . ASP B 1 78 ? 6.758 -2.02 -12.562 1 94.75 78 ASP B O 1
ATOM 2628 N N . VAL B 1 79 ? 8.312 -3.58 -12.508 1 96.25 79 VAL B N 1
ATOM 2629 C CA . VAL B 1 79 ? 7.668 -4.469 -13.461 1 96.25 79 VAL B CA 1
ATOM 2630 C C . VAL B 1 79 ? 7.387 -5.82 -12.805 1 96.25 79 VAL B C 1
ATOM 2632 O O . VAL B 1 79 ? 8.242 -6.371 -12.117 1 96.25 79 VAL B O 1
ATOM 2635 N N . PRO B 1 80 ? 6.102 -6.293 -12.945 1 97.69 80 PRO B N 1
ATOM 2636 C CA . PRO B 1 80 ? 5.836 -7.605 -12.359 1 97.69 80 PRO B CA 1
ATOM 2637 C C . PRO B 1 80 ? 6.652 -8.719 -13.008 1 97.69 80 PRO B C 1
ATOM 2639 O O . PRO B 1 80 ? 6.945 -8.664 -14.203 1 97.69 80 PRO B O 1
ATOM 2642 N N . LEU B 1 81 ? 6.973 -9.695 -12.188 1 97.44 81 LEU B N 1
ATOM 2643 C CA . LEU B 1 81 ? 7.844 -10.773 -12.648 1 97.44 81 LEU B CA 1
ATOM 2644 C C . LEU B 1 81 ? 7.285 -12.133 -12.25 1 97.44 81 LEU B C 1
ATOM 2646 O O . LEU B 1 81 ? 6.676 -12.273 -11.188 1 97.44 81 LEU B O 1
ATOM 2650 N N . ILE B 1 82 ? 7.445 -13.125 -13.133 1 97.75 82 ILE B N 1
ATOM 2651 C CA . ILE B 1 82 ? 7.109 -14.523 -12.898 1 97.75 82 ILE B CA 1
ATOM 2652 C C . ILE B 1 82 ? 8.352 -15.391 -13.102 1 97.75 82 ILE B C 1
ATOM 2654 O O . ILE B 1 82 ? 9.062 -15.25 -14.102 1 97.75 82 ILE B O 1
ATOM 2658 N N . TYR B 1 83 ? 8.633 -16.219 -12.148 1 97.38 83 TYR B N 1
ATOM 2659 C CA . TYR B 1 83 ? 9.68 -17.203 -12.359 1 97.38 83 TYR B CA 1
ATOM 2660 C C . TYR B 1 83 ? 9.117 -18.453 -13.031 1 97.38 83 TYR B C 1
ATOM 2662 O O . TYR B 1 83 ? 8.039 -18.922 -12.672 1 97.38 83 TYR B O 1
ATOM 2670 N N . LEU B 1 84 ? 9.734 -18.906 -14.039 1 96.31 84 LEU B N 1
ATOM 2671 C CA . LEU B 1 84 ? 9.469 -20.156 -14.734 1 96.31 84 LEU B CA 1
ATOM 2672 C C . LEU B 1 84 ? 10.719 -21.031 -14.789 1 96.31 84 LEU B C 1
ATOM 2674 O O . LEU B 1 84 ? 11.641 -20.75 -15.562 1 96.31 84 LEU B O 1
ATOM 2678 N N . THR B 1 85 ? 10.75 -22.156 -13.953 1 93 85 THR B N 1
ATOM 2679 C CA . THR B 1 85 ? 12.031 -22.828 -13.766 1 93 85 THR B CA 1
ATOM 2680 C C . THR B 1 85 ? 11.82 -24.328 -13.516 1 93 85 THR B C 1
ATOM 2682 O O . THR B 1 85 ? 10.734 -24.75 -13.125 1 93 85 THR B O 1
ATOM 2685 N N . ALA B 1 86 ? 12.828 -25.172 -13.852 1 89.44 86 ALA B N 1
ATOM 2686 C CA . ALA B 1 86 ? 12.781 -26.609 -13.617 1 89.44 86 ALA B CA 1
ATOM 2687 C C . ALA B 1 86 ? 13.109 -26.938 -12.164 1 89.44 86 ALA B C 1
ATOM 2689 O O . ALA B 1 86 ? 12.625 -27.938 -11.625 1 89.44 86 ALA B O 1
ATOM 2690 N N . TYR B 1 87 ? 13.922 -26.141 -11.602 1 78.94 87 TYR B N 1
ATOM 2691 C CA . TYR B 1 87 ? 14.469 -26.453 -10.289 1 78.94 87 TYR B CA 1
ATOM 2692 C C . TYR B 1 87 ? 14.055 -25.406 -9.258 1 78.94 87 TYR B C 1
ATOM 2694 O O . TYR B 1 87 ? 14.062 -24.219 -9.547 1 78.94 87 TYR B O 1
ATOM 2702 N N . ALA B 1 88 ? 13.469 -25.922 -8.242 1 79.94 88 ALA B N 1
ATOM 2703 C CA . ALA B 1 88 ? 13.102 -25.016 -7.148 1 79.94 88 ALA B CA 1
ATOM 2704 C C . ALA B 1 88 ? 13.625 -25.547 -5.809 1 79.94 88 ALA B C 1
ATOM 2706 O O . ALA B 1 88 ? 12.836 -25.953 -4.949 1 79.94 88 ALA B O 1
ATOM 2707 N N . ASP B 1 89 ? 14.992 -25.391 -5.648 1 87.69 89 ASP B N 1
ATOM 2708 C CA . ASP B 1 89 ? 15.5 -25.75 -4.332 1 87.69 89 ASP B CA 1
ATOM 2709 C C . ASP B 1 89 ? 15.172 -24.672 -3.301 1 87.69 89 ASP B C 1
ATOM 2711 O O . ASP B 1 89 ? 14.828 -23.547 -3.66 1 87.69 89 ASP B O 1
ATOM 2715 N N . ASP B 1 90 ? 15.234 -25.047 -2.086 1 88.19 90 ASP B N 1
ATOM 2716 C CA . ASP B 1 90 ? 14.812 -24.172 -0.999 1 88.19 90 ASP B CA 1
ATOM 2717 C C . ASP B 1 90 ? 15.609 -22.875 -1.009 1 88.19 90 ASP B C 1
ATOM 2719 O O . ASP B 1 90 ? 15.055 -21.797 -0.739 1 88.19 90 ASP B O 1
ATOM 2723 N N . TYR B 1 91 ? 16.828 -23.016 -1.329 1 90.56 91 TYR B N 1
ATOM 2724 C CA . TYR B 1 91 ? 17.688 -21.844 -1.356 1 90.56 91 TYR B CA 1
ATOM 2725 C C . TYR B 1 91 ? 17.219 -20.859 -2.422 1 90.56 91 TYR B C 1
ATOM 2727 O O . TYR B 1 91 ? 17.109 -19.656 -2.16 1 90.56 91 TYR B O 1
ATOM 2735 N N . SER B 1 92 ? 16.922 -21.297 -3.59 1 91.44 92 SER B N 1
ATOM 2736 C CA . SER B 1 92 ? 16.453 -20.453 -4.68 1 91.44 92 SER B CA 1
ATOM 2737 C C . SER B 1 92 ? 15.102 -19.828 -4.359 1 91.44 92 SER B C 1
ATOM 2739 O O . SER B 1 92 ? 14.844 -18.672 -4.699 1 91.44 92 SER B O 1
ATOM 2741 N N . VAL B 1 93 ? 14.281 -20.609 -3.723 1 92.12 93 VAL B N 1
ATOM 2742 C CA . VAL B 1 93 ? 12.953 -20.125 -3.373 1 92.12 93 VAL B CA 1
ATOM 2743 C C . VAL B 1 93 ? 13.055 -18.984 -2.371 1 92.12 93 VAL B C 1
ATOM 2745 O O . VAL B 1 93 ? 12.422 -17.938 -2.539 1 92.12 93 VAL B O 1
ATOM 2748 N N . ILE B 1 94 ? 13.914 -19.062 -1.401 1 92.31 94 ILE B N 1
ATOM 2749 C CA . ILE B 1 94 ? 14.117 -18.031 -0.385 1 92.31 94 ILE B CA 1
ATOM 2750 C C . ILE B 1 94 ? 14.672 -16.766 -1.032 1 92.31 94 ILE B C 1
ATOM 2752 O O . ILE B 1 94 ? 14.18 -15.672 -0.779 1 92.31 94 ILE B O 1
ATOM 2756 N N . ARG B 1 95 ? 15.641 -16.906 -1.879 1 93.25 95 ARG B N 1
ATOM 2757 C CA . ARG B 1 95 ? 16.25 -15.766 -2.555 1 93.25 95 ARG B CA 1
ATOM 2758 C C . ARG B 1 95 ? 15.242 -15.062 -3.459 1 93.25 95 ARG B C 1
ATOM 2760 O O . ARG B 1 95 ? 15.25 -13.836 -3.57 1 93.25 95 ARG B O 1
ATOM 2767 N N . SER B 1 96 ? 14.422 -15.859 -4.094 1 94.69 96 SER B N 1
ATOM 2768 C CA . SER B 1 96 ? 13.484 -15.305 -5.07 1 94.69 96 SER B CA 1
ATOM 2769 C C . SER B 1 96 ? 12.414 -14.461 -4.395 1 94.69 96 SER B C 1
ATOM 2771 O O . SER B 1 96 ? 11.859 -13.547 -5.004 1 94.69 96 SER B O 1
ATOM 2773 N N . LYS B 1 97 ? 12.102 -14.758 -3.141 1 93.88 97 LYS B N 1
ATOM 2774 C CA . LYS B 1 97 ? 11.086 -14 -2.41 1 93.88 97 LYS B CA 1
ATOM 2775 C C . LYS B 1 97 ? 11.422 -12.516 -2.369 1 93.88 97 LYS B C 1
ATOM 2777 O O . LYS B 1 97 ? 10.539 -11.672 -2.516 1 93.88 97 LYS B O 1
ATOM 2782 N N . ALA B 1 98 ? 12.688 -12.242 -2.295 1 91.81 98 ALA B N 1
ATOM 2783 C CA . ALA B 1 98 ? 13.148 -10.867 -2.129 1 91.81 98 ALA B CA 1
ATOM 2784 C C . ALA B 1 98 ? 12.828 -10.031 -3.365 1 91.81 98 ALA B C 1
ATOM 2786 O O . ALA B 1 98 ? 12.711 -8.805 -3.279 1 91.81 98 ALA B O 1
ATOM 2787 N N . THR B 1 99 ? 12.688 -10.703 -4.492 1 95.31 99 THR B N 1
ATOM 2788 C CA . THR B 1 99 ? 12.344 -9.984 -5.715 1 95.31 99 THR B CA 1
ATOM 2789 C C . THR B 1 99 ? 10.828 -9.812 -5.832 1 95.31 99 THR B C 1
ATOM 2791 O O . THR B 1 99 ? 10.336 -9.242 -6.809 1 95.31 99 THR B O 1
ATOM 2794 N N . GLU B 1 100 ? 10.094 -10.328 -4.867 1 95.06 100 GLU B N 1
ATOM 2795 C CA . GLU B 1 100 ? 8.641 -10.203 -4.742 1 95.06 100 GLU B CA 1
ATOM 2796 C C . GLU B 1 100 ? 7.938 -10.609 -6.035 1 95.06 100 GLU B C 1
ATOM 2798 O O . GLU B 1 100 ? 7.145 -9.836 -6.582 1 95.06 100 GLU B O 1
ATOM 2803 N N . PRO B 1 101 ? 8.18 -11.805 -6.461 1 96.75 101 PRO B N 1
ATOM 2804 C CA . PRO B 1 101 ? 7.531 -12.234 -7.703 1 96.75 101 PRO B CA 1
ATOM 2805 C C . PRO B 1 101 ? 6.016 -12.375 -7.562 1 96.75 101 PRO B C 1
ATOM 2807 O O . PRO B 1 101 ? 5.512 -12.57 -6.453 1 96.75 101 PRO B O 1
ATOM 2810 N N . TYR B 1 102 ? 5.332 -12.32 -8.703 1 96.75 102 TYR B N 1
ATOM 2811 C CA . TYR B 1 102 ? 3.881 -12.453 -8.711 1 96.75 102 TYR B CA 1
ATOM 2812 C C . TYR B 1 102 ? 3.469 -13.867 -9.109 1 96.75 102 TYR B C 1
ATOM 2814 O O . TYR B 1 102 ? 2.279 -14.195 -9.109 1 96.75 102 TYR B O 1
ATOM 2822 N N . GLY B 1 103 ? 4.477 -14.625 -9.383 1 95.25 103 GLY B N 1
ATOM 2823 C CA . GLY B 1 103 ? 4.234 -16.016 -9.734 1 95.25 103 GLY B CA 1
ATOM 2824 C C . GLY B 1 103 ? 5.5 -16.859 -9.758 1 95.25 103 GLY B C 1
ATOM 2825 O O . GLY B 1 103 ? 6.598 -16.328 -9.922 1 95.25 103 GLY B O 1
ATOM 2826 N N . TYR B 1 104 ? 5.324 -18.094 -9.617 1 95.56 104 TYR B N 1
ATOM 2827 C CA . TYR B 1 104 ? 6.371 -19.109 -9.656 1 95.56 104 TYR B CA 1
ATOM 2828 C C . TYR B 1 104 ? 5.855 -20.391 -10.289 1 95.56 104 TYR B C 1
ATOM 2830 O O . TYR B 1 104 ? 5.012 -21.078 -9.703 1 95.56 104 TYR B O 1
ATOM 2838 N N . ILE B 1 105 ? 6.336 -20.672 -11.461 1 95.62 105 ILE B N 1
ATOM 2839 C CA . ILE B 1 105 ? 5.844 -21.812 -12.219 1 95.62 105 ILE B CA 1
ATOM 2840 C C . ILE B 1 105 ? 6.973 -22.828 -12.414 1 95.62 105 ILE B C 1
ATOM 2842 O O . ILE B 1 105 ? 8.078 -22.469 -12.805 1 95.62 105 ILE B O 1
ATOM 2846 N N . LEU B 1 106 ? 6.68 -24.094 -12.188 1 94.75 106 LEU B N 1
ATOM 2847 C CA . LEU B 1 106 ? 7.664 -25.156 -12.375 1 94.75 106 LEU B CA 1
ATOM 2848 C C . LEU B 1 106 ? 7.512 -25.797 -13.758 1 94.75 106 LEU B C 1
ATOM 2850 O O . LEU B 1 106 ? 6.391 -26.016 -14.219 1 94.75 106 LEU B O 1
ATOM 2854 N N . LYS B 1 107 ? 8.703 -26.062 -14.391 1 93.62 107 LYS B N 1
ATOM 2855 C CA . LYS B 1 107 ? 8.727 -26.859 -15.609 1 93.62 107 LYS B CA 1
ATOM 2856 C C . LYS B 1 107 ? 8.703 -28.359 -15.289 1 93.62 107 LYS B C 1
ATOM 2858 O O . LYS B 1 107 ? 9.367 -28.797 -14.352 1 93.62 107 LYS B O 1
ATOM 2863 N N . PRO B 1 108 ? 7.938 -29.156 -16.156 1 93.06 108 PRO B N 1
ATOM 2864 C CA . PRO B 1 108 ? 7.043 -28.766 -17.25 1 93.06 108 PRO B CA 1
ATOM 2865 C C . PRO B 1 108 ? 5.762 -28.094 -16.75 1 93.06 108 PRO B C 1
ATOM 2867 O O . PRO B 1 108 ? 5.395 -28.25 -15.586 1 93.06 108 PRO B O 1
ATOM 2870 N N . PHE B 1 109 ? 5.16 -27.328 -17.578 1 92.06 109 PHE B N 1
ATOM 2871 C CA . PHE B 1 109 ? 3.941 -26.609 -17.219 1 92.06 109 PHE B CA 1
ATOM 2872 C C . PHE B 1 109 ? 2.953 -26.625 -18.375 1 92.06 109 PHE B C 1
ATOM 2874 O O . PHE B 1 109 ? 3.316 -26.953 -19.516 1 92.06 109 PHE B O 1
ATOM 2881 N N . GLN B 1 110 ? 1.738 -26.234 -18.047 1 91 110 GLN B N 1
ATOM 2882 C CA . GLN B 1 110 ? 0.706 -26.062 -19.062 1 91 110 GLN B CA 1
ATOM 2883 C C . GLN B 1 110 ? 0.627 -24.609 -19.531 1 91 110 GLN B C 1
ATOM 2885 O O . GLN B 1 110 ? 0.776 -23.688 -18.734 1 91 110 GLN B O 1
ATOM 2890 N N . THR B 1 111 ? 0.327 -24.516 -20.828 1 92.88 111 THR B N 1
ATOM 2891 C CA . THR B 1 111 ? 0.205 -23.172 -21.391 1 92.88 111 THR B CA 1
ATOM 2892 C C . THR B 1 111 ? -0.839 -22.359 -20.625 1 92.88 111 THR B C 1
ATOM 2894 O O . THR B 1 111 ? -0.654 -21.172 -20.391 1 92.88 111 THR B O 1
ATOM 2897 N N . ARG B 1 112 ? -1.854 -23 -20.234 1 92.38 112 ARG B N 1
ATOM 2898 C CA . ARG B 1 112 ? -2.934 -22.359 -19.5 1 92.38 112 ARG B CA 1
ATOM 2899 C C . ARG B 1 112 ? -2.436 -21.812 -18.156 1 92.38 112 ARG B C 1
ATOM 2901 O O . ARG B 1 112 ? -2.854 -20.734 -17.734 1 92.38 112 ARG B O 1
ATOM 2908 N N . GLU B 1 113 ? -1.577 -22.547 -17.484 1 93.31 113 GLU B N 1
ATOM 2909 C CA . GLU B 1 113 ? -0.988 -22.125 -16.219 1 93.31 113 GLU B CA 1
ATOM 2910 C C . GLU B 1 113 ? -0.225 -20.812 -16.391 1 93.31 113 GLU B C 1
ATOM 2912 O O . GLU B 1 113 ? -0.339 -19.906 -15.555 1 93.31 113 GLU B O 1
ATOM 2917 N N . LEU B 1 114 ? 0.501 -20.766 -17.453 1 94.94 114 LEU B N 1
ATOM 2918 C CA . LEU B 1 114 ? 1.283 -19.562 -17.734 1 94.94 114 LEU B CA 1
ATOM 2919 C C . LEU B 1 114 ? 0.371 -18.375 -18.016 1 94.94 114 LEU B C 1
ATOM 2921 O O . LEU B 1 114 ? 0.609 -17.266 -17.531 1 94.94 114 LEU B O 1
ATOM 2925 N N . HIS B 1 115 ? -0.637 -18.609 -18.766 1 94.44 115 HIS B N 1
ATOM 2926 C CA . HIS B 1 115 ? -1.605 -17.562 -19.094 1 94.44 115 HIS B CA 1
ATOM 2927 C C . HIS B 1 115 ? -2.254 -17.016 -17.828 1 94.44 115 HIS B C 1
ATOM 2929 O O . HIS B 1 115 ? -2.332 -15.797 -17.641 1 94.44 115 HIS B O 1
ATOM 2935 N N . ILE B 1 116 ? -2.676 -17.859 -16.922 1 94.62 116 ILE B N 1
ATOM 2936 C CA . ILE B 1 116 ? -3.318 -17.453 -15.68 1 94.62 116 ILE B CA 1
ATOM 2937 C C . ILE B 1 116 ? -2.342 -16.641 -14.828 1 94.62 116 ILE B C 1
ATOM 2939 O O . ILE B 1 116 ? -2.699 -15.594 -14.297 1 94.62 116 ILE B O 1
ATOM 2943 N N . ALA B 1 117 ? -1.13 -17.141 -14.75 1 95.25 117 ALA B N 1
ATOM 2944 C CA . ALA B 1 117 ? -0.113 -16.453 -13.953 1 95.25 117 ALA B CA 1
ATOM 2945 C C . ALA B 1 117 ? 0.12 -15.039 -14.461 1 95.25 117 ALA B C 1
ATOM 2947 O O . ALA B 1 117 ? 0.262 -14.102 -13.672 1 95.25 117 ALA B O 1
ATOM 2948 N N . ILE B 1 118 ? 0.17 -14.891 -15.781 1 96.19 118 ILE B N 1
ATOM 2949 C CA . ILE B 1 118 ? 0.396 -13.578 -16.391 1 96.19 118 ILE B CA 1
ATOM 2950 C C . ILE B 1 118 ? -0.769 -12.648 -16.062 1 96.19 118 ILE B C 1
ATOM 2952 O O . ILE B 1 118 ? -0.562 -11.516 -15.625 1 96.19 118 ILE B O 1
ATOM 2956 N N . GLU B 1 119 ? -1.953 -13.156 -16.219 1 93.88 119 GLU B N 1
ATOM 2957 C CA . GLU B 1 119 ? -3.145 -12.359 -15.93 1 93.88 119 GLU B CA 1
ATOM 2958 C C . GLU B 1 119 ? -3.191 -11.93 -14.469 1 93.88 119 GLU B C 1
ATOM 2960 O O . GLU B 1 119 ? -3.426 -10.758 -14.172 1 93.88 119 GLU B O 1
ATOM 2965 N N . MET B 1 120 ? -2.916 -12.836 -13.594 1 94.69 120 MET B N 1
ATOM 2966 C CA . MET B 1 120 ? -2.945 -12.555 -12.164 1 94.69 120 MET B CA 1
ATOM 2967 C C . MET B 1 120 ? -1.855 -11.562 -11.781 1 94.69 120 MET B C 1
ATOM 2969 O O . MET B 1 120 ? -2.09 -10.656 -10.977 1 94.69 120 MET B O 1
ATOM 2973 N N . ALA B 1 121 ? -0.711 -11.781 -12.352 1 96.69 121 ALA B N 1
ATOM 2974 C CA . ALA B 1 121 ? 0.423 -10.906 -12.055 1 96.69 121 ALA B CA 1
ATOM 2975 C C . ALA B 1 121 ? 0.131 -9.469 -12.461 1 96.69 121 ALA B C 1
ATOM 2977 O O . ALA B 1 121 ? 0.381 -8.531 -11.695 1 96.69 121 ALA B O 1
ATOM 2978 N N . LEU B 1 122 ? -0.398 -9.312 -13.648 1 96.44 122 LEU B N 1
ATOM 2979 C CA . LEU B 1 122 ? -0.702 -7.977 -14.156 1 96.44 122 LEU B CA 1
ATOM 2980 C C . LEU B 1 122 ? -1.771 -7.305 -13.305 1 96.44 122 LEU B C 1
ATOM 2982 O O . LEU B 1 122 ? -1.645 -6.125 -12.961 1 96.44 122 LEU B O 1
ATOM 2986 N N . TYR B 1 123 ? -2.748 -8.055 -12.945 1 95.56 123 TYR B N 1
ATOM 2987 C CA . TYR B 1 123 ? -3.83 -7.516 -12.133 1 95.56 123 TYR B CA 1
ATOM 2988 C C . TYR B 1 123 ? -3.328 -7.125 -10.75 1 95.56 123 TYR B C 1
ATOM 2990 O O . TYR B 1 123 ? -3.521 -5.992 -10.305 1 95.56 123 TYR B O 1
ATOM 2998 N N . LYS B 1 124 ? -2.682 -8.062 -10.102 1 95.88 124 LYS B N 1
ATOM 2999 C CA . LYS B 1 124 ? -2.186 -7.816 -8.75 1 95.88 124 LYS B CA 1
ATOM 3000 C C . LYS B 1 124 ? -1.179 -6.668 -8.734 1 95.88 124 LYS B C 1
ATOM 3002 O O . LYS B 1 124 ? -1.183 -5.844 -7.816 1 95.88 124 LYS B O 1
ATOM 3007 N N . HIS B 1 125 ? -0.313 -6.633 -9.703 1 96.69 125 HIS B N 1
ATOM 3008 C CA . HIS B 1 125 ? 0.664 -5.555 -9.805 1 96.69 125 HIS B CA 1
ATOM 3009 C C . HIS B 1 125 ? -0.023 -4.195 -9.906 1 96.69 125 HIS B C 1
ATOM 3011 O O . HIS B 1 125 ? 0.416 -3.225 -9.289 1 96.69 125 HIS B O 1
ATOM 3017 N N . SER B 1 126 ? -1.083 -4.156 -10.711 1 96.38 126 SER B N 1
ATOM 3018 C CA . SER B 1 126 ? -1.806 -2.896 -10.844 1 96.38 126 SER B CA 1
ATOM 3019 C C . SER B 1 126 ? -2.391 -2.445 -9.508 1 96.38 126 SER B C 1
ATOM 3021 O O . SER B 1 126 ? -2.379 -1.254 -9.195 1 96.38 126 SER B O 1
ATOM 3023 N N . LEU B 1 127 ? -2.889 -3.352 -8.703 1 95.69 127 LEU B N 1
ATOM 3024 C CA . LEU B 1 127 ? -3.424 -3.037 -7.383 1 95.69 127 LEU B CA 1
ATOM 3025 C C . LEU B 1 127 ? -2.318 -2.561 -6.445 1 95.69 127 LEU B C 1
ATOM 3027 O O . LEU B 1 127 ? -2.5 -1.591 -5.707 1 95.69 127 LEU B O 1
ATOM 3031 N N . ASP B 1 128 ? -1.186 -3.26 -6.52 1 96.19 128 ASP B N 1
ATOM 3032 C CA . ASP B 1 128 ? -0.044 -2.867 -5.699 1 96.19 128 ASP B CA 1
ATOM 3033 C C . ASP B 1 128 ? 0.433 -1.462 -6.055 1 96.19 128 ASP B C 1
ATOM 3035 O O . ASP B 1 128 ? 0.767 -0.67 -5.172 1 96.19 128 ASP B O 1
ATOM 3039 N N . GLN B 1 129 ? 0.468 -1.201 -7.328 1 96.31 129 GLN B N 1
ATOM 3040 C CA . GLN B 1 129 ? 0.888 0.118 -7.789 1 96.31 129 GLN B CA 1
ATOM 3041 C C . GLN B 1 129 ? -0.059 1.203 -7.285 1 96.31 129 GLN B C 1
ATOM 3043 O O . GLN B 1 129 ? 0.381 2.289 -6.898 1 96.31 129 GLN B O 1
ATOM 3048 N N . GLU B 1 130 ? -1.318 0.909 -7.309 1 96.19 130 GLU B N 1
ATOM 3049 C CA . GLU B 1 130 ? -2.299 1.871 -6.816 1 96.19 130 GLU B CA 1
ATOM 3050 C C . GLU B 1 130 ? -2.105 2.143 -5.328 1 96.19 130 GLU B C 1
ATOM 3052 O O . GLU B 1 130 ? -2.17 3.293 -4.887 1 96.19 130 GLU B O 1
ATOM 3057 N N . LEU B 1 131 ? -1.91 1.129 -4.59 1 96.25 131 LEU B N 1
ATOM 3058 C CA . LEU B 1 131 ? -1.683 1.269 -3.154 1 96.25 131 LEU B CA 1
ATOM 3059 C C . LEU B 1 131 ? -0.432 2.098 -2.881 1 96.25 131 LEU B C 1
ATOM 3061 O O . LEU B 1 131 ? -0.441 2.975 -2.014 1 96.25 131 LEU B O 1
ATOM 3065 N N . LYS B 1 132 ? 0.62 1.828 -3.59 1 96.38 132 LYS B N 1
ATOM 3066 C CA . LYS B 1 132 ? 1.864 2.58 -3.451 1 96.38 132 LYS B CA 1
ATOM 3067 C C . LYS B 1 132 ? 1.665 4.047 -3.824 1 96.38 132 LYS B C 1
ATOM 3069 O O . LYS B 1 132 ? 2.184 4.938 -3.15 1 96.38 132 LYS B O 1
ATOM 3074 N N . ARG B 1 133 ? 0.919 4.289 -4.883 1 95.19 133 ARG B N 1
ATOM 3075 C CA . ARG B 1 133 ? 0.626 5.648 -5.316 1 95.19 133 ARG B CA 1
ATOM 3076 C C . ARG B 1 133 ? -0.126 6.418 -4.234 1 95.19 133 ARG B C 1
ATOM 3078 O O . ARG B 1 133 ? 0.167 7.59 -3.982 1 95.19 133 ARG B O 1
ATOM 3085 N N . GLN B 1 134 ? -1.097 5.777 -3.648 1 95.5 134 GLN B N 1
ATOM 3086 C CA . GLN B 1 134 ? -1.87 6.402 -2.582 1 95.5 134 GLN B CA 1
ATOM 3087 C C . GLN B 1 134 ? -0.987 6.73 -1.381 1 95.5 134 GLN B C 1
ATOM 3089 O O . GLN B 1 134 ? -1.086 7.816 -0.808 1 95.5 134 GLN B O 1
ATOM 3094 N N . GLN B 1 135 ? -0.204 5.758 -0.995 1 96.75 135 GLN B N 1
ATOM 3095 C CA . GLN B 1 135 ? 0.726 5.973 0.108 1 96.75 135 GLN B CA 1
ATOM 3096 C C . GLN B 1 135 ? 1.653 7.152 -0.179 1 96.75 135 GLN B C 1
ATOM 3098 O O . GLN B 1 135 ? 1.856 8.016 0.68 1 96.75 135 GLN B O 1
ATOM 3103 N N . ASN B 1 136 ? 2.197 7.215 -1.41 1 96.19 136 ASN B N 1
ATOM 3104 C CA . ASN B 1 136 ? 3.09 8.297 -1.809 1 96.19 136 ASN B CA 1
ATOM 3105 C C . ASN B 1 136 ? 2.375 9.648 -1.801 1 96.19 136 ASN B C 1
ATOM 3107 O O . ASN B 1 136 ? 2.957 10.656 -1.405 1 96.19 136 ASN B O 1
ATOM 3111 N N . MET B 1 137 ? 1.194 9.586 -2.277 1 96.12 137 MET B N 1
ATOM 3112 C CA . MET B 1 137 ? 0.396 10.805 -2.289 1 96.12 137 MET B CA 1
ATOM 3113 C C . MET B 1 137 ? 0.19 11.336 -0.874 1 96.12 137 MET B C 1
ATOM 3115 O O . MET B 1 137 ? 0.432 12.516 -0.605 1 96.12 137 MET B O 1
ATOM 3119 N N . LEU B 1 138 ? -0.211 10.516 0.071 1 97.88 138 LEU B N 1
ATOM 3120 C CA . LEU B 1 138 ? -0.437 10.914 1.456 1 97.88 138 LEU B CA 1
ATOM 3121 C C . LEU B 1 138 ? 0.851 11.43 2.092 1 97.88 138 LEU B C 1
ATOM 3123 O O . LEU B 1 138 ? 0.841 12.438 2.797 1 97.88 138 LEU B O 1
ATOM 3127 N N . SER B 1 139 ? 1.906 10.727 1.822 1 97.5 139 SER B N 1
ATOM 3128 C CA . SER B 1 139 ? 3.211 11.133 2.334 1 97.5 139 SER B CA 1
ATOM 3129 C C . SER B 1 139 ? 3.605 12.508 1.812 1 97.5 139 SER B C 1
ATOM 3131 O O . SER B 1 139 ? 4.117 13.336 2.562 1 97.5 139 SER B O 1
ATOM 3133 N N . SER B 1 140 ? 3.383 12.727 0.547 1 97.12 140 SER B N 1
ATOM 3134 C CA . SER B 1 140 ? 3.736 14.008 -0.061 1 97.12 140 SER B CA 1
ATOM 3135 C C . SER B 1 140 ? 2.93 15.148 0.546 1 97.12 140 SER B C 1
ATOM 3137 O O . SER B 1 140 ? 3.455 16.25 0.747 1 97.12 140 SER B O 1
ATOM 3139 N N . ILE B 1 141 ? 1.691 14.898 0.813 1 97.69 141 ILE B N 1
ATOM 3140 C CA . ILE B 1 141 ? 0.852 15.898 1.466 1 97.69 141 ILE B CA 1
ATOM 3141 C C . ILE B 1 141 ? 1.427 16.234 2.838 1 97.69 141 ILE B C 1
ATOM 3143 O O . ILE B 1 141 ? 1.667 17.406 3.145 1 97.69 141 ILE B O 1
ATOM 3147 N N . LEU B 1 142 ? 1.686 15.242 3.625 1 98 142 LEU B N 1
ATOM 3148 C CA . LEU B 1 142 ? 2.217 15.43 4.969 1 98 142 LEU B CA 1
ATOM 3149 C C . LEU B 1 142 ? 3.543 16.188 4.93 1 98 142 LEU B C 1
ATOM 3151 O O . LEU B 1 142 ? 3.77 17.094 5.73 1 98 142 LEU B O 1
ATOM 3155 N N . ASN B 1 143 ? 4.336 15.867 3.957 1 96.75 143 ASN B N 1
ATOM 3156 C CA . ASN B 1 143 ? 5.66 16.469 3.848 1 96.75 143 ASN B CA 1
ATOM 3157 C C . ASN B 1 143 ? 5.578 17.922 3.369 1 96.75 143 ASN B C 1
ATOM 3159 O O . ASN B 1 143 ? 6.543 18.672 3.498 1 96.75 143 ASN B O 1
ATOM 3163 N N . SER B 1 144 ? 4.449 18.25 2.828 1 94.88 144 SER B N 1
ATOM 3164 C CA . SER B 1 144 ? 4.316 19.594 2.266 1 94.88 144 SER B CA 1
ATOM 3165 C C . SER B 1 144 ? 3.639 20.547 3.248 1 94.88 144 SER B C 1
ATOM 3167 O O . SER B 1 144 ? 3.531 21.734 2.988 1 94.88 144 SER B O 1
ATOM 3169 N N . ILE B 1 145 ? 3.133 20.047 4.324 1 94.81 145 ILE B N 1
ATOM 3170 C CA . ILE B 1 145 ? 2.562 20.906 5.352 1 94.81 145 ILE B CA 1
ATOM 3171 C C . ILE B 1 145 ? 3.619 21.891 5.836 1 94.81 145 ILE B C 1
ATOM 3173 O O . ILE B 1 145 ? 4.727 21.5 6.211 1 94.81 145 ILE B O 1
ATOM 3177 N N . PRO B 1 146 ? 3.307 23.172 5.77 1 92.56 146 PRO B N 1
ATOM 3178 C CA . PRO B 1 146 ? 4.312 24.172 6.102 1 92.56 146 PRO B CA 1
ATOM 3179 C C . PRO B 1 146 ? 4.402 24.453 7.602 1 92.56 146 PRO B C 1
ATOM 3181 O O . PRO B 1 146 ? 4.504 25.609 8.016 1 92.56 146 PRO B O 1
ATOM 3184 N N . GLU B 1 147 ? 4.301 23.5 8.375 1 92.88 147 GLU B N 1
ATOM 3185 C CA . GLU B 1 147 ? 4.449 23.5 9.82 1 92.88 147 GLU B CA 1
ATOM 3186 C C . GLU B 1 147 ? 5.125 22.219 10.312 1 92.88 147 GLU B C 1
ATOM 3188 O O . GLU B 1 147 ? 5.105 21.203 9.625 1 92.88 147 GLU B O 1
ATOM 3193 N N . GLY B 1 148 ? 5.754 22.375 11.453 1 95.62 148 GLY B N 1
ATOM 3194 C CA . GLY B 1 148 ? 6.297 21.156 12.023 1 95.62 148 GLY B CA 1
ATOM 3195 C C . GLY B 1 148 ? 5.238 20.125 12.344 1 95.62 148 GLY B C 1
ATOM 3196 O O . GLY B 1 148 ? 4.18 20.453 12.883 1 95.62 148 GLY B O 1
ATOM 3197 N N . LEU B 1 149 ? 5.488 18.938 11.961 1 97.38 149 LEU B N 1
ATOM 3198 C CA . LEU B 1 149 ? 4.539 17.859 12.211 1 97.38 149 LEU B CA 1
ATOM 3199 C C . LEU B 1 149 ? 5.262 16.594 12.648 1 97.38 149 LEU B C 1
ATOM 3201 O O . LEU B 1 149 ? 6.121 16.078 11.93 1 97.38 149 LEU B O 1
ATOM 3205 N N . ILE B 1 150 ? 4.957 16.125 13.836 1 98 150 ILE B N 1
ATOM 3206 C CA . ILE B 1 150 ? 5.477 14.875 14.367 1 98 150 ILE B CA 1
ATOM 3207 C C . ILE B 1 150 ? 4.32 14.008 14.859 1 98 150 ILE B C 1
ATOM 3209 O O . ILE B 1 150 ? 3.406 14.5 15.523 1 98 150 ILE B O 1
ATOM 3213 N N . ALA B 1 151 ? 4.324 12.773 14.461 1 98.31 151 ALA B N 1
ATOM 3214 C CA . ALA B 1 151 ? 3.355 11.797 14.961 1 98.31 151 ALA B CA 1
ATOM 3215 C C . ALA B 1 151 ? 4.055 10.664 15.711 1 98.31 151 ALA B C 1
ATOM 3217 O O . ALA B 1 151 ? 5.16 10.258 15.352 1 98.31 151 ALA B O 1
ATOM 3218 N N . THR B 1 152 ? 3.387 10.195 16.703 1 97.56 152 THR B N 1
ATOM 3219 C CA . THR B 1 152 ? 3.922 9.094 17.5 1 97.56 152 THR B CA 1
ATOM 3220 C C . THR B 1 152 ? 2.891 7.977 17.625 1 97.56 152 THR B C 1
ATOM 3222 O O . THR B 1 152 ? 1.723 8.156 17.281 1 97.56 152 THR B O 1
ATOM 3225 N N . ASP B 1 153 ? 3.4 6.785 18.062 1 95.75 153 ASP B N 1
ATOM 3226 C CA . ASP B 1 153 ? 2.467 5.773 18.547 1 95.75 153 ASP B CA 1
ATOM 3227 C C . ASP B 1 153 ? 2.01 6.082 19.969 1 95.75 153 ASP B C 1
ATOM 3229 O O . ASP B 1 153 ? 2.266 7.172 20.484 1 95.75 153 ASP B O 1
ATOM 3233 N N . ILE B 1 154 ? 1.284 5.129 20.625 1 93.19 154 ILE B N 1
ATOM 3234 C CA . ILE B 1 154 ? 0.668 5.355 21.922 1 93.19 154 ILE B CA 1
ATOM 3235 C C . ILE B 1 154 ? 1.746 5.398 23 1 93.19 154 ILE B C 1
ATOM 3237 O O . ILE B 1 154 ? 1.5 5.867 24.125 1 93.19 154 ILE B O 1
ATOM 3241 N N . GLU B 1 155 ? 2.939 4.867 22.656 1 94.25 155 GLU B N 1
ATOM 3242 C CA . GLU B 1 155 ? 4.043 4.855 23.609 1 94.25 155 GLU B CA 1
ATOM 3243 C C . GLU B 1 155 ? 4.922 6.094 23.469 1 94.25 155 GLU B C 1
ATOM 3245 O O . GLU B 1 155 ? 5.879 6.281 24.219 1 94.25 155 GLU B O 1
ATOM 3250 N N . GLY B 1 156 ? 4.629 6.91 22.516 1 95 156 GLY B N 1
ATOM 3251 C CA . GLY B 1 156 ? 5.375 8.141 22.297 1 95 156 GLY B CA 1
ATOM 3252 C C . GLY B 1 156 ? 6.531 7.973 21.328 1 95 156 GLY B C 1
ATOM 3253 O O . GLY B 1 156 ? 7.352 8.875 21.172 1 95 156 GLY B O 1
ATOM 3254 N N . ASN B 1 157 ? 6.594 6.828 20.688 1 97.62 157 ASN B N 1
ATOM 3255 C CA . ASN B 1 157 ? 7.637 6.609 19.688 1 97.62 157 ASN B CA 1
ATOM 3256 C C . ASN B 1 157 ? 7.254 7.219 18.344 1 97.62 157 ASN B C 1
ATOM 3258 O O . ASN B 1 157 ? 6.129 7.039 17.859 1 97.62 157 ASN B O 1
ATOM 3262 N N . VAL B 1 158 ? 8.234 7.867 17.75 1 98.25 158 VAL B N 1
ATOM 3263 C CA . VAL B 1 158 ? 7.988 8.633 16.531 1 98.25 158 VAL B CA 1
ATOM 3264 C C . VAL B 1 158 ? 7.652 7.68 15.383 1 98.25 158 VAL B C 1
ATOM 3266 O O . VAL B 1 158 ? 8.383 6.715 15.133 1 98.25 158 VAL B O 1
ATOM 3269 N N . THR B 1 159 ? 6.562 7.93 14.719 1 97.75 159 THR B N 1
ATOM 3270 C CA . THR B 1 159 ? 6.145 7.141 13.562 1 97.75 159 THR B CA 1
ATOM 3271 C C . THR B 1 159 ? 6.285 7.949 12.273 1 97.75 159 THR B C 1
ATOM 3273 O O . THR B 1 159 ? 6.422 7.379 11.188 1 97.75 159 THR B O 1
ATOM 3276 N N . PHE B 1 160 ? 6.23 9.289 12.398 1 98.19 160 PHE B N 1
ATOM 3277 C CA . PHE B 1 160 ? 6.371 10.164 11.242 1 98.19 160 PHE B CA 1
ATOM 3278 C C . PHE B 1 160 ? 6.926 11.523 11.656 1 98.19 160 PHE B C 1
ATOM 3280 O O . PHE B 1 160 ? 6.617 12.016 12.742 1 98.19 160 PHE B O 1
ATOM 3287 N N . MET B 1 161 ? 7.668 12.086 10.844 1 97.88 161 MET B N 1
ATOM 3288 C CA . MET B 1 161 ? 8.203 13.43 11.008 1 97.88 161 MET B CA 1
ATOM 3289 C C . MET B 1 161 ? 8.398 14.109 9.648 1 97.88 161 MET B C 1
ATOM 3291 O O . MET B 1 161 ? 9.016 13.539 8.75 1 97.88 161 MET B O 1
ATOM 3295 N N . ASN B 1 162 ? 7.828 15.266 9.492 1 96.69 162 ASN B N 1
ATOM 3296 C CA . ASN B 1 162 ? 7.961 15.93 8.203 1 96.69 162 ASN B CA 1
ATOM 3297 C C . ASN B 1 162 ? 9.211 16.797 8.148 1 96.69 162 ASN B C 1
ATOM 3299 O O . ASN B 1 162 ? 9.891 16.984 9.164 1 96.69 162 ASN B O 1
ATOM 3303 N N . PRO B 1 163 ? 9.555 17.375 7.016 1 94.94 163 PRO B N 1
ATOM 3304 C CA . PRO B 1 163 ? 10.805 18.125 6.844 1 94.94 163 PRO B CA 1
ATOM 3305 C C . PRO B 1 163 ? 10.883 19.359 7.742 1 94.94 163 PRO B C 1
ATOM 3307 O O . PRO B 1 163 ? 11.953 19.688 8.25 1 94.94 163 PRO B O 1
ATOM 3310 N N . T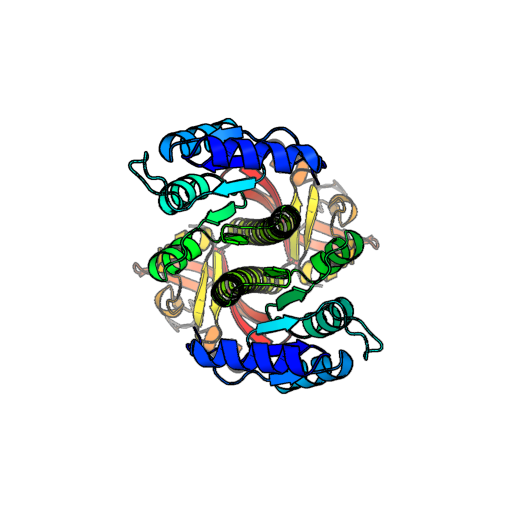YR B 1 164 ? 9.828 20.047 7.98 1 93.81 164 TYR B N 1
ATOM 3311 C CA . TYR B 1 164 ? 9.828 21.219 8.844 1 93.81 164 TYR B CA 1
ATOM 3312 C C . TYR B 1 164 ? 10.25 20.859 10.266 1 93.81 164 TYR B C 1
ATOM 3314 O O . TYR B 1 164 ? 11 21.594 10.906 1 93.81 164 TYR B O 1
ATOM 3322 N N . SER B 1 165 ? 9.82 19.734 10.727 1 96 165 SER B N 1
ATOM 3323 C CA . SER B 1 165 ? 10.164 19.266 12.062 1 96 165 SER B CA 1
ATOM 3324 C C . SER B 1 165 ? 11.633 18.891 12.156 1 96 165 SER B C 1
ATOM 3326 O O . SER B 1 165 ? 12.25 19.016 13.219 1 96 165 SER B O 1
ATOM 3328 N N . GLU B 1 166 ? 12.148 18.422 11.008 1 95.88 166 GLU B N 1
ATOM 3329 C CA . GLU B 1 166 ? 13.578 18.125 11 1 95.88 166 GLU B CA 1
ATOM 3330 C C . GLU B 1 166 ? 14.398 19.391 11.305 1 95.88 166 GLU B C 1
ATOM 3332 O O . GLU B 1 166 ? 15.32 19.344 12.125 1 95.88 166 GLU B O 1
ATOM 3337 N N . LYS B 1 167 ? 14.008 20.453 10.711 1 92.5 167 LYS B N 1
ATOM 3338 C CA . LYS B 1 167 ? 14.68 21.719 10.93 1 92.5 167 LYS B CA 1
ATOM 3339 C C . LYS B 1 167 ? 14.469 22.219 12.352 1 92.5 167 LYS B C 1
ATOM 3341 O O . LYS B 1 167 ? 15.398 22.75 12.977 1 92.5 167 LYS B O 1
ATOM 3346 N N . LEU B 1 168 ? 13.32 21.984 12.82 1 93.69 168 LEU B N 1
ATOM 3347 C CA . LEU B 1 168 ? 12.938 22.484 14.141 1 93.69 168 LEU B CA 1
ATOM 3348 C C . LEU B 1 168 ? 13.656 21.703 15.242 1 93.69 168 LEU B C 1
ATOM 3350 O O . LEU B 1 168 ? 14.117 22.297 16.219 1 93.69 168 LEU B O 1
ATOM 3354 N N . THR B 1 169 ? 13.836 20.422 15.078 1 94.44 169 THR B N 1
ATOM 3355 C CA . THR B 1 169 ? 14.32 19.562 16.156 1 94.44 169 THR B CA 1
ATOM 3356 C C . THR B 1 169 ? 15.797 19.234 15.969 1 94.44 169 THR B C 1
ATOM 3358 O O . THR B 1 169 ? 16.484 18.844 16.922 1 94.44 169 THR B O 1
ATOM 3361 N N . GLY B 1 170 ? 16.25 19.297 14.695 1 95.12 170 GLY B N 1
ATOM 3362 C CA . GLY B 1 170 ? 17.609 18.922 14.383 1 95.12 170 GLY B CA 1
ATOM 3363 C C . GLY B 1 170 ? 17.781 17.438 14.102 1 95.12 170 GLY B C 1
ATOM 3364 O O . GLY B 1 170 ? 18.906 16.969 13.891 1 95.12 170 GLY B O 1
ATOM 3365 N N . TRP B 1 171 ? 16.719 16.688 14.141 1 96.44 171 TRP B N 1
ATOM 3366 C CA . TRP B 1 171 ? 16.703 15.266 13.82 1 96.44 171 TRP B CA 1
ATOM 3367 C C . TRP B 1 171 ? 16.25 15.039 12.383 1 96.44 171 TRP B C 1
ATOM 3369 O O . TRP B 1 171 ? 15.352 15.727 11.891 1 96.44 171 TRP B O 1
ATOM 3379 N N . THR B 1 172 ? 16.891 14.102 11.734 1 96.31 172 THR B N 1
ATOM 3380 C CA . THR B 1 172 ? 16.297 13.648 10.477 1 96.31 172 THR B CA 1
ATOM 3381 C C . THR B 1 172 ? 15.156 12.672 10.734 1 96.31 172 THR B C 1
ATOM 3383 O O . THR B 1 172 ? 15.117 12.023 11.773 1 96.31 172 THR B O 1
ATOM 3386 N N . SER B 1 173 ? 14.25 12.625 9.781 1 96 173 SER B N 1
ATOM 3387 C CA . SER B 1 173 ? 13.148 11.672 9.906 1 96 173 SER B CA 1
ATOM 3388 C C . SER B 1 173 ? 13.664 10.258 10.133 1 96 173 SER B C 1
ATOM 3390 O O . SER B 1 173 ? 13.102 9.508 10.93 1 96 173 SER B O 1
ATOM 3392 N N . LEU B 1 174 ? 14.727 9.883 9.477 1 95.44 174 LEU B N 1
ATOM 3393 C CA . LEU B 1 174 ? 15.32 8.562 9.594 1 95.44 174 LEU B CA 1
ATOM 3394 C C . LEU B 1 174 ? 15.859 8.32 11 1 95.44 174 LEU B C 1
ATOM 3396 O O . LEU B 1 174 ? 15.641 7.262 11.586 1 95.44 174 LEU B O 1
ATOM 3400 N N . GLU B 1 175 ? 16.5 9.281 11.555 1 96.44 175 GLU B N 1
ATOM 3401 C CA . GLU B 1 175 ? 17.062 9.18 12.906 1 96.44 175 GLU B CA 1
ATOM 3402 C C . GLU B 1 175 ? 15.953 9.133 13.953 1 96.44 175 GLU B C 1
ATOM 3404 O O . GLU B 1 175 ? 16.094 8.469 14.977 1 96.44 175 GLU B O 1
ATOM 3409 N N . ALA B 1 176 ? 14.938 9.883 13.75 1 97.56 176 ALA B N 1
ATOM 3410 C CA . ALA B 1 176 ? 13.883 10.094 14.727 1 97.56 176 ALA B CA 1
ATOM 3411 C C . ALA B 1 176 ? 12.945 8.891 14.789 1 97.56 176 ALA B C 1
ATOM 3413 O O . ALA B 1 176 ? 12.328 8.625 15.828 1 97.56 176 ALA B O 1
ATOM 3414 N N . LYS B 1 177 ? 12.883 8.156 13.664 1 97 177 LYS B N 1
ATOM 3415 C CA . LYS B 1 177 ? 11.93 7.055 13.57 1 97 177 LYS B CA 1
ATOM 3416 C C . LYS B 1 177 ? 12.172 6.027 14.672 1 97 177 LYS B C 1
ATOM 3418 O O . LYS B 1 177 ? 13.289 5.539 14.844 1 97 177 LYS B O 1
ATOM 3423 N N . GLY B 1 178 ? 11.109 5.715 15.398 1 96.75 178 GLY B N 1
ATOM 3424 C CA . GLY B 1 178 ? 11.172 4.699 16.438 1 96.75 178 GLY B CA 1
ATOM 3425 C C . GLY B 1 178 ? 11.688 5.234 17.766 1 96.75 178 GLY B C 1
ATOM 3426 O O . GLY B 1 178 ? 11.555 4.574 18.797 1 96.75 178 GLY B O 1
ATOM 3427 N N . LYS B 1 179 ? 12.227 6.402 17.812 1 97.06 179 LYS B N 1
ATOM 3428 C CA . LYS B 1 179 ? 12.68 7.016 19.062 1 97.06 179 LYS B CA 1
ATOM 3429 C C . LYS B 1 179 ? 11.516 7.668 19.812 1 97.06 179 LYS B C 1
ATOM 3431 O O . LYS B 1 179 ? 10.516 8.055 19.203 1 97.06 179 LYS B O 1
ATOM 3436 N N . ASN B 1 180 ? 11.719 7.742 21.125 1 96.75 180 ASN B N 1
ATOM 3437 C CA . ASN B 1 180 ? 10.711 8.453 21.906 1 96.75 180 ASN B CA 1
ATOM 3438 C C . ASN B 1 180 ? 10.781 9.961 21.672 1 96.75 180 ASN B C 1
ATOM 3440 O O . ASN B 1 180 ? 11.867 10.539 21.625 1 96.75 180 ASN B O 1
ATOM 3444 N N . VAL B 1 181 ? 9.672 10.57 21.469 1 96.38 181 VAL B N 1
ATOM 3445 C CA . VAL B 1 181 ? 9.594 11.984 21.094 1 96.38 181 VAL B CA 1
ATOM 3446 C C . VAL B 1 181 ? 10.242 12.844 22.172 1 96.38 181 VAL B C 1
ATOM 3448 O O . VAL B 1 181 ? 10.773 13.914 21.891 1 96.38 181 VAL B O 1
ATOM 3451 N N . ARG B 1 182 ? 10.281 12.352 23.391 1 92.81 182 ARG B N 1
ATOM 3452 C CA . ARG B 1 182 ? 10.891 13.062 24.5 1 92.81 182 ARG B CA 1
ATOM 3453 C C . ARG B 1 182 ? 12.398 13.211 24.297 1 92.81 182 ARG B C 1
ATOM 3455 O O . ARG B 1 182 ? 13.023 14.078 24.906 1 92.81 182 ARG B O 1
ATOM 3462 N N . GLU B 1 183 ? 12.906 12.336 23.516 1 94.38 183 GLU B N 1
ATOM 3463 C CA . GLU B 1 183 ? 14.328 12.406 23.172 1 94.38 183 GLU B CA 1
ATOM 3464 C C . GLU B 1 183 ? 14.586 13.453 22.094 1 94.38 183 GLU B C 1
ATOM 3466 O O . GLU B 1 183 ? 15.727 13.875 21.891 1 94.38 183 GLU B O 1
ATOM 3471 N N . LEU B 1 184 ? 13.547 13.836 21.375 1 95.62 184 LEU B N 1
ATOM 3472 C CA . LEU B 1 184 ? 13.719 14.68 20.203 1 95.62 184 LEU B CA 1
ATOM 3473 C C . LEU B 1 184 ? 13.695 16.156 20.578 1 95.62 184 LEU B C 1
ATOM 3475 O O . LEU B 1 184 ? 14.461 16.953 20.031 1 95.62 184 LEU B O 1
ATOM 3479 N N . PHE B 1 185 ? 12.742 16.453 21.484 1 93.25 185 PHE B N 1
ATOM 3480 C CA . PHE B 1 185 ? 12.586 17.844 21.859 1 93.25 185 PHE B CA 1
ATOM 3481 C C . PHE B 1 185 ? 11.938 17.953 23.234 1 93.25 185 PHE B C 1
ATOM 3483 O O . PHE B 1 185 ? 11.398 16.984 23.766 1 93.25 185 PHE B O 1
ATOM 3490 N N . GLN B 1 186 ? 12.055 19.156 23.828 1 93.38 186 GLN B N 1
ATOM 3491 C CA . GLN B 1 186 ? 11.352 19.531 25.047 1 93.38 186 GLN B CA 1
ATOM 3492 C C . GLN B 1 186 ? 10.539 20.797 24.844 1 93.38 186 GLN B C 1
ATOM 3494 O O . GLN B 1 186 ? 10.953 21.703 24.125 1 93.38 186 GLN B O 1
ATOM 3499 N N . LEU B 1 187 ? 9.391 20.797 25.391 1 92.38 187 LEU B N 1
ATOM 3500 C CA . LEU B 1 187 ? 8.586 22.016 25.484 1 92.38 187 LEU B CA 1
ATOM 3501 C C . LEU B 1 187 ? 8.648 22.609 26.875 1 92.38 187 LEU B C 1
ATOM 3503 O O . LEU B 1 187 ? 8.445 21.906 27.875 1 92.38 187 LEU B O 1
ATOM 3507 N N . VAL B 1 188 ? 8.953 23.812 26.891 1 92.31 188 VAL B N 1
ATOM 3508 C CA . VAL B 1 188 ? 9.109 24.469 28.188 1 92.31 188 VAL B CA 1
ATOM 3509 C C . VAL B 1 188 ? 8.227 25.719 28.25 1 92.31 188 VAL B C 1
ATOM 3511 O O . VAL B 1 188 ? 8.117 26.453 27.266 1 92.31 188 VAL B O 1
ATOM 3514 N N . SER B 1 189 ? 7.605 25.875 29.453 1 88.44 189 SER B N 1
ATOM 3515 C CA . SER B 1 189 ? 6.785 27.062 29.672 1 88.44 189 SER B CA 1
ATOM 3516 C C . SER B 1 189 ? 7.652 28.312 29.797 1 88.44 189 SER B C 1
ATOM 3518 O O . SER B 1 189 ? 8.727 28.281 30.406 1 88.44 189 SER B O 1
ATOM 3520 N N . THR B 1 190 ? 7.18 29.344 29.234 1 79.75 190 THR B N 1
ATOM 3521 C CA . THR B 1 190 ? 7.887 30.609 29.344 1 79.75 190 THR B CA 1
ATOM 3522 C C . THR B 1 190 ? 7.379 31.391 30.547 1 79.75 190 THR B C 1
ATOM 3524 O O . THR B 1 190 ? 8.031 32.344 31 1 79.75 190 THR B O 1
ATOM 3527 N N . VAL B 1 191 ? 6.203 31.062 30.969 1 78.62 191 VAL B N 1
ATOM 3528 C CA . VAL B 1 191 ? 5.59 31.781 32.062 1 78.62 191 VAL B CA 1
ATOM 3529 C C . VAL B 1 191 ? 6.117 31.234 33.406 1 78.62 191 VAL B C 1
ATOM 3531 O O . VAL B 1 191 ? 6.586 31.984 34.25 1 78.62 191 VAL B O 1
ATOM 3534 N N . GLU B 1 192 ? 5.844 29.938 33.594 1 72.94 192 GLU B N 1
ATOM 3535 C CA . GLU B 1 192 ? 6.371 29.281 34.781 1 72.94 192 GLU B CA 1
ATOM 3536 C C . GLU B 1 192 ? 7.805 28.797 34.562 1 72.94 192 GLU B C 1
ATOM 3538 O O . GLU B 1 192 ? 8.078 28.078 33.594 1 72.94 192 GLU B O 1
ATOM 3543 N N . LYS B 1 193 ? 8.547 29.516 35.219 1 71.62 193 LYS B N 1
ATOM 3544 C CA . LYS B 1 193 ? 9.977 29.328 35 1 71.62 193 LYS B CA 1
ATOM 3545 C C . LYS B 1 193 ? 10.312 27.844 34.812 1 71.62 193 LYS B C 1
ATOM 3547 O O . LYS B 1 193 ? 10.234 27.062 35.781 1 71.62 193 LYS B O 1
ATOM 3552 N N . ASP B 1 194 ? 10.539 27.344 33.469 1 66.56 194 ASP B N 1
ATOM 3553 C CA . ASP B 1 194 ? 11.234 26.172 32.938 1 66.56 194 ASP B CA 1
ATOM 3554 C C . ASP B 1 194 ? 10.484 24.891 33.281 1 66.56 194 ASP B C 1
ATOM 3556 O O . ASP B 1 194 ? 11.094 23.844 33.562 1 66.56 194 ASP B O 1
ATOM 3560 N N . ILE B 1 195 ? 9.172 25.125 33.406 1 77.94 195 ILE B N 1
ATOM 3561 C CA . ILE B 1 195 ? 8.406 23.906 33.625 1 77.94 195 ILE B CA 1
ATOM 3562 C C . ILE B 1 195 ? 8.258 23.141 32.312 1 77.94 195 ILE B C 1
ATOM 3564 O O . ILE B 1 195 ? 7.895 23.734 31.297 1 77.94 195 ILE B O 1
ATOM 3568 N N . SER B 1 196 ? 8.633 21.938 32.406 1 83.69 196 SER B N 1
ATOM 3569 C CA . SER B 1 196 ? 8.508 21.062 31.25 1 83.69 196 SER B CA 1
ATOM 3570 C C . SER B 1 196 ? 7.051 20.703 30.984 1 83.69 196 SER B C 1
ATOM 3572 O O . SER B 1 196 ? 6.316 20.359 31.906 1 83.69 196 SER B O 1
ATOM 3574 N N . LEU B 1 197 ? 6.633 20.875 29.781 1 85.44 197 LEU B N 1
ATOM 3575 C CA . LEU B 1 197 ? 5.293 20.5 29.344 1 85.44 197 LEU B CA 1
ATOM 3576 C C . LEU B 1 197 ? 5.297 19.125 28.703 1 85.44 197 LEU B C 1
ATOM 3578 O O . LEU B 1 197 ? 6.223 18.781 27.969 1 85.44 197 LEU B O 1
ATOM 3582 N N . ASP B 1 198 ? 4.352 18.312 29.141 1 85.56 198 ASP B N 1
ATOM 3583 C CA . ASP B 1 198 ? 4.27 16.953 28.609 1 85.56 198 ASP B CA 1
ATOM 3584 C C . ASP B 1 198 ? 2.895 16.672 28 1 85.56 198 ASP B C 1
ATOM 3586 O O . ASP B 1 198 ? 2.035 16.062 28.641 1 85.56 198 ASP B O 1
ATOM 3590 N N . PRO B 1 199 ? 2.768 17.016 26.766 1 84.94 199 PRO B N 1
ATOM 3591 C CA . PRO B 1 199 ? 1.471 16.812 26.125 1 84.94 199 PRO B CA 1
ATOM 3592 C C . PRO B 1 199 ? 1.067 15.336 26.062 1 84.94 199 PRO B C 1
ATOM 3594 O O . PRO B 1 199 ? -0.125 15.023 26.062 1 84.94 199 PRO B O 1
ATOM 3597 N N . ILE B 1 200 ? 1.946 14.438 26 1 88.56 200 ILE B N 1
ATOM 3598 C CA . ILE B 1 200 ? 1.646 13.023 25.828 1 88.56 200 ILE B CA 1
ATOM 3599 C C . ILE B 1 200 ? 0.893 12.508 27.047 1 88.56 200 ILE B C 1
ATOM 3601 O O . ILE B 1 200 ? -0.172 11.898 26.922 1 88.56 200 ILE B O 1
ATOM 3605 N N . SER B 1 201 ? 1.465 12.797 28.219 1 85.12 201 SER B N 1
ATOM 3606 C CA . SER B 1 201 ? 0.833 12.344 29.453 1 85.12 201 SER B CA 1
ATOM 3607 C C . SER B 1 201 ? -0.558 12.953 29.625 1 85.12 201 SER B C 1
ATOM 3609 O O . SER B 1 201 ? -1.485 12.273 30.062 1 85.12 201 SER B O 1
ATOM 3611 N N . SER B 1 202 ? -0.712 14.141 29.234 1 84.56 202 SER B N 1
ATOM 3612 C CA . SER B 1 202 ? -1.988 14.844 29.359 1 84.56 202 SER B CA 1
ATOM 3613 C C . SER B 1 202 ? -3.041 14.234 28.422 1 84.56 202 SER B C 1
ATOM 3615 O O . SER B 1 202 ? -4.18 14.016 28.844 1 84.56 202 SER B O 1
ATOM 3617 N N . LEU B 1 203 ? -2.711 13.914 27.234 1 88.31 203 LEU B N 1
ATOM 3618 C CA . LEU B 1 203 ? -3.645 13.406 26.234 1 88.31 203 LEU B CA 1
ATOM 3619 C C . LEU B 1 203 ? -4.035 11.961 26.547 1 88.31 203 LEU B C 1
ATOM 3621 O O . LEU B 1 203 ? -5.199 11.578 26.375 1 88.31 203 LEU B O 1
ATOM 3625 N N . LEU B 1 204 ? -3.104 11.18 27 1 85.62 204 LEU B N 1
ATOM 3626 C CA . LEU B 1 204 ? -3.354 9.758 27.203 1 85.62 204 LEU B CA 1
ATOM 3627 C C . LEU B 1 204 ? -4.117 9.523 28.5 1 85.62 204 LEU B C 1
ATOM 3629 O O . LEU B 1 204 ? -4.723 8.469 28.688 1 85.62 204 LEU B O 1
ATOM 3633 N N . SER B 1 205 ? -4.109 10.516 29.422 1 80.88 205 SER B N 1
ATOM 3634 C CA . SER B 1 205 ? -4.855 10.414 30.672 1 80.88 205 SER B CA 1
ATOM 3635 C C . SER B 1 205 ? -6.332 10.719 30.453 1 80.88 205 SER B C 1
ATOM 3637 O O . SER B 1 205 ? -7.145 10.547 31.375 1 80.88 205 SER B O 1
ATOM 3639 N N . GLY B 1 206 ? -6.691 11.07 29.281 1 72.56 206 GLY B N 1
ATOM 3640 C CA . GLY B 1 206 ? -8.094 11.297 28.984 1 72.56 206 GLY B CA 1
ATOM 3641 C C . GLY B 1 206 ? -8.531 12.727 29.219 1 72.56 206 GLY B C 1
ATOM 3642 O O . GLY B 1 206 ? -9.727 13.023 29.25 1 72.56 206 GLY B O 1
ATOM 3643 N N . ASN B 1 207 ? -7.652 13.602 29.516 1 64.94 207 ASN B N 1
ATOM 3644 C CA . ASN B 1 207 ? -7.984 15 29.781 1 64.94 207 ASN B CA 1
ATOM 3645 C C . ASN B 1 207 ? -8.281 15.766 28.5 1 64.94 207 ASN B C 1
ATOM 3647 O O . ASN B 1 207 ? -8.18 17 28.469 1 64.94 207 ASN B O 1
ATOM 3651 N N . GLY B 1 208 ? -8.609 15.031 27.484 1 72.12 208 GLY B N 1
ATOM 3652 C CA . GLY B 1 208 ? -8.93 15.695 26.234 1 72.12 208 GLY B CA 1
ATOM 3653 C C . GLY B 1 208 ? -8.289 15.031 25.031 1 72.12 208 GLY B C 1
ATOM 3654 O O . GLY B 1 208 ? -7.469 14.125 25.172 1 72.12 208 GLY B O 1
ATOM 3655 N N . SER B 1 209 ? -8.836 15.5 23.844 1 86.5 209 SER B N 1
ATOM 3656 C CA . SER B 1 209 ? -8.305 14.938 22.609 1 86.5 209 SER B CA 1
ATOM 3657 C C . SER B 1 209 ? -7.383 15.922 21.906 1 86.5 209 SER B C 1
ATOM 3659 O O . SER B 1 209 ? -6.766 15.586 20.891 1 86.5 209 SER B O 1
ATOM 3661 N N . ARG B 1 210 ? -7.207 17.125 22.562 1 92.06 210 ARG B N 1
ATOM 3662 C CA . ARG B 1 210 ? -6.391 18.172 21.969 1 92.06 210 ARG B CA 1
ATOM 3663 C C . ARG B 1 210 ? -5.863 19.141 23.016 1 92.06 210 ARG B C 1
ATOM 3665 O O . ARG B 1 210 ? -6.578 19.484 23.953 1 92.06 210 ARG B O 1
ATOM 3672 N N . ILE B 1 211 ? -4.566 19.531 22.938 1 91.88 211 ILE B N 1
ATOM 3673 C CA . ILE B 1 211 ? -3.941 20.484 23.828 1 91.88 211 ILE B CA 1
ATOM 3674 C C . ILE B 1 211 ? -3.188 21.547 23.016 1 91.88 211 ILE B C 1
ATOM 3676 O O . ILE B 1 211 ? -2.482 21.203 22.062 1 91.88 211 ILE B O 1
ATOM 3680 N N . TYR B 1 212 ? -3.414 22.812 23.406 1 90.25 212 TYR B N 1
ATOM 3681 C CA . TYR B 1 212 ? -2.732 23.922 22.75 1 90.25 212 TYR B CA 1
ATOM 3682 C C . TYR B 1 212 ? -1.717 24.562 23.688 1 90.25 212 TYR B C 1
ATOM 3684 O O . TYR B 1 212 ? -2.035 24.891 24.828 1 90.25 212 TYR B O 1
ATOM 3692 N N . PHE B 1 213 ? -0.552 24.672 23.234 1 89.06 213 PHE B N 1
ATOM 3693 C CA . PHE B 1 213 ? 0.492 25.422 23.922 1 89.06 213 PHE B CA 1
ATOM 3694 C C . PHE B 1 213 ? 0.893 26.656 23.109 1 89.06 213 PHE B C 1
ATOM 3696 O O . PHE B 1 213 ? 1.523 26.531 22.062 1 89.06 213 PHE B O 1
ATOM 3703 N N . LYS B 1 214 ? 0.511 27.797 23.672 1 89.12 214 LYS B N 1
ATOM 3704 C CA . LYS B 1 214 ? 0.839 29.047 22.984 1 89.12 214 LYS B CA 1
ATOM 3705 C C . LYS B 1 214 ? 2.125 29.656 23.531 1 89.12 214 LYS B C 1
ATOM 3707 O O . LYS B 1 214 ? 2.332 29.688 24.75 1 89.12 214 LYS B O 1
ATOM 3712 N N . ASN B 1 215 ? 2.932 30.094 22.656 1 89.81 215 ASN B N 1
ATOM 3713 C CA . ASN B 1 215 ? 4.137 30.844 23 1 89.81 215 ASN B CA 1
ATOM 3714 C C . ASN B 1 215 ? 5.012 30.047 23.969 1 89.81 215 ASN B C 1
ATOM 3716 O O . ASN B 1 215 ? 5.371 30.547 25.047 1 89.81 215 ASN B O 1
ATOM 3720 N N . VAL B 1 216 ? 5.344 28.891 23.609 1 91.94 216 VAL B N 1
ATOM 3721 C CA . VAL B 1 216 ? 6.223 28.062 24.406 1 91.94 216 VAL B CA 1
ATOM 3722 C C . VAL B 1 216 ? 7.574 27.906 23.719 1 91.94 216 VAL B C 1
ATOM 3724 O O . VAL B 1 216 ? 7.742 28.328 22.578 1 91.94 216 VAL B O 1
ATOM 3727 N N . MET B 1 217 ? 8.461 27.438 24.531 1 92.75 217 MET B N 1
ATOM 3728 C CA . MET B 1 217 ? 9.805 27.25 24 1 92.75 217 MET B CA 1
ATOM 3729 C C . MET B 1 217 ? 10.062 25.781 23.656 1 92.75 217 MET B C 1
ATOM 3731 O O . MET B 1 217 ? 9.773 24.891 24.453 1 92.75 217 MET B O 1
ATOM 3735 N N . LEU B 1 218 ? 10.516 25.547 22.422 1 93.69 218 LEU B N 1
ATOM 3736 C CA . LEU B 1 218 ? 10.984 24.219 22.016 1 93.69 218 LEU B CA 1
ATOM 3737 C C . LEU B 1 218 ? 12.5 24.125 22.094 1 93.69 218 LEU B C 1
ATOM 3739 O O . LEU B 1 218 ? 13.211 24.984 21.547 1 93.69 218 LEU B O 1
ATOM 3743 N N . VAL B 1 219 ? 12.977 23.188 22.875 1 94.38 219 VAL B N 1
ATOM 3744 C CA . VAL B 1 219 ? 14.406 22.922 22.984 1 94.38 219 VAL B CA 1
ATOM 3745 C C . VAL B 1 219 ? 14.773 21.703 22.125 1 94.38 219 VAL B C 1
ATOM 3747 O O . VAL B 1 219 ? 14.266 20.609 22.344 1 94.38 219 VAL B O 1
ATOM 3750 N N . ASN B 1 220 ? 15.625 21.891 21.172 1 93.62 220 ASN B N 1
ATOM 3751 C CA . ASN B 1 220 ? 15.938 20.844 20.234 1 93.62 220 ASN B CA 1
ATOM 3752 C C . ASN B 1 220 ? 17.125 20 20.688 1 93.62 220 ASN B C 1
ATOM 3754 O O . ASN B 1 220 ? 17.562 20.109 21.844 1 93.62 220 ASN B O 1
ATOM 3758 N N . ARG B 1 221 ? 17.562 19.047 19.859 1 91.81 221 ARG B N 1
ATOM 3759 C CA . ARG B 1 221 ? 18.578 18.062 20.203 1 91.81 221 ARG B CA 1
ATOM 3760 C C . ARG B 1 221 ? 19.875 18.75 20.609 1 91.81 221 ARG B C 1
ATOM 3762 O O . ARG B 1 221 ? 20.625 18.234 21.453 1 91.81 221 ARG B O 1
ATOM 3769 N N . GLN B 1 222 ? 20.203 19.922 20.109 1 92.19 222 GLN B N 1
ATOM 3770 C CA . GLN B 1 222 ? 21.438 20.641 20.375 1 92.19 222 GLN B CA 1
ATOM 3771 C C . GLN B 1 222 ? 21.266 21.656 21.5 1 92.19 222 GLN B C 1
ATOM 3773 O O . GLN B 1 222 ? 22.172 22.438 21.797 1 92.19 222 GLN B O 1
ATOM 3778 N N . GLY B 1 223 ? 20.141 21.781 22.016 1 91.56 223 GLY B N 1
ATOM 3779 C CA . GLY B 1 223 ? 19.875 22.719 23.109 1 91.56 223 GLY B CA 1
ATOM 3780 C C . GLY B 1 223 ? 19.422 24.094 22.609 1 91.56 223 GLY B C 1
ATOM 3781 O O . GLY B 1 223 ? 19.203 25 23.422 1 91.56 223 GLY B O 1
ATOM 3782 N N . LYS B 1 224 ? 19.312 24.188 21.312 1 92.94 224 LYS B N 1
ATOM 3783 C CA . LYS B 1 224 ? 18.797 25.438 20.75 1 92.94 224 LYS B CA 1
ATOM 3784 C C . LYS B 1 224 ? 17.328 25.641 21.094 1 92.94 224 LYS B C 1
ATOM 3786 O O . LYS B 1 224 ? 16.531 24.703 21.047 1 92.94 224 LYS B O 1
ATOM 3791 N N . ARG B 1 225 ? 17 26.953 21.375 1 92.25 225 ARG B N 1
ATOM 3792 C CA . ARG B 1 225 ? 15.641 27.297 21.797 1 92.25 225 ARG B CA 1
ATOM 3793 C C . ARG B 1 225 ? 14.93 28.109 20.719 1 92.25 225 ARG B C 1
ATOM 3795 O O . ARG B 1 225 ? 15.531 29 20.109 1 92.25 225 ARG B O 1
ATOM 3802 N N . LYS B 1 226 ? 13.742 27.734 20.484 1 92.44 226 LYS B N 1
ATOM 3803 C CA . LYS B 1 226 ? 12.898 28.453 19.531 1 92.44 226 LYS B CA 1
ATOM 3804 C C . LYS B 1 226 ? 11.484 28.609 20.078 1 92.44 226 LYS B C 1
ATOM 3806 O O . LYS B 1 226 ? 10.914 27.672 20.641 1 92.44 226 LYS B O 1
ATOM 3811 N N . TRP B 1 227 ? 10.945 29.828 19.859 1 92.69 227 TRP B N 1
ATOM 3812 C CA . TRP B 1 227 ? 9.547 30.047 20.219 1 92.69 227 TRP B CA 1
ATOM 3813 C C . TRP B 1 227 ? 8.617 29.375 19.219 1 92.69 227 TRP B C 1
ATOM 3815 O O . TRP B 1 227 ? 8.805 29.484 18 1 92.69 227 TRP B O 1
ATOM 3825 N N . VAL B 1 228 ? 7.648 28.625 19.781 1 93.25 228 VAL B N 1
ATOM 3826 C CA . VAL B 1 228 ? 6.691 27.969 18.906 1 93.25 228 VAL B CA 1
ATOM 3827 C C . VAL B 1 228 ? 5.312 27.953 19.562 1 93.25 228 VAL B C 1
ATOM 3829 O O . VAL B 1 228 ? 5.195 28.109 20.781 1 93.25 228 VAL B O 1
ATOM 3832 N N . ASP B 1 229 ? 4.289 27.953 18.75 1 92.38 229 ASP B N 1
ATOM 3833 C CA . ASP B 1 229 ? 2.996 27.422 19.156 1 92.38 229 ASP B CA 1
ATOM 3834 C C . ASP B 1 229 ? 2.896 25.938 18.859 1 92.38 229 ASP 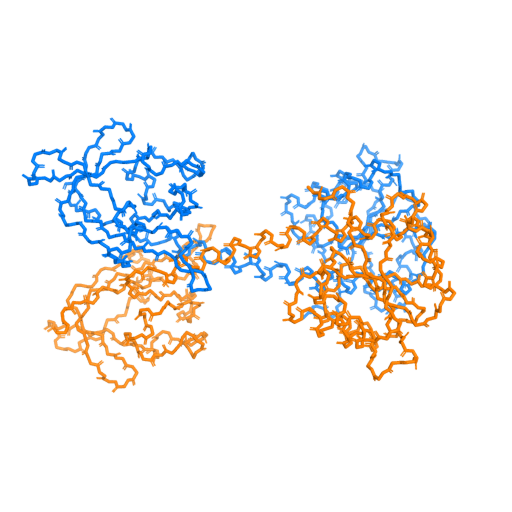B C 1
ATOM 3836 O O . ASP B 1 229 ? 3.354 25.469 17.812 1 92.38 229 ASP B O 1
ATOM 3840 N N . CYS B 1 230 ? 2.406 25.188 19.828 1 93.5 230 CYS B N 1
ATOM 3841 C CA . CYS B 1 230 ? 2.285 23.75 19.625 1 93.5 230 CYS B CA 1
ATOM 3842 C C . CYS B 1 230 ? 0.858 23.281 19.891 1 93.5 230 CYS B C 1
ATOM 3844 O O . CYS B 1 230 ? 0.242 23.672 20.875 1 93.5 230 CYS B O 1
ATOM 3846 N N . VAL B 1 231 ? 0.317 22.578 18.969 1 93.56 231 VAL B N 1
ATOM 3847 C CA . VAL B 1 231 ? -0.943 21.875 19.172 1 93.56 231 VAL B CA 1
ATOM 3848 C C . VAL B 1 231 ? -0.703 20.375 19.156 1 93.56 231 VAL B C 1
ATOM 3850 O O . VAL B 1 231 ? -0.044 19.859 18.266 1 93.56 231 VAL B O 1
ATOM 3853 N N . SER B 1 232 ? -1.154 19.672 20.172 1 94.44 232 SER B N 1
ATOM 3854 C CA . SER B 1 232 ? -1.078 18.219 20.234 1 94.44 232 SER B CA 1
ATOM 3855 C C . SER B 1 232 ? -2.469 17.594 20.266 1 94.44 232 SER B C 1
ATOM 3857 O O . SER B 1 232 ? -3.375 18.125 20.922 1 94.44 232 SER B O 1
ATOM 3859 N N . LYS B 1 233 ? -2.6 16.531 19.594 1 95.31 233 LYS B N 1
ATOM 3860 C CA . LYS B 1 233 ? -3.887 15.852 19.469 1 95.31 233 LYS B CA 1
ATOM 3861 C C . LYS B 1 233 ? -3.705 14.344 19.375 1 95.31 233 LYS B C 1
ATOM 3863 O O . LYS B 1 233 ? -2.686 13.867 18.859 1 95.31 233 LYS B O 1
ATOM 3868 N N . THR B 1 234 ? -4.742 13.633 19.844 1 96.06 234 THR B N 1
ATOM 3869 C CA . THR B 1 234 ? -4.711 12.188 19.688 1 96.06 234 THR B CA 1
ATOM 3870 C C . THR B 1 234 ? -4.977 11.789 18.25 1 96.06 234 THR B C 1
ATOM 3872 O O . THR B 1 234 ? -5.762 12.438 17.547 1 96.06 234 THR B O 1
ATOM 3875 N N . ILE B 1 235 ? -4.316 10.828 17.766 1 96.25 235 ILE B N 1
ATOM 3876 C CA . ILE B 1 235 ? -4.59 10.203 16.484 1 96.25 235 ILE B CA 1
ATOM 3877 C C . ILE B 1 235 ? -5.539 9.023 16.672 1 96.25 235 ILE B C 1
ATOM 3879 O O . ILE B 1 235 ? -5.312 8.164 17.516 1 96.25 235 ILE B O 1
ATOM 3883 N N . LEU B 1 236 ? -6.594 9.086 15.859 1 93.06 236 LEU B N 1
ATOM 3884 C CA . LEU B 1 236 ? -7.566 8.008 15.969 1 93.06 236 LEU B CA 1
ATOM 3885 C C . LEU B 1 236 ? -7.477 7.066 14.773 1 93.06 236 LEU B C 1
ATOM 3887 O O . LEU B 1 236 ? -7.309 7.516 13.633 1 93.06 236 LEU B O 1
ATOM 3891 N N . GLN B 1 237 ? -7.434 5.828 15.008 1 90.75 237 GLN B N 1
ATOM 3892 C CA . GLN B 1 237 ? -7.582 4.766 14.023 1 90.75 237 GLN B CA 1
ATOM 3893 C C . GLN B 1 237 ? -8.711 3.812 14.406 1 90.75 237 GLN B C 1
ATOM 3895 O O . GLN B 1 237 ? -8.68 3.199 15.477 1 90.75 237 GLN B O 1
ATOM 3900 N N . GLU B 1 238 ? -9.68 3.693 13.562 1 87.25 238 GLU B N 1
ATOM 3901 C CA . GLU B 1 238 ? -10.867 2.885 13.844 1 87.25 238 GLU B CA 1
ATOM 3902 C C . GLU B 1 238 ? -11.469 3.232 15.203 1 87.25 238 GLU B C 1
ATOM 3904 O O . GLU B 1 238 ? -11.734 2.344 16.016 1 87.25 238 GLU B O 1
ATOM 3909 N N . ASN B 1 239 ? -11.422 4.422 15.57 1 87.19 239 ASN B N 1
ATOM 3910 C CA . ASN B 1 239 ? -12.07 5 16.734 1 87.19 239 ASN B CA 1
ATOM 3911 C C . ASN B 1 239 ? -11.305 4.676 18.016 1 87.19 239 ASN B C 1
ATOM 3913 O O . ASN B 1 239 ? -11.867 4.738 19.125 1 87.19 239 ASN B O 1
ATOM 3917 N N . LYS B 1 240 ? -10.094 4.258 17.906 1 91.94 240 LYS B N 1
ATOM 3918 C CA . LYS B 1 240 ? -9.211 4.047 19.047 1 91.94 240 LYS B CA 1
ATOM 3919 C C . LYS B 1 240 ? -7.973 4.93 18.953 1 91.94 240 LYS B C 1
ATOM 3921 O O . LYS B 1 240 ? -7.453 5.168 17.859 1 91.94 240 LYS B O 1
ATOM 3926 N N . VAL B 1 241 ? -7.555 5.352 20.094 1 93.56 241 VAL B N 1
ATOM 3927 C CA . VAL B 1 241 ? -6.344 6.168 20.125 1 93.56 241 VAL B CA 1
ATOM 3928 C C . VAL B 1 241 ? -5.148 5.332 19.672 1 93.56 241 VAL B C 1
ATOM 3930 O O . VAL B 1 241 ? -4.895 4.254 20.203 1 93.56 241 VAL B O 1
ATOM 3933 N N . SER B 1 242 ? -4.492 5.828 18.656 1 95.12 242 SER B N 1
ATOM 3934 C CA . SER B 1 242 ? -3.379 5.074 18.094 1 95.12 242 SER B CA 1
ATOM 3935 C C . SER B 1 242 ? -2.064 5.828 18.25 1 95.12 242 SER B C 1
ATOM 3937 O O . SER B 1 242 ? -0.991 5.281 17.984 1 95.12 242 SER B O 1
ATOM 3939 N N . GLY B 1 243 ? -2.135 7.039 18.625 1 96.12 243 GLY B N 1
ATOM 3940 C CA . GLY B 1 243 ? -0.929 7.836 18.797 1 96.12 243 GLY B CA 1
ATOM 3941 C C . GLY B 1 243 ? -1.213 9.297 19.094 1 96.12 243 GLY B C 1
ATOM 3942 O O . GLY B 1 243 ? -2.33 9.656 19.469 1 96.12 243 GLY B O 1
ATOM 3943 N N . ILE B 1 244 ? -0.113 10.102 19.047 1 96.56 244 ILE B N 1
ATOM 3944 C CA . ILE B 1 244 ? -0.212 11.531 19.328 1 96.56 244 ILE B CA 1
ATOM 3945 C C . ILE B 1 244 ? 0.382 12.32 18.156 1 96.56 244 ILE B C 1
ATOM 3947 O O . ILE B 1 244 ? 1.41 11.938 17.609 1 96.56 244 ILE B O 1
ATOM 3951 N N . LEU B 1 245 ? -0.299 13.344 17.844 1 97.5 245 LEU B N 1
ATOM 3952 C CA . LEU B 1 245 ? 0.13 14.273 16.797 1 97.5 245 LEU B CA 1
ATOM 3953 C C . LEU B 1 245 ? 0.599 15.594 17.406 1 97.5 245 LEU B C 1
ATOM 3955 O O . LEU B 1 245 ? -0.034 16.109 18.328 1 97.5 245 LEU B O 1
ATOM 3959 N N . PHE B 1 246 ? 1.779 16.094 16.969 1 96.5 246 PHE B N 1
ATOM 3960 C CA . PHE B 1 246 ? 2.293 17.406 17.328 1 96.5 246 PHE B CA 1
ATOM 3961 C C . PHE B 1 246 ? 2.377 18.312 16.109 1 96.5 246 PHE B C 1
ATOM 3963 O O . PHE B 1 246 ? 2.963 17.938 15.086 1 96.5 246 PHE B O 1
ATOM 3970 N N . LEU B 1 247 ? 1.79 19.406 16.188 1 95.75 247 LEU B N 1
ATOM 3971 C CA . LEU B 1 247 ? 1.926 20.453 15.18 1 95.75 247 LEU B CA 1
ATOM 3972 C C . LEU B 1 247 ? 2.617 21.672 15.758 1 95.75 247 LEU B C 1
ATOM 3974 O O . LEU B 1 247 ? 2.248 22.156 16.828 1 95.75 247 LEU B O 1
ATOM 3978 N N . PHE B 1 248 ? 3.643 22.125 15.023 1 94.75 248 PHE B N 1
ATOM 3979 C CA . PHE B 1 248 ? 4.41 23.281 15.492 1 94.75 248 PHE B CA 1
ATOM 3980 C C . PHE B 1 248 ? 4.328 24.422 14.492 1 94.75 248 PHE B C 1
ATOM 3982 O O . PHE B 1 248 ? 4.594 24.25 13.305 1 94.75 248 PHE B O 1
ATOM 3989 N N . GLN B 1 249 ? 3.924 25.484 14.945 1 87.88 249 GLN B N 1
ATOM 3990 C CA . GLN B 1 249 ? 3.98 26.719 14.164 1 87.88 249 GLN B CA 1
ATOM 3991 C C . GLN B 1 249 ? 5.004 27.688 14.734 1 87.88 249 GLN B C 1
ATOM 3993 O O . GLN B 1 249 ? 4.965 28.016 15.93 1 87.88 249 GLN B O 1
ATOM 3998 N N . GLY B 1 250 ? 6.184 27.797 13.891 1 75.25 250 GLY B N 1
ATOM 3999 C CA . GLY B 1 250 ? 7.285 28.625 14.359 1 75.25 250 GLY B CA 1
ATOM 4000 C C . GLY B 1 250 ? 6.988 30.109 14.281 1 75.25 250 GLY B C 1
ATOM 4001 O O . GLY B 1 250 ? 6.18 30.547 13.453 1 75.25 250 GLY B O 1
ATOM 4002 N N . MET B 1 251 ? 7.117 30.797 15.297 1 63 251 MET B N 1
ATOM 4003 C CA . MET B 1 251 ? 7.156 32.25 15.25 1 63 251 MET B CA 1
ATOM 4004 C C . MET B 1 251 ? 8.539 32.75 14.844 1 63 251 MET B C 1
ATOM 4006 O O . MET B 1 251 ? 9.508 31.984 14.844 1 63 251 MET B O 1
ATOM 4010 N N . THR B 1 252 ? 8.742 34.125 14.367 1 48.03 252 THR B N 1
ATOM 4011 C CA . THR B 1 252 ? 9.867 34.906 13.883 1 48.03 252 THR B CA 1
ATOM 4012 C C . THR B 1 252 ? 11.156 34.5 14.586 1 48.03 252 THR B C 1
ATOM 4014 O O . THR B 1 252 ? 11.141 34.188 15.781 1 48.03 252 THR B O 1
ATOM 4017 N N . ASP B 1 253 ? 12.234 33.781 13.805 1 40.47 253 ASP B N 1
ATOM 4018 C CA . ASP B 1 253 ? 13.523 34.188 14.344 1 40.47 253 ASP B CA 1
ATOM 4019 C C . ASP B 1 253 ? 13.484 35.656 14.781 1 40.47 253 ASP B C 1
ATOM 4021 O O . ASP B 1 253 ? 12.789 36.469 14.18 1 40.47 253 ASP B O 1
#